Protein AF-0000000083340786 (afdb_homodimer)

Sequence (600 aa):
MDNLFFMLSKLVWAFLSPGNLIIIALFVGMVFLIFNSFGKAKKILVPTALISFLIMAYPVSDYLMQPLENRFSKPEVLPDQIDGIIVLGGGEDLKRSLSWQVAELGLGGDRYVGAASLASYYPDAPVIFSGGSGLMSLQNTEGEGAIARQLLTTIGIDEQRLIIESLSRNTYENFKYIKPLLPKDKGTYVLVTSAFHMPRSVGIARMQGIKVVPFPVDYRTDSENYRTVGFDFNRNLTTLEAGWREWIGLTAYYFTGKTADWFPKPNGETKSGGKIIKGFYDDQAKPFINESTPQTTPVEMDNLFFMLSKLVWAFLSPGNLIIIALFVGMVFLIFNSFGKAKKILVPTALISFLIMAYPVSDYLMQPLENRFSKPEVLPDQIDGIIVLGGGEDLKRSLSWQVAELGLGGDRYVGAASLASYYPDAPVIFSGGSGLMSLQNTEGEGAIARQLLTTIGIDEQRLIIESLSRNTYENFKYIKPLLPKDKGTYVLVTSAFHMPRSVGIARMQGIKVVPFPVDYRTDSENYRTVGFDFNRNLTTLEAGWREWIGLTAYYFTGKTADWFPKPNGETKSGGKIIKGFYDDQAKPFINESTPQTTPVE

Structure (mmCIF, N/CA/C/O backbone):
data_AF-0000000083340786-model_v1
#
loop_
_entity.id
_entity.type
_entity.pdbx_description
1 polymer 'YdcF family protein'
#
loop_
_atom_site.group_PDB
_atom_site.id
_atom_site.type_symbol
_atom_site.label_atom_id
_atom_site.label_alt_id
_atom_site.label_comp_id
_atom_site.label_asym_id
_atom_site.label_entity_id
_atom_site.label_seq_id
_atom_site.pdbx_PDB_ins_code
_atom_site.Cartn_x
_atom_site.Cartn_y
_atom_site.Cartn_z
_atom_site.occupancy
_atom_site.B_iso_or_equiv
_atom_site.auth_seq_id
_atom_site.auth_comp_id
_atom_site.auth_asym_id
_atom_site.auth_atom_id
_atom_site.pdbx_PDB_model_num
ATOM 1 N N . MET A 1 1 ? 21.688 6.348 -23.766 1 47.78 1 MET A N 1
ATOM 2 C CA . MET A 1 1 ? 22.172 5.184 -23.016 1 47.78 1 MET A CA 1
ATOM 3 C C . MET A 1 1 ? 21.375 4.996 -21.734 1 47.78 1 MET A C 1
ATOM 5 O O . MET A 1 1 ? 20.953 3.883 -21.406 1 47.78 1 MET A O 1
ATOM 9 N N . ASP A 1 2 ? 21.062 6.102 -21.094 1 56.22 2 ASP A N 1
ATOM 10 C CA . ASP A 1 2 ? 20.359 6.062 -19.812 1 56.22 2 ASP A CA 1
ATOM 11 C C . ASP A 1 2 ? 18.906 5.617 -20 1 56.22 2 ASP A C 1
ATOM 13 O O . ASP A 1 2 ? 18.375 4.836 -19.203 1 56.22 2 ASP A O 1
ATOM 17 N N . ASN A 1 3 ? 18.266 5.953 -21.156 1 59.75 3 ASN A N 1
ATOM 18 C CA . ASN A 1 3 ? 16.906 5.559 -21.469 1 59.75 3 ASN A CA 1
ATOM 19 C C . ASN A 1 3 ? 16.797 4.07 -21.766 1 59.75 3 ASN A C 1
ATOM 21 O O . ASN A 1 3 ? 15.852 3.406 -21.359 1 59.75 3 ASN A O 1
ATOM 25 N N . LEU A 1 4 ? 17.828 3.68 -22.484 1 59.06 4 LEU A N 1
ATOM 26 C CA . LEU A 1 4 ? 17.875 2.271 -22.859 1 59.06 4 LEU A CA 1
ATOM 27 C C . LEU A 1 4 ? 18.062 1.389 -21.641 1 59.06 4 LEU A C 1
ATOM 29 O O . LEU A 1 4 ? 17.406 0.35 -21.5 1 59.06 4 LEU A O 1
ATOM 33 N N . PHE A 1 5 ? 18.891 1.86 -20.734 1 62.81 5 PHE A N 1
ATOM 34 C CA . PHE A 1 5 ? 19.141 1.113 -19.516 1 62.81 5 PHE A CA 1
ATOM 35 C C . PHE A 1 5 ? 17.859 1.023 -18.672 1 62.81 5 PHE A C 1
ATOM 37 O O . PHE A 1 5 ? 17.562 -0.03 -18.109 1 62.81 5 PHE A O 1
ATOM 44 N N . PHE A 1 6 ? 17.156 2.051 -18.734 1 64.69 6 PHE A N 1
ATOM 45 C CA . PHE A 1 6 ? 15.922 2.1 -17.969 1 64.69 6 PHE A CA 1
ATOM 46 C C . PHE A 1 6 ? 14.883 1.146 -18.531 1 64.69 6 PHE A C 1
ATOM 48 O O . PHE A 1 6 ? 14.266 0.371 -17.797 1 64.69 6 PHE A O 1
ATOM 55 N N . MET A 1 7 ? 14.719 1.129 -19.844 1 67.44 7 MET A N 1
ATOM 56 C CA . MET A 1 7 ? 13.773 0.234 -20.5 1 67.44 7 MET A CA 1
ATOM 57 C C . MET A 1 7 ? 14.18 -1.224 -20.312 1 67.44 7 MET A C 1
ATOM 59 O O . MET A 1 7 ? 13.328 -2.084 -20.062 1 67.44 7 MET A O 1
ATOM 63 N N . LEU A 1 8 ? 15.398 -1.407 -20.375 1 70.06 8 LEU A N 1
ATOM 64 C CA . LEU A 1 8 ? 15.93 -2.756 -20.219 1 70.06 8 LEU A CA 1
ATOM 65 C C . LEU A 1 8 ? 15.703 -3.266 -18.797 1 70.06 8 LEU A C 1
ATOM 67 O O . LEU A 1 8 ? 15.375 -4.438 -18.594 1 70.06 8 LEU A O 1
ATOM 71 N N . SER A 1 9 ? 15.789 -2.352 -17.906 1 71.88 9 SER A N 1
ATOM 72 C CA . SER A 1 9 ? 15.617 -2.758 -16.516 1 71.88 9 SER A CA 1
ATOM 73 C C . SER A 1 9 ? 14.188 -3.209 -16.234 1 71.88 9 SER A C 1
ATOM 75 O O . SER A 1 9 ? 13.961 -4.168 -15.5 1 71.88 9 SER A O 1
ATOM 77 N N . LYS A 1 10 ? 13.266 -2.627 -16.891 1 73.44 10 LYS A N 1
ATOM 78 C CA . LYS A 1 10 ? 11.867 -3.018 -16.719 1 73.44 10 LYS A CA 1
ATOM 79 C C . LYS A 1 10 ? 11.594 -4.371 -17.375 1 73.44 10 LYS A C 1
ATOM 81 O O . LYS A 1 10 ? 10.859 -5.191 -16.828 1 73.44 10 LYS A O 1
ATOM 86 N N . LEU A 1 11 ? 12.18 -4.512 -18.516 1 77.5 11 LEU A N 1
ATOM 87 C CA . LEU A 1 11 ? 12.039 -5.785 -19.203 1 77.5 11 LEU A CA 1
ATOM 88 C C . LEU A 1 11 ? 12.727 -6.906 -18.438 1 77.5 11 LEU A C 1
ATOM 90 O O . LEU A 1 11 ? 12.18 -8.008 -18.312 1 77.5 11 LEU A O 1
ATOM 94 N N . VAL A 1 12 ? 13.812 -6.578 -17.875 1 82.62 12 VAL A N 1
ATOM 95 C CA . VAL A 1 12 ? 14.578 -7.559 -17.109 1 82.62 12 VAL A CA 1
ATOM 96 C C . VAL A 1 12 ? 13.805 -7.949 -15.859 1 82.62 12 VAL A C 1
ATOM 98 O O . VAL A 1 12 ? 13.75 -9.133 -15.5 1 82.62 12 VAL A O 1
ATOM 101 N N . TRP A 1 13 ? 13.148 -6.969 -15.336 1 82.38 13 TRP A N 1
ATOM 102 C CA . TRP A 1 13 ? 12.383 -7.262 -14.125 1 82.38 13 TRP A CA 1
ATOM 103 C C . TRP A 1 13 ? 11.227 -8.211 -14.422 1 82.38 13 TRP A C 1
ATOM 105 O O . TRP A 1 13 ? 10.906 -9.078 -13.609 1 82.38 13 TRP A O 1
ATOM 115 N N . ALA A 1 14 ? 10.656 -8.055 -15.562 1 84.69 14 ALA A N 1
ATOM 116 C CA . ALA A 1 14 ? 9.562 -8.938 -15.945 1 84.69 14 ALA A CA 1
ATOM 117 C C . ALA A 1 14 ? 9.992 -10.398 -15.914 1 84.69 14 ALA A C 1
ATOM 119 O O . ALA A 1 14 ? 9.188 -11.289 -15.641 1 84.69 14 ALA A O 1
ATOM 120 N N . PHE A 1 15 ? 11.281 -10.617 -16.016 1 89.75 15 PHE A N 1
ATOM 121 C CA . PHE A 1 15 ? 11.789 -11.977 -16.062 1 89.75 15 PHE A CA 1
ATOM 122 C C . PHE A 1 15 ? 12.508 -12.336 -14.766 1 89.75 15 PHE A C 1
ATOM 124 O O . PHE A 1 15 ? 12.977 -13.461 -14.602 1 89.75 15 PHE A O 1
ATOM 131 N N . LEU A 1 16 ? 12.531 -11.375 -13.906 1 91.12 16 LEU A N 1
ATOM 132 C CA . LEU A 1 16 ? 13.289 -11.648 -12.688 1 91.12 16 LEU A CA 1
ATOM 133 C C . LEU A 1 16 ? 12.383 -11.633 -11.461 1 91.12 16 LEU A C 1
ATOM 135 O O . LEU A 1 16 ? 12.758 -12.133 -10.398 1 91.12 16 LEU A O 1
ATOM 139 N N . SER A 1 17 ? 11.234 -11.047 -11.648 1 94.19 17 SER A N 1
ATOM 140 C CA . SER A 1 17 ? 10.336 -10.969 -10.508 1 94.19 17 SER A CA 1
ATOM 141 C C . SER A 1 17 ? 9.914 -12.359 -10.031 1 94.19 17 SER A C 1
ATOM 143 O O . SER A 1 17 ? 9.531 -13.203 -10.844 1 94.19 17 SER A O 1
ATOM 145 N N . PRO A 1 18 ? 9.938 -12.609 -8.742 1 96.5 18 PRO A N 1
ATOM 146 C CA . PRO A 1 18 ? 9.586 -13.922 -8.211 1 96.5 18 PRO A CA 1
ATOM 147 C C . PRO A 1 18 ? 8.195 -14.383 -8.648 1 96.5 18 PRO A C 1
ATOM 149 O O . PRO A 1 18 ? 8.008 -15.547 -9.016 1 96.5 18 PRO A O 1
ATOM 152 N N . GLY A 1 19 ? 7.27 -13.453 -8.594 1 96.81 19 GLY A N 1
ATOM 153 C CA . GLY A 1 19 ? 5.934 -13.812 -9.039 1 96.81 19 GLY A CA 1
ATOM 154 C C . GLY A 1 19 ? 5.879 -14.227 -10.5 1 96.81 19 GLY A C 1
ATOM 155 O O . GLY A 1 19 ? 5.289 -15.258 -10.836 1 96.81 19 GLY A O 1
ATOM 156 N N . ASN A 1 20 ? 6.516 -13.5 -11.367 1 97 20 ASN A N 1
ATOM 157 C CA . ASN A 1 20 ? 6.551 -13.828 -12.789 1 97 20 ASN A CA 1
ATOM 158 C C . ASN A 1 20 ? 7.312 -15.125 -13.039 1 97 20 ASN A C 1
ATOM 160 O O . ASN A 1 20 ? 6.938 -15.914 -13.914 1 97 20 ASN A O 1
ATOM 164 N N . LEU A 1 21 ? 8.375 -15.344 -12.289 1 97.5 21 LEU A N 1
ATOM 165 C CA . LEU A 1 21 ? 9.18 -16.562 -12.453 1 97.5 21 LEU A CA 1
ATOM 166 C C . LEU A 1 21 ? 8.359 -17.797 -12.125 1 97.5 21 LEU A C 1
ATOM 168 O O . LEU A 1 21 ? 8.492 -18.828 -12.797 1 97.5 21 LEU A O 1
ATOM 172 N N . ILE A 1 22 ? 7.539 -17.703 -11.125 1 97.94 22 ILE A N 1
ATOM 173 C CA . ILE A 1 22 ? 6.668 -18.812 -10.758 1 97.94 22 ILE A CA 1
ATOM 174 C C . ILE A 1 22 ? 5.723 -19.125 -11.914 1 97.94 22 ILE A C 1
ATOM 176 O O . ILE A 1 22 ? 5.551 -20.297 -12.289 1 97.94 22 ILE A O 1
ATOM 180 N N . ILE A 1 23 ? 5.148 -18.062 -12.516 1 97.81 23 ILE A N 1
ATOM 181 C CA . ILE A 1 23 ? 4.176 -18.25 -13.586 1 97.81 23 ILE A CA 1
ATOM 182 C C . ILE A 1 23 ? 4.879 -18.766 -14.844 1 97.81 23 ILE A C 1
ATOM 184 O O . ILE A 1 23 ? 4.352 -19.625 -15.547 1 97.81 23 ILE A O 1
ATOM 188 N N . ILE A 1 24 ? 6.086 -18.281 -15.117 1 97.25 24 ILE A N 1
ATOM 189 C CA . ILE A 1 24 ? 6.855 -18.734 -16.266 1 97.25 24 ILE A CA 1
ATOM 190 C C . ILE A 1 24 ? 7.195 -20.219 -16.109 1 97.25 24 ILE A C 1
ATOM 192 O O . ILE A 1 24 ? 7.035 -21 -17.031 1 97.25 24 ILE A O 1
ATOM 196 N N . ALA A 1 25 ? 7.637 -20.641 -14.898 1 98.06 25 ALA A N 1
ATOM 197 C CA . ALA A 1 25 ? 7.934 -22.031 -14.625 1 98.06 25 ALA A CA 1
ATOM 198 C C . ALA A 1 25 ? 6.691 -22.906 -14.781 1 98.06 25 ALA A C 1
ATOM 200 O O . ALA A 1 25 ? 6.754 -24 -15.344 1 98.06 25 ALA A O 1
ATOM 201 N N . LEU A 1 26 ? 5.617 -22.391 -14.273 1 97.88 26 LEU A N 1
ATOM 202 C CA . LEU A 1 26 ? 4.348 -23.094 -14.406 1 97.88 26 LEU A CA 1
ATOM 203 C C . LEU A 1 26 ? 3.986 -23.281 -15.875 1 97.88 26 LEU A C 1
ATOM 205 O O . LEU A 1 26 ? 3.547 -24.375 -16.281 1 97.88 26 LEU A O 1
ATOM 209 N N . PHE A 1 27 ? 4.18 -22.281 -16.625 1 97 27 PHE A N 1
ATOM 210 C CA . PHE A 1 27 ? 3.842 -22.344 -18.047 1 97 27 PHE A CA 1
ATOM 211 C C . PHE A 1 27 ? 4.754 -23.312 -18.781 1 97 27 PHE A C 1
ATOM 213 O O . PHE A 1 27 ? 4.285 -24.109 -19.609 1 97 27 PHE A O 1
ATOM 220 N N . VAL A 1 28 ? 6.039 -23.297 -18.531 1 97.5 28 VAL A N 1
ATOM 221 C CA . VAL A 1 28 ? 7.004 -24.188 -19.156 1 97.5 28 VAL A CA 1
ATOM 222 C C . VAL A 1 28 ? 6.691 -25.641 -18.766 1 97.5 28 VAL A C 1
ATOM 224 O O . VAL A 1 28 ? 6.688 -26.531 -19.609 1 97.5 28 VAL A O 1
ATOM 227 N N . GLY A 1 29 ? 6.426 -25.828 -17.5 1 97.62 29 GLY A N 1
ATOM 228 C CA . GLY A 1 29 ? 6.047 -27.156 -17.047 1 97.62 29 GLY A CA 1
ATOM 229 C C . GLY A 1 29 ? 4.785 -27.672 -17.719 1 97.62 29 GLY A C 1
ATOM 230 O O . GLY A 1 29 ? 4.707 -28.844 -18.078 1 97.62 29 GLY A O 1
ATOM 231 N N . MET A 1 30 ? 3.852 -26.719 -17.859 1 96.5 30 MET A N 1
ATOM 232 C CA . MET A 1 30 ? 2.598 -27.062 -18.531 1 96.5 30 MET A CA 1
ATOM 233 C C . MET A 1 30 ? 2.85 -27.484 -19.969 1 96.5 30 MET A C 1
ATOM 235 O O . MET A 1 30 ? 2.248 -28.453 -20.453 1 96.5 30 MET A O 1
ATOM 239 N N . VAL A 1 31 ? 3.709 -26.859 -20.672 1 97.38 31 VAL A N 1
ATOM 240 C CA . VAL A 1 31 ? 4.031 -27.188 -22.047 1 97.38 31 VAL A CA 1
ATOM 241 C C . VAL A 1 31 ? 4.617 -28.594 -22.125 1 97.38 31 VAL A C 1
ATOM 243 O O . VAL A 1 31 ? 4.203 -29.406 -22.969 1 97.38 31 VAL A O 1
ATOM 246 N N . PHE A 1 32 ? 5.5 -28.891 -21.219 1 97.56 32 PHE A N 1
ATOM 247 C CA . PHE A 1 32 ? 6.074 -30.234 -21.172 1 97.56 32 PHE A CA 1
ATOM 248 C C . PHE A 1 32 ? 5.004 -31.266 -20.875 1 97.56 32 PHE A C 1
ATOM 250 O O . PHE A 1 32 ? 5.023 -32.375 -21.422 1 97.56 32 PHE A O 1
ATOM 257 N N . LEU A 1 33 ? 4.133 -30.891 -20.047 1 96.56 33 LEU A N 1
ATOM 258 C CA . LEU A 1 33 ? 3.066 -31.812 -19.656 1 96.56 33 LEU A CA 1
ATOM 259 C C . LEU A 1 33 ? 2.15 -32.094 -20.844 1 96.56 33 LEU A C 1
ATOM 261 O O . LEU A 1 33 ? 1.771 -33.25 -21.078 1 96.56 33 LEU A O 1
ATOM 265 N N . ILE A 1 34 ? 1.818 -31.109 -21.578 1 96.19 34 ILE A N 1
ATOM 266 C CA . ILE A 1 34 ? 0.93 -31.25 -22.719 1 96.19 34 ILE A CA 1
ATOM 267 C C . ILE A 1 34 ? 1.594 -32.125 -23.781 1 96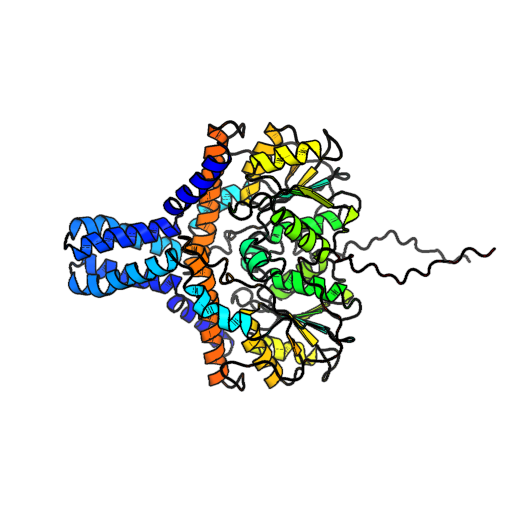.19 34 ILE A C 1
ATOM 269 O O . ILE A 1 34 ? 0.923 -32.906 -24.469 1 96.19 34 ILE A O 1
ATOM 273 N N . PHE A 1 35 ? 2.857 -32.031 -23.875 1 96.62 35 PHE A N 1
ATOM 274 C CA . PHE A 1 35 ? 3.594 -32.812 -24.875 1 96.62 35 PHE A CA 1
ATOM 275 C C . PHE A 1 35 ? 4.016 -34.156 -24.312 1 96.62 35 PHE A C 1
ATOM 277 O O . PHE A 1 35 ? 4.82 -34.875 -24.938 1 96.62 35 PHE A O 1
ATOM 284 N N . ASN A 1 36 ? 3.611 -34.438 -23.188 1 96.12 36 ASN A N 1
ATOM 285 C CA . ASN A 1 36 ? 3.779 -35.75 -22.547 1 96.12 36 ASN A CA 1
ATOM 286 C C . ASN A 1 36 ? 5.242 -36 -22.188 1 96.12 36 ASN A C 1
ATOM 288 O O . ASN A 1 36 ? 5.695 -37.156 -22.234 1 96.12 36 ASN A O 1
ATOM 292 N N . SER A 1 37 ? 5.977 -34.969 -22.094 1 96.94 37 SER A N 1
ATOM 293 C CA . SER A 1 37 ? 7.312 -35.062 -21.516 1 96.94 37 SER A CA 1
ATOM 294 C C . SER A 1 37 ? 7.266 -35 -20 1 96.94 37 SER A C 1
ATOM 296 O O . SER A 1 37 ? 7.746 -34.031 -19.406 1 96.94 37 SER A O 1
ATOM 298 N N . PHE A 1 38 ? 6.906 -36.094 -19.422 1 96.19 38 PHE A N 1
ATOM 299 C CA . PHE A 1 38 ? 6.512 -36.094 -18.016 1 96.19 38 PHE A CA 1
ATOM 300 C C . PHE A 1 38 ? 7.723 -35.938 -17.109 1 96.19 38 PHE A C 1
ATOM 302 O O . PHE A 1 38 ? 7.625 -35.344 -16.031 1 96.19 38 PHE A O 1
ATOM 309 N N . GLY A 1 39 ? 8.828 -36.375 -17.531 1 96.5 39 GLY A N 1
ATOM 310 C CA . GLY A 1 39 ? 10.039 -36.219 -16.75 1 96.5 39 GLY A CA 1
ATOM 311 C C . GLY A 1 39 ? 10.445 -34.75 -16.594 1 96.5 39 GLY A C 1
ATOM 312 O O . GLY A 1 39 ? 10.75 -34.281 -15.492 1 96.5 39 GLY A O 1
ATOM 313 N N . LYS A 1 40 ? 10.406 -34.062 -17.719 1 98.06 40 LYS A N 1
ATOM 314 C CA . LYS A 1 40 ? 10.742 -32.656 -17.703 1 98.06 40 LYS A CA 1
ATOM 315 C C . LYS A 1 40 ? 9.695 -31.828 -16.953 1 98.06 40 LYS A C 1
ATOM 317 O O . LYS A 1 40 ? 10.023 -30.891 -16.25 1 98.06 40 LYS A O 1
ATOM 322 N N . ALA A 1 41 ? 8.492 -32.281 -17.141 1 98.06 41 ALA A N 1
ATOM 323 C CA . ALA A 1 41 ? 7.41 -31.609 -16.422 1 98.06 41 ALA A CA 1
ATOM 324 C C . ALA A 1 41 ? 7.598 -31.719 -14.914 1 98.06 41 ALA A C 1
ATOM 326 O O . ALA A 1 41 ? 7.48 -30.734 -14.188 1 98.06 41 ALA A O 1
ATOM 327 N N . LYS A 1 42 ? 7.898 -32.875 -14.43 1 97.94 42 LYS A N 1
ATOM 328 C CA . LYS A 1 42 ? 8.109 -33.094 -13.008 1 97.94 42 LYS A CA 1
ATOM 329 C C . LYS A 1 42 ? 9.273 -32.25 -12.484 1 97.94 42 LYS A C 1
ATOM 331 O O . LYS A 1 42 ? 9.195 -31.688 -11.398 1 97.94 42 LYS A O 1
ATOM 336 N N . LYS A 1 43 ? 10.297 -32.188 -13.273 1 98 43 LYS A N 1
ATOM 337 C CA . LYS A 1 43 ? 11.5 -31.484 -12.859 1 98 43 LYS A CA 1
ATOM 338 C C . LYS A 1 43 ? 11.227 -29.984 -12.656 1 98 43 LYS A C 1
ATOM 340 O O . LYS A 1 43 ? 11.875 -29.344 -11.828 1 98 43 LYS A O 1
ATOM 345 N N . ILE A 1 44 ? 10.227 -29.484 -13.305 1 98.31 44 ILE A N 1
ATOM 346 C CA . ILE A 1 44 ? 9.953 -28.047 -13.25 1 98.31 44 ILE A CA 1
ATOM 347 C C . ILE A 1 44 ? 8.781 -27.797 -12.305 1 98.31 44 ILE A C 1
ATOM 349 O O . ILE A 1 44 ? 8.867 -26.938 -11.422 1 98.31 44 ILE A O 1
ATOM 353 N N . LEU A 1 45 ? 7.758 -28.562 -12.422 1 98.38 45 LEU A N 1
ATOM 354 C CA . LEU A 1 45 ? 6.508 -28.266 -11.734 1 98.38 45 LEU A CA 1
ATOM 355 C C . LEU A 1 45 ? 6.602 -28.641 -10.258 1 98.38 45 LEU A C 1
ATOM 357 O O . LEU A 1 45 ? 5.996 -28 -9.406 1 98.38 45 LEU A O 1
ATOM 361 N N . VAL A 1 46 ? 7.34 -29.672 -9.938 1 97.75 46 VAL A N 1
ATOM 362 C CA . VAL A 1 46 ? 7.418 -30.109 -8.555 1 97.75 46 VAL A CA 1
ATOM 363 C C . VAL A 1 46 ? 8.125 -29.062 -7.707 1 97.75 46 VAL A C 1
ATOM 365 O O . VAL A 1 46 ? 7.57 -28.578 -6.719 1 97.75 46 VAL A O 1
ATOM 368 N N . PRO A 1 47 ? 9.32 -28.625 -8.102 1 98.19 47 PRO A N 1
ATOM 369 C CA . PRO A 1 47 ? 9.938 -27.562 -7.297 1 98.19 47 PRO A CA 1
ATOM 370 C C . PRO A 1 47 ? 9.125 -26.266 -7.309 1 98.19 47 PRO A C 1
ATOM 372 O O . PRO A 1 47 ? 9.078 -25.562 -6.301 1 98.19 47 PRO A O 1
ATOM 375 N N . THR A 1 48 ? 8.492 -25.938 -8.438 1 98.31 48 THR A N 1
ATOM 376 C CA . THR A 1 48 ? 7.672 -24.734 -8.523 1 98.31 48 THR A CA 1
ATOM 377 C C . THR A 1 48 ? 6.531 -24.781 -7.508 1 98.31 48 THR A C 1
ATOM 379 O O . THR A 1 48 ? 6.27 -23.797 -6.812 1 98.31 48 THR A O 1
ATOM 382 N N . ALA A 1 49 ? 5.891 -25.891 -7.43 1 98.12 49 ALA A N 1
ATOM 383 C CA . ALA A 1 49 ? 4.785 -26.062 -6.492 1 98.12 49 ALA A CA 1
ATOM 384 C C . ALA A 1 49 ? 5.27 -25.984 -5.047 1 98.12 49 ALA A C 1
ATOM 386 O O . ALA A 1 49 ? 4.637 -25.344 -4.211 1 98.12 49 ALA A O 1
ATOM 387 N N . LEU A 1 50 ? 6.383 -26.625 -4.777 1 97.94 50 LEU A N 1
ATOM 388 C CA . LEU A 1 50 ? 6.906 -26.656 -3.416 1 97.94 50 LEU A CA 1
ATOM 389 C C . LEU A 1 50 ? 7.348 -25.281 -2.963 1 97.94 50 LEU A C 1
ATOM 391 O O . LEU A 1 50 ? 7.031 -24.859 -1.848 1 97.94 50 LEU A O 1
ATOM 395 N N . ILE A 1 51 ? 8.008 -24.578 -3.803 1 97.94 51 ILE A N 1
ATOM 396 C CA . ILE A 1 51 ? 8.469 -23.234 -3.482 1 97.94 51 ILE A CA 1
ATOM 397 C C . ILE A 1 51 ? 7.273 -22.297 -3.309 1 97.94 51 ILE A C 1
ATOM 399 O O . ILE A 1 51 ? 7.223 -21.516 -2.355 1 97.94 51 ILE A O 1
ATOM 403 N N . SER A 1 52 ? 6.328 -22.391 -4.207 1 98.06 52 SER A N 1
ATOM 404 C CA . SER A 1 52 ? 5.137 -21.547 -4.125 1 98.06 52 SER A CA 1
ATOM 405 C C . SER A 1 52 ? 4.344 -21.844 -2.854 1 98.06 52 SER A C 1
ATOM 407 O O . SER A 1 52 ? 3.803 -20.922 -2.232 1 98.06 52 SER A O 1
ATOM 409 N N . PHE A 1 53 ? 4.285 -23.078 -2.541 1 97.06 53 PHE A N 1
ATOM 410 C CA . PHE A 1 53 ? 3.586 -23.453 -1.319 1 97.06 53 PHE A CA 1
ATOM 411 C C . PHE A 1 53 ? 4.297 -22.891 -0.094 1 97.06 53 PHE A C 1
ATOM 413 O O . PHE A 1 53 ? 3.65 -22.422 0.847 1 97.06 53 PHE A O 1
ATOM 420 N N . LEU A 1 54 ? 5.566 -22.969 -0.083 1 97.12 54 LEU A N 1
ATOM 421 C CA . LEU A 1 54 ? 6.348 -22.422 1.018 1 97.12 54 LEU A CA 1
ATOM 422 C C . LEU A 1 54 ? 6.113 -20.906 1.149 1 97.12 54 LEU A C 1
ATOM 424 O O . LEU A 1 54 ? 5.957 -20.406 2.26 1 97.12 54 LEU A O 1
ATOM 428 N N . ILE A 1 55 ? 6.047 -20.203 0.03 1 97.62 55 ILE A N 1
ATOM 429 C CA . ILE A 1 55 ? 5.805 -18.766 0.025 1 97.62 55 ILE A CA 1
ATOM 430 C C . ILE A 1 55 ? 4.398 -18.469 0.549 1 97.62 55 ILE A C 1
ATOM 432 O O . ILE A 1 55 ? 4.195 -17.516 1.3 1 97.62 55 ILE A O 1
ATOM 436 N N . MET A 1 56 ? 3.504 -19.297 0.2 1 96.81 56 MET A N 1
ATOM 437 C CA . MET A 1 56 ? 2.123 -19.109 0.64 1 96.81 56 MET A CA 1
ATOM 438 C C . MET A 1 56 ? 1.99 -19.375 2.137 1 96.81 56 MET A C 1
ATOM 440 O O . MET A 1 56 ? 1.359 -18.594 2.854 1 96.81 56 MET A O 1
ATOM 444 N N . ALA A 1 57 ? 2.617 -20.406 2.643 1 95 57 ALA A N 1
ATOM 445 C CA . ALA A 1 57 ? 2.381 -20.938 3.982 1 95 57 ALA A CA 1
ATOM 446 C C . ALA A 1 57 ? 3.039 -20.062 5.047 1 95 57 ALA A C 1
ATOM 448 O O . ALA A 1 57 ? 2.494 -19.891 6.141 1 95 57 ALA A O 1
ATOM 449 N N . TYR A 1 58 ? 4.23 -19.531 4.73 1 95.31 58 TYR A N 1
ATOM 450 C CA . TYR A 1 58 ? 5.062 -18.844 5.715 1 95.31 58 TYR A CA 1
ATOM 451 C C . TYR A 1 58 ? 5.773 -17.656 5.094 1 95.31 58 TYR A C 1
ATOM 453 O O . TYR A 1 58 ? 6.117 -17.672 3.912 1 95.31 58 TYR A O 1
ATOM 461 N N . PRO A 1 59 ? 5.871 -16.562 5.914 1 96.38 59 PRO A N 1
ATOM 462 C CA . PRO A 1 59 ? 6.559 -15.391 5.371 1 96.38 59 PRO A CA 1
ATOM 463 C C . PRO A 1 59 ? 8.07 -15.586 5.281 1 96.38 59 PRO A C 1
ATOM 465 O O . PRO A 1 59 ? 8.828 -14.828 5.895 1 96.38 59 PRO A O 1
ATOM 468 N N . VAL A 1 60 ? 8.492 -16.484 4.387 1 96.31 60 VAL A N 1
ATOM 469 C CA . VAL A 1 60 ? 9.914 -16.703 4.16 1 96.31 60 VAL A CA 1
ATOM 470 C C . VAL A 1 60 ? 10.547 -15.422 3.625 1 96.31 60 VAL A C 1
ATOM 472 O O . VAL A 1 60 ? 11.758 -15.219 3.748 1 96.31 60 VAL A O 1
ATOM 475 N N . SER A 1 61 ? 9.695 -14.594 3.059 1 96.69 61 SER A N 1
ATOM 476 C CA . SER A 1 61 ? 10.117 -13.297 2.529 1 96.69 61 SER A CA 1
ATOM 477 C C . SER A 1 61 ? 10.781 -12.453 3.609 1 96.69 61 SER A C 1
ATOM 479 O O . SER A 1 61 ? 11.656 -11.633 3.312 1 96.69 61 SER A O 1
ATOM 481 N N . ASP A 1 62 ? 10.375 -12.594 4.859 1 96.5 62 ASP A N 1
ATOM 482 C CA . ASP A 1 62 ? 10.891 -11.781 5.961 1 96.5 62 ASP A CA 1
ATOM 483 C C . ASP A 1 62 ? 12.398 -11.984 6.133 1 96.5 62 ASP A C 1
ATOM 485 O O . ASP A 1 62 ? 13.109 -11.07 6.551 1 96.5 62 ASP A O 1
ATOM 489 N N . TYR A 1 63 ? 12.883 -13.125 5.75 1 95.5 63 TYR A N 1
ATOM 490 C CA . TYR A 1 63 ? 14.305 -13.422 5.93 1 95.5 63 TYR A CA 1
ATOM 491 C C . TYR A 1 63 ? 15.148 -12.672 4.906 1 95.5 63 TYR A C 1
ATOM 493 O O . TYR A 1 63 ? 16.312 -12.375 5.156 1 95.5 63 TYR A O 1
ATOM 501 N N . LEU A 1 64 ? 14.562 -12.391 3.803 1 96.94 64 LEU A N 1
ATOM 502 C CA . LEU A 1 64 ? 15.242 -11.586 2.791 1 96.94 64 LEU A CA 1
ATOM 503 C C . LEU A 1 64 ? 15.094 -10.102 3.092 1 96.94 64 LEU A C 1
ATOM 505 O O . LEU A 1 64 ? 16.016 -9.312 2.822 1 96.94 64 LEU A O 1
ATOM 509 N N . MET A 1 65 ? 14.008 -9.703 3.66 1 98.19 65 MET A N 1
ATOM 510 C CA . MET A 1 65 ? 13.633 -8.297 3.824 1 98.19 65 MET A CA 1
ATOM 511 C C . MET A 1 65 ? 14.18 -7.742 5.133 1 98.19 65 MET A C 1
ATOM 513 O O . MET A 1 65 ? 14.656 -6.605 5.18 1 98.19 65 MET A O 1
ATOM 517 N N . GLN A 1 66 ? 14.211 -8.508 6.172 1 97.12 66 GLN A N 1
ATOM 518 C CA . GLN A 1 66 ? 14.477 -8.008 7.516 1 97.12 66 GLN A CA 1
ATOM 519 C C . GLN A 1 66 ? 15.898 -7.461 7.629 1 97.12 66 GLN A C 1
ATOM 521 O O . GLN A 1 66 ? 16.125 -6.445 8.289 1 97.12 66 GLN A O 1
ATOM 526 N N . PRO A 1 67 ? 16.906 -8.117 7.031 1 97.75 67 PRO A N 1
ATOM 527 C CA . PRO A 1 67 ? 18.234 -7.523 7.102 1 97.75 67 PRO A CA 1
ATOM 528 C C . PRO A 1 67 ? 18.297 -6.117 6.504 1 97.75 67 PRO A C 1
ATOM 530 O O . PRO A 1 67 ? 19.031 -5.262 7.004 1 97.75 67 PRO A O 1
ATOM 533 N N . LEU A 1 68 ? 17.547 -5.898 5.477 1 98.5 68 LEU A N 1
ATOM 534 C CA . LEU A 1 68 ? 17.484 -4.578 4.859 1 98.5 68 LEU A CA 1
ATOM 535 C C . LEU A 1 68 ? 16.828 -3.57 5.801 1 98.5 68 LEU A C 1
ATOM 537 O O . LEU A 1 68 ? 17.359 -2.469 5.992 1 98.5 68 LEU A O 1
ATOM 541 N N . GLU A 1 69 ? 15.742 -3.959 6.438 1 98.25 69 GLU A N 1
ATOM 542 C CA . GLU A 1 69 ? 14.953 -3.064 7.281 1 98.25 69 GLU A CA 1
ATOM 543 C C . GLU A 1 69 ? 15.68 -2.766 8.594 1 98.25 69 GLU A C 1
ATOM 545 O O . GLU A 1 69 ? 15.516 -1.687 9.164 1 98.25 69 GLU A O 1
ATOM 550 N N . ASN A 1 70 ? 16.516 -3.689 9.039 1 96.69 70 ASN A N 1
ATOM 551 C CA . ASN A 1 70 ? 17.188 -3.562 10.32 1 96.69 70 ASN A CA 1
ATOM 552 C C . ASN A 1 70 ? 18.531 -2.84 10.18 1 96.69 70 ASN A C 1
ATOM 554 O O . ASN A 1 70 ? 19.188 -2.527 11.172 1 96.69 70 ASN A O 1
ATOM 558 N N . ARG A 1 71 ? 18.891 -2.623 8.945 1 97.5 71 ARG A N 1
ATOM 559 C CA . ARG A 1 71 ? 20.25 -2.152 8.711 1 97.5 71 ARG A CA 1
ATOM 560 C C . ARG A 1 71 ? 20.469 -0.76 9.297 1 97.5 71 ARG A C 1
ATOM 562 O O . ARG A 1 71 ? 21.516 -0.47 9.867 1 97.5 71 ARG A O 1
ATOM 569 N N . PHE A 1 72 ? 19.516 0.115 9.125 1 97.25 72 PHE A N 1
ATOM 570 C CA . PHE A 1 72 ? 19.5 1.461 9.688 1 97.25 72 PHE A CA 1
ATOM 571 C C . PHE A 1 72 ? 18.297 1.654 10.594 1 97.25 72 PHE A C 1
ATOM 573 O O . PHE A 1 72 ? 17.156 1.389 10.195 1 97.25 72 PHE A O 1
ATOM 580 N N . SER A 1 73 ? 18.5 2.117 11.82 1 94.06 73 SER A N 1
ATOM 581 C CA . SER A 1 73 ? 17.422 2.375 12.766 1 94.06 73 SER A CA 1
ATOM 582 C C . SER A 1 73 ? 17.062 3.855 12.812 1 94.06 73 SER A C 1
ATOM 584 O O . SER A 1 73 ? 17.891 4.711 12.492 1 94.06 73 SER A O 1
ATOM 586 N N . LYS A 1 74 ? 15.797 4.051 13.133 1 93 74 LYS A N 1
ATOM 587 C CA . LYS A 1 74 ? 15.422 5.434 13.422 1 93 74 LYS A CA 1
ATOM 588 C C . LYS A 1 74 ? 16.312 6.027 14.508 1 93 74 LYS A C 1
ATOM 590 O O . LYS A 1 74 ? 16.625 5.355 15.492 1 93 74 LYS A O 1
ATOM 595 N N . PRO A 1 75 ? 16.688 7.273 14.32 1 91.31 75 PRO A N 1
ATOM 596 C CA . PRO A 1 75 ? 17.516 7.875 15.359 1 91.31 75 PRO A CA 1
ATOM 597 C C . PRO A 1 75 ? 16.781 8.008 16.688 1 91.31 75 PRO A C 1
ATOM 599 O O . PRO A 1 75 ? 15.594 8.352 16.719 1 91.31 75 PRO A O 1
ATOM 602 N N . GLU A 1 76 ? 17.438 7.691 17.719 1 85.69 76 GLU A N 1
ATOM 603 C CA . GLU A 1 76 ? 16.875 7.867 19.047 1 85.69 76 GLU A CA 1
ATOM 604 C C . GLU A 1 76 ? 16.656 9.344 19.359 1 85.69 76 GLU A C 1
ATOM 606 O O . GLU A 1 76 ? 15.656 9.719 19.969 1 85.69 76 GLU A O 1
ATOM 611 N N . VAL A 1 77 ? 17.688 10.078 18.922 1 89.81 77 VAL A N 1
ATOM 612 C CA . VAL A 1 77 ? 17.641 11.523 19.094 1 89.81 77 VAL A CA 1
ATOM 613 C C . VAL A 1 77 ? 17.859 12.219 17.75 1 89.81 77 VAL A C 1
ATOM 615 O O . VAL A 1 77 ? 18.844 11.961 17.062 1 89.81 77 VAL A O 1
ATOM 618 N N . LEU A 1 78 ? 16.875 13.031 17.438 1 93.62 78 LEU A N 1
ATOM 619 C CA . LEU A 1 78 ? 16.984 13.812 16.203 1 93.62 78 LEU A CA 1
ATOM 620 C C . LEU A 1 78 ? 17.891 15.023 16.422 1 93.62 78 LEU A C 1
ATOM 622 O O . LEU A 1 78 ? 17.922 15.602 17.516 1 93.62 78 LEU A O 1
ATOM 626 N N . PRO A 1 79 ? 18.672 15.391 15.391 1 94.62 79 PRO A N 1
ATOM 627 C CA . PRO A 1 79 ? 19.484 16.609 15.523 1 94.62 79 PRO A CA 1
ATOM 628 C C . PRO A 1 79 ? 18.641 17.828 15.891 1 94.62 79 PRO A C 1
ATOM 630 O O . PRO A 1 79 ? 17.484 17.938 15.461 1 94.62 79 PRO A O 1
ATOM 633 N N . ASP A 1 80 ? 19.297 18.672 16.641 1 93.62 80 ASP A N 1
ATOM 634 C CA . ASP A 1 80 ? 18.594 19.891 17.031 1 93.62 80 ASP A CA 1
ATOM 635 C C . ASP A 1 80 ? 18.234 20.75 15.82 1 93.62 80 ASP A C 1
ATOM 637 O O . ASP A 1 80 ? 17.156 21.328 15.766 1 93.62 80 ASP A O 1
ATOM 641 N N . GLN A 1 81 ? 19.219 20.766 14.93 1 94.81 81 GLN A N 1
ATOM 642 C CA . GLN A 1 81 ? 19.016 21.547 13.711 1 94.81 81 GLN A CA 1
ATOM 643 C C . GLN A 1 81 ? 19.344 20.719 12.469 1 94.81 81 GLN A C 1
ATOM 645 O O . GLN A 1 81 ? 20.297 19.938 12.469 1 94.81 81 GLN A O 1
ATOM 650 N N . ILE A 1 82 ? 18.453 20.938 11.516 1 97.56 82 ILE A N 1
ATOM 651 C CA . ILE A 1 82 ? 18.703 20.312 10.219 1 97.56 82 ILE A CA 1
ATOM 652 C C . ILE A 1 82 ? 18.516 21.344 9.109 1 97.56 82 ILE A C 1
ATOM 654 O O . ILE A 1 82 ? 17.938 22.406 9.328 1 97.56 82 ILE A O 1
ATOM 658 N N . ASP A 1 83 ? 19.109 21 7.973 1 98.44 83 ASP A N 1
ATOM 659 C CA . ASP A 1 83 ? 19.031 21.922 6.844 1 98.44 83 ASP A CA 1
ATOM 660 C C . ASP A 1 83 ? 17.953 21.5 5.855 1 98.44 83 ASP A C 1
ATOM 662 O O . ASP A 1 83 ? 17.656 22.234 4.906 1 98.44 83 ASP A O 1
ATOM 666 N N . GLY A 1 84 ? 17.297 20.328 6.105 1 98.75 84 GLY A N 1
ATOM 667 C CA . GLY A 1 84 ? 16.203 19.891 5.25 1 98.75 84 GLY A CA 1
ATOM 668 C C . GLY A 1 84 ? 15.797 18.453 5.504 1 98.75 84 GLY A C 1
ATOM 669 O O . GLY A 1 84 ? 16.516 17.703 6.168 1 98.75 84 GLY A O 1
ATOM 670 N N . ILE A 1 85 ? 14.664 18.125 5.09 1 98.88 85 ILE A N 1
ATOM 671 C CA . ILE A 1 85 ? 14.117 16.781 5.086 1 98.88 85 ILE A CA 1
ATOM 672 C C . ILE A 1 85 ? 14.055 16.25 3.65 1 98.88 85 ILE A C 1
ATOM 674 O O . ILE A 1 85 ? 13.312 16.781 2.822 1 98.88 85 ILE A O 1
ATOM 678 N N . ILE A 1 86 ? 14.844 15.266 3.32 1 98.88 86 ILE A N 1
ATOM 679 C CA . ILE A 1 86 ? 14.836 14.656 1.995 1 98.88 86 ILE A CA 1
ATOM 680 C C . ILE A 1 86 ? 13.867 13.477 1.98 1 98.88 86 ILE A C 1
ATOM 682 O O . ILE A 1 86 ? 13.961 12.578 2.818 1 98.88 86 ILE A O 1
ATOM 686 N N . VAL A 1 87 ? 12.922 13.492 1.094 1 98.81 87 VAL A N 1
ATOM 687 C CA . VAL A 1 87 ? 11.961 12.414 0.897 1 98.81 87 VAL A CA 1
ATOM 688 C C . VAL A 1 87 ? 12.164 11.789 -0.483 1 98.81 87 VAL A C 1
ATOM 690 O O . VAL A 1 87 ? 11.984 12.453 -1.504 1 98.81 87 VAL A O 1
ATOM 693 N N . LEU A 1 88 ? 12.562 10.531 -0.501 1 98.25 88 LEU A N 1
ATOM 694 C CA . LEU A 1 88 ? 12.711 9.852 -1.785 1 98.25 88 LEU A CA 1
ATOM 695 C C . LEU A 1 88 ? 11.359 9.352 -2.297 1 98.25 88 LEU A C 1
ATOM 697 O O . LEU A 1 88 ? 10.547 8.852 -1.52 1 98.25 88 LEU A O 1
ATOM 701 N N . GLY A 1 89 ? 11.156 9.492 -3.611 1 95.88 89 GLY A N 1
ATOM 702 C CA . GLY A 1 89 ? 9.938 9.016 -4.246 1 95.88 89 GLY A CA 1
ATOM 703 C C . GLY A 1 89 ? 9.75 7.516 -4.133 1 95.88 89 GLY A C 1
ATOM 704 O O . GLY A 1 89 ? 10.602 6.816 -3.594 1 95.88 89 GLY A O 1
ATOM 705 N N . GLY A 1 90 ? 8.641 7.062 -4.574 1 93.19 90 GLY A N 1
ATOM 706 C CA . GLY A 1 90 ? 8.289 5.656 -4.488 1 93.19 90 GLY A CA 1
ATOM 707 C C . GLY A 1 90 ? 7.078 5.395 -3.611 1 93.19 90 GLY A C 1
ATOM 708 O O . GLY A 1 90 ? 6.598 4.266 -3.525 1 93.19 90 GLY A O 1
ATOM 709 N N . GLY A 1 91 ? 6.633 6.441 -2.994 1 95.19 91 GLY A N 1
ATOM 710 C CA . GLY A 1 91 ? 5.453 6.34 -2.148 1 95.19 91 GLY A CA 1
ATOM 711 C C . GLY A 1 91 ? 4.164 6.672 -2.877 1 95.19 91 GLY A C 1
ATOM 712 O O . GLY A 1 91 ? 3.074 6.508 -2.326 1 95.19 91 GLY A O 1
ATOM 713 N N . GLU A 1 92 ? 4.285 7.137 -4.113 1 93.31 92 GLU A N 1
ATOM 714 C CA . GLU A 1 92 ? 3.145 7.512 -4.941 1 93.31 92 GLU A CA 1
ATOM 715 C C . GLU A 1 92 ? 2.803 6.41 -5.941 1 93.31 92 GLU A C 1
ATOM 717 O O . GLU A 1 92 ? 3.621 5.527 -6.207 1 93.31 92 GLU A O 1
ATOM 722 N N . ASP A 1 93 ? 1.619 6.445 -6.312 1 92.88 93 ASP A N 1
ATOM 723 C CA . ASP A 1 93 ? 1.184 5.582 -7.406 1 92.88 93 ASP A CA 1
ATOM 724 C C . ASP A 1 93 ? 0.841 6.402 -8.648 1 92.88 93 ASP A C 1
ATOM 726 O O . ASP A 1 93 ? -0.305 6.82 -8.828 1 92.88 93 ASP A O 1
ATOM 730 N N . LEU A 1 94 ? 1.81 6.59 -9.492 1 88.75 94 LEU A N 1
ATOM 731 C CA . LEU A 1 94 ? 1.703 7.504 -10.625 1 88.75 94 LEU A CA 1
ATOM 732 C C . LEU A 1 94 ? 0.613 7.055 -11.594 1 88.75 94 LEU A C 1
ATOM 734 O O . LEU A 1 94 ? -0.261 7.84 -11.961 1 88.75 94 LEU A O 1
ATOM 738 N N . LYS A 1 95 ? 0.654 5.828 -11.945 1 88.81 95 LYS A N 1
ATOM 739 C CA . LYS A 1 95 ? -0.262 5.328 -12.961 1 88.81 95 LYS A CA 1
ATOM 740 C C . LYS A 1 95 ? -1.714 5.469 -12.516 1 88.81 95 LYS A C 1
ATOM 742 O O . LYS A 1 95 ? -2.572 5.891 -13.289 1 88.81 95 LYS A O 1
ATOM 747 N N . ARG A 1 96 ? -2.006 5.141 -11.312 1 92.56 96 ARG A N 1
ATOM 748 C CA . ARG A 1 96 ? -3.367 5.281 -10.805 1 92.56 96 ARG A CA 1
ATOM 749 C C . ARG A 1 96 ? -3.746 6.75 -10.664 1 92.56 96 ARG A C 1
ATOM 751 O O . ARG A 1 96 ? -4.906 7.121 -10.859 1 92.56 96 ARG A O 1
ATOM 758 N N . SER A 1 97 ? -2.773 7.516 -10.234 1 92.94 97 SER A N 1
ATOM 759 C CA . SER A 1 97 ? -3.031 8.945 -10.117 1 92.94 97 SER A CA 1
ATOM 760 C C . SER A 1 97 ? -3.439 9.547 -11.461 1 92.94 97 SER A C 1
ATOM 762 O O . SER A 1 97 ? -4.391 10.328 -11.531 1 92.94 97 SER A O 1
ATOM 764 N N . LEU A 1 98 ? -2.738 9.164 -12.445 1 88.81 98 LEU A N 1
ATOM 765 C CA . LEU A 1 98 ? -3.057 9.656 -13.781 1 88.81 98 LEU A CA 1
ATOM 766 C C . LEU A 1 98 ? -4.379 9.07 -14.273 1 88.81 98 LEU A C 1
ATOM 768 O O . LEU A 1 98 ? -5.172 9.773 -14.914 1 88.81 98 LEU A O 1
ATOM 772 N N . SER A 1 99 ? -4.621 7.859 -13.977 1 91 99 SER A N 1
ATOM 773 C CA . SER A 1 99 ? -5.82 7.164 -14.43 1 91 99 SER A CA 1
ATOM 774 C C . SER A 1 99 ? -7.078 7.793 -13.844 1 91 99 SER A C 1
ATOM 776 O O . SER A 1 99 ? -8.109 7.875 -14.516 1 91 99 SER A O 1
ATOM 778 N N . TRP A 1 100 ? -6.992 8.211 -12.656 1 92.69 100 TRP A N 1
ATOM 779 C CA . TRP A 1 100 ? -8.188 8.664 -11.961 1 92.69 100 TRP A CA 1
ATOM 780 C C . TRP A 1 100 ? -8.117 10.156 -11.664 1 92.69 100 TRP A C 1
ATOM 782 O O . TRP A 1 100 ? -9.016 10.719 -11.039 1 92.69 100 TRP A O 1
ATOM 792 N N . GLN A 1 101 ? -6.992 10.797 -12.023 1 89.94 101 GLN A N 1
ATOM 793 C CA . GLN A 1 101 ? -6.781 12.234 -11.883 1 89.94 101 GLN A CA 1
ATOM 794 C C . GLN A 1 101 ? -6.875 12.664 -10.43 1 89.94 101 GLN A C 1
ATOM 796 O O . GLN A 1 101 ? -7.527 13.664 -10.109 1 89.94 101 GLN A O 1
ATOM 801 N N . VAL A 1 102 ? -6.375 11.852 -9.562 1 91.81 102 VAL A N 1
ATOM 802 C CA . VAL A 1 102 ? -6.25 12.125 -8.133 1 91.81 102 VAL A CA 1
ATOM 803 C C . VAL A 1 102 ? -4.898 11.617 -7.629 1 91.81 102 VAL A C 1
ATOM 805 O O . VAL A 1 102 ? -4.418 10.57 -8.062 1 91.81 102 VAL A O 1
ATOM 808 N N . ALA A 1 103 ? -4.246 12.398 -6.766 1 93.75 103 ALA A N 1
ATOM 809 C CA . ALA A 1 103 ? -2.979 11.953 -6.191 1 93.75 103 ALA A CA 1
ATOM 810 C C . ALA A 1 103 ? -3.178 10.719 -5.316 1 93.75 103 ALA A C 1
ATOM 812 O O . ALA A 1 103 ? -3.924 10.758 -4.336 1 93.75 103 ALA A O 1
ATOM 813 N N . GLU A 1 104 ? -2.521 9.672 -5.691 1 95.44 104 GLU A N 1
ATOM 814 C CA . GLU A 1 104 ? -2.668 8.398 -4.992 1 95.44 104 GLU A CA 1
ATOM 815 C C . GLU A 1 104 ? -1.343 7.949 -4.383 1 95.44 104 GLU A C 1
ATOM 817 O O . GLU A 1 104 ? -0.285 8.109 -4.996 1 95.44 104 GLU A O 1
ATOM 822 N N . LEU A 1 105 ? -1.484 7.391 -3.188 1 96.94 105 LEU A N 1
ATOM 823 C CA . LEU A 1 105 ? -0.346 6.73 -2.557 1 96.94 105 LEU A CA 1
ATOM 824 C C . LEU A 1 105 ? -0.144 5.332 -3.129 1 96.94 105 LEU A C 1
ATOM 826 O O . LEU A 1 105 ? -1.095 4.707 -3.605 1 96.94 105 LEU A O 1
ATOM 830 N N . GLY A 1 106 ? 1.069 4.922 -3.127 1 93.56 106 GLY A N 1
ATOM 831 C CA . GLY A 1 106 ? 1.406 3.518 -3.311 1 93.56 106 GLY A CA 1
ATOM 832 C C . GLY A 1 106 ? 1.781 2.82 -2.018 1 93.56 106 GLY A C 1
ATOM 833 O O . GLY A 1 106 ? 1.434 3.287 -0.931 1 93.56 106 GLY A O 1
ATOM 834 N N . LEU A 1 107 ? 2.406 1.709 -2.145 1 91.06 107 LEU A N 1
ATOM 835 C CA . LEU A 1 107 ? 2.77 0.892 -0.992 1 91.06 107 LEU A CA 1
ATOM 836 C C . LEU A 1 107 ? 3.773 1.62 -0.104 1 91.06 107 LEU A C 1
ATOM 838 O O . LEU A 1 107 ? 3.881 1.326 1.089 1 91.06 107 LEU A O 1
ATOM 842 N N . GLY A 1 108 ? 4.465 2.559 -0.583 1 95.81 108 GLY A N 1
ATOM 843 C CA . GLY A 1 108 ? 5.438 3.307 0.198 1 95.81 108 GLY A CA 1
ATOM 844 C C . GLY A 1 108 ? 4.879 4.59 0.78 1 95.81 108 GLY A C 1
ATOM 845 O O . GLY A 1 108 ? 5.625 5.531 1.057 1 95.81 108 GLY A O 1
ATOM 846 N N . GLY A 1 109 ? 3.576 4.629 0.945 1 97.56 109 GLY A N 1
ATOM 847 C CA . GLY A 1 109 ? 2.904 5.836 1.396 1 97.56 109 GLY A CA 1
ATOM 848 C C . GLY A 1 109 ? 3.404 6.332 2.74 1 97.56 109 GLY A C 1
ATOM 849 O O . GLY A 1 109 ? 3.287 7.52 3.055 1 97.56 109 GLY A O 1
ATOM 850 N N . ASP A 1 110 ? 4.016 5.445 3.547 1 98.5 110 ASP A N 1
ATOM 851 C CA . ASP A 1 110 ? 4.543 5.809 4.859 1 98.5 110 ASP A CA 1
ATOM 852 C C . ASP A 1 110 ? 5.637 6.863 4.738 1 98.5 110 ASP A C 1
ATOM 854 O O . ASP A 1 110 ? 5.957 7.551 5.711 1 98.5 110 ASP A O 1
ATOM 858 N N . ARG A 1 111 ? 6.254 7.016 3.572 1 98.56 111 ARG A N 1
ATOM 859 C CA . ARG A 1 111 ? 7.25 8.062 3.355 1 98.56 111 ARG A CA 1
ATOM 860 C C . ARG A 1 111 ? 6.641 9.445 3.541 1 98.56 111 ARG A C 1
ATOM 862 O O . ARG A 1 111 ? 7.293 10.352 4.066 1 98.56 111 ARG A O 1
ATOM 869 N N . TYR A 1 112 ? 5.41 9.57 3.168 1 98.38 112 TYR A N 1
ATOM 870 C CA . TYR A 1 112 ? 4.715 10.836 3.334 1 98.38 112 TYR A CA 1
ATOM 871 C C . TYR A 1 112 ? 4.34 11.062 4.793 1 98.38 112 TYR A C 1
ATOM 873 O O . TYR A 1 112 ? 4.391 12.195 5.285 1 98.38 112 TYR A O 1
ATOM 881 N N . VAL A 1 113 ? 3.975 10.008 5.504 1 98.12 113 VAL A N 1
ATOM 882 C CA . VAL A 1 113 ? 3.68 10.117 6.93 1 98.12 113 VAL A CA 1
ATOM 883 C C . VAL A 1 113 ? 4.945 10.508 7.688 1 98.12 113 VAL A C 1
ATOM 885 O O . VAL A 1 113 ? 4.898 11.359 8.578 1 98.12 113 VAL A O 1
ATOM 888 N N . GLY A 1 114 ? 6.055 9.859 7.309 1 98.12 114 GLY A N 1
ATOM 889 C CA . GLY A 1 114 ? 7.328 10.242 7.902 1 98.12 114 GLY A CA 1
ATOM 890 C C . GLY A 1 114 ? 7.691 11.695 7.645 1 98.12 114 GLY A C 1
ATOM 891 O O . GLY A 1 114 ? 8.156 12.391 8.547 1 98.12 114 GLY A O 1
ATOM 892 N N . ALA A 1 115 ? 7.477 12.117 6.43 1 98.56 115 ALA A N 1
ATOM 893 C CA . ALA A 1 115 ? 7.734 13.516 6.086 1 98.56 115 ALA A CA 1
ATOM 894 C C . ALA A 1 115 ? 6.898 14.453 6.945 1 98.56 115 ALA A C 1
ATOM 896 O O . ALA A 1 115 ? 7.406 15.461 7.449 1 98.56 115 ALA A O 1
ATOM 897 N N . ALA A 1 116 ? 5.645 14.109 7.105 1 98.06 116 ALA A N 1
ATOM 898 C CA . ALA A 1 116 ? 4.746 14.938 7.91 1 98.06 116 ALA A CA 1
ATOM 899 C C . ALA A 1 116 ? 5.215 15 9.359 1 98.06 116 ALA A C 1
ATOM 901 O O . ALA A 1 116 ? 5.199 16.062 9.977 1 98.06 116 ALA A O 1
ATOM 902 N N . SER A 1 117 ? 5.602 13.883 9.883 1 97.31 117 SER A N 1
ATOM 903 C CA . SER A 1 117 ? 6.094 13.812 11.25 1 97.31 117 SER A CA 1
ATOM 904 C C . SER A 1 117 ? 7.309 14.719 11.445 1 97.31 117 SER A C 1
ATOM 906 O O . SER A 1 117 ? 7.348 15.523 12.383 1 97.31 117 SER A O 1
ATOM 908 N N . LEU A 1 118 ? 8.234 14.625 10.562 1 98.25 118 LEU A N 1
ATOM 909 C CA . LEU A 1 118 ? 9.461 15.406 10.656 1 98.25 118 LEU A CA 1
ATOM 910 C C . LEU A 1 118 ? 9.188 16.875 10.406 1 98.25 118 LEU A C 1
ATOM 912 O O . LEU A 1 118 ? 9.805 17.75 11.031 1 98.25 118 LEU A O 1
ATOM 916 N N . ALA A 1 119 ? 8.305 17.141 9.484 1 98.12 119 ALA A N 1
ATOM 917 C CA . ALA A 1 119 ? 7.965 18.531 9.188 1 98.12 119 ALA A CA 1
ATOM 918 C C . ALA A 1 119 ? 7.344 19.219 10.406 1 98.12 119 ALA A C 1
ATOM 920 O O . ALA A 1 119 ? 7.535 20.406 10.617 1 98.12 119 ALA A O 1
ATOM 921 N N . SER A 1 120 ? 6.551 18.484 11.102 1 96.12 120 SER A N 1
ATOM 922 C CA . SER A 1 120 ? 5.977 19.016 12.336 1 96.12 120 SER A CA 1
ATOM 923 C C . SER A 1 120 ? 7.055 19.25 13.383 1 96.12 120 SER A C 1
ATOM 925 O O . SER A 1 120 ? 7.004 20.234 14.125 1 96.12 120 SER A O 1
ATOM 927 N N . TYR A 1 121 ? 8.031 18.375 13.422 1 95.69 121 TYR A N 1
ATOM 928 C CA . TYR A 1 121 ? 9.125 18.453 14.383 1 95.69 121 TYR A CA 1
ATOM 929 C C . TYR A 1 121 ? 10.078 19.594 14.023 1 95.69 121 TYR A C 1
ATOM 931 O O . TYR A 1 121 ? 10.594 20.281 14.906 1 95.69 121 TYR A O 1
ATOM 939 N N . TYR A 1 122 ? 10.344 19.797 12.766 1 97.69 122 TYR A N 1
ATOM 940 C CA . TYR A 1 122 ? 11.188 20.844 12.227 1 97.69 122 TYR A CA 1
ATOM 941 C C . TYR A 1 122 ? 10.375 21.844 11.406 1 97.69 122 TYR A C 1
ATOM 943 O O . TYR A 1 122 ? 10.445 21.844 10.172 1 97.69 122 TYR A O 1
ATOM 951 N N . PRO A 1 123 ? 9.688 22.766 11.992 1 96.12 123 PRO A N 1
ATOM 952 C CA . PRO A 1 123 ? 8.711 23.609 11.281 1 96.12 123 PRO A CA 1
ATOM 953 C C . PRO A 1 123 ? 9.367 24.531 10.258 1 96.12 123 PRO A C 1
ATOM 955 O O . PRO A 1 123 ? 8.703 25 9.328 1 96.12 123 PRO A O 1
ATOM 958 N N . ASP A 1 124 ? 10.703 24.734 10.406 1 96.44 124 ASP A N 1
ATOM 959 C CA . ASP A 1 124 ? 11.359 25.703 9.531 1 96.44 124 ASP A CA 1
ATOM 960 C C . ASP A 1 124 ? 12.188 24.984 8.461 1 96.44 124 ASP A C 1
ATOM 962 O O . ASP A 1 124 ? 12.719 25.641 7.551 1 96.44 124 ASP A O 1
ATOM 966 N N . ALA A 1 125 ? 12.32 23.703 8.531 1 98.19 125 ALA A N 1
ATOM 967 C CA . ALA A 1 125 ? 13.156 22.969 7.582 1 98.19 125 ALA A CA 1
ATOM 968 C C . ALA A 1 125 ? 12.438 22.766 6.254 1 98.19 125 ALA A C 1
ATOM 970 O O . ALA A 1 125 ? 11.242 22.438 6.23 1 98.19 125 ALA A O 1
ATOM 971 N N . PRO A 1 126 ? 13.117 23.016 5.145 1 98.69 126 PRO A N 1
ATOM 972 C CA . PRO A 1 126 ? 12.508 22.656 3.863 1 98.69 126 PRO A CA 1
ATOM 973 C C . PRO A 1 126 ? 12.328 21.156 3.697 1 98.69 126 PRO A C 1
ATOM 975 O O . PRO A 1 126 ? 13.062 20.359 4.305 1 98.69 126 PRO A O 1
ATOM 978 N N . VAL A 1 127 ? 11.305 20.797 2.941 1 98.81 127 VAL A N 1
ATOM 979 C CA . VAL A 1 127 ? 11.055 19.406 2.562 1 98.81 127 VAL A CA 1
ATOM 980 C C . VAL A 1 127 ? 11.43 19.188 1.099 1 98.81 127 VAL A C 1
ATOM 982 O O . VAL A 1 127 ? 10.852 19.812 0.204 1 98.81 127 VAL A O 1
ATOM 985 N N . ILE A 1 128 ? 12.414 18.375 0.862 1 98.81 128 ILE A N 1
ATOM 986 C CA . ILE A 1 128 ? 13.023 18.156 -0.447 1 98.81 128 ILE A CA 1
ATOM 987 C C . ILE A 1 128 ? 12.625 16.797 -0.988 1 98.81 128 ILE A C 1
ATOM 989 O O . ILE A 1 128 ? 13.023 15.758 -0.443 1 98.81 128 ILE A O 1
ATOM 993 N N . PHE A 1 129 ? 11.852 16.844 -2.037 1 98.31 129 PHE A N 1
ATOM 994 C CA . PHE A 1 129 ? 11.398 15.602 -2.664 1 98.31 129 PHE A CA 1
ATOM 995 C C . PHE A 1 129 ? 12.219 15.297 -3.91 1 98.31 129 PHE A C 1
ATOM 997 O O . PHE A 1 129 ? 12.531 16.203 -4.691 1 98.31 129 PHE A O 1
ATOM 1004 N N . SER A 1 130 ? 12.5 13.992 -4.016 1 97.12 130 SER A N 1
ATOM 1005 C CA . SER A 1 130 ? 13.141 13.555 -5.246 1 97.12 130 SER A CA 1
ATOM 1006 C C . SER A 1 130 ? 12.5 12.281 -5.789 1 97.12 130 SER A C 1
ATOM 1008 O O . SER A 1 130 ? 12.398 11.281 -5.078 1 97.12 130 SER A O 1
ATOM 1010 N N . GLY A 1 131 ? 12 12.352 -6.949 1 92.44 131 GLY A N 1
ATOM 1011 C CA . GLY A 1 131 ? 11.438 11.18 -7.617 1 92.44 131 GLY A CA 1
ATOM 1012 C C . GLY A 1 131 ? 10.898 11.492 -9 1 92.44 131 GLY A C 1
ATOM 1013 O O . GLY A 1 131 ? 10.172 12.469 -9.188 1 92.44 131 GLY A O 1
ATOM 1014 N N . GLY A 1 132 ? 11.273 10.844 -9.922 1 78.56 132 GLY A N 1
ATOM 1015 C CA . GLY A 1 132 ? 10.742 10.953 -11.273 1 78.56 132 GLY A CA 1
ATOM 1016 C C . GLY A 1 132 ? 10.133 9.656 -11.781 1 78.56 132 GLY A C 1
ATOM 1017 O O . GLY A 1 132 ? 10.18 8.633 -11.094 1 78.56 132 GLY A O 1
ATOM 1018 N N . SER A 1 133 ? 9.266 9.93 -12.875 1 64.5 133 SER A N 1
ATOM 1019 C CA . SER A 1 133 ? 8.508 8.797 -13.398 1 64.5 133 SER A CA 1
ATOM 1020 C C . SER A 1 133 ? 9.438 7.73 -13.969 1 64.5 133 SER A C 1
ATOM 1022 O O . SER A 1 133 ? 10.383 8.047 -14.703 1 64.5 133 SER A O 1
ATOM 1024 N N . GLY A 1 134 ? 9.344 6.613 -13.367 1 57.62 134 GLY A N 1
ATOM 1025 C CA . GLY A 1 134 ? 10.031 5.484 -13.984 1 57.62 134 GLY A CA 1
ATOM 1026 C C . GLY A 1 134 ? 9.32 4.969 -15.227 1 57.62 134 GLY A C 1
ATOM 1027 O O . GLY A 1 134 ? 9.805 4.039 -15.875 1 57.62 134 GLY A O 1
ATOM 1028 N N . LEU A 1 135 ? 8.094 5.59 -15.445 1 56.16 135 LEU A N 1
ATOM 1029 C CA . LEU A 1 135 ? 7.375 5.16 -16.641 1 56.16 135 LEU A CA 1
ATOM 1030 C C . LEU A 1 135 ? 7.852 5.926 -17.859 1 56.16 135 LEU A C 1
ATOM 1032 O O . LEU A 1 135 ? 7.891 7.16 -17.859 1 56.16 135 LEU A O 1
ATOM 1036 N N . MET A 1 136 ? 8.133 5.117 -18.797 1 50.5 136 MET A N 1
ATOM 1037 C CA . MET A 1 136 ? 8.695 5.676 -20.016 1 50.5 136 MET A CA 1
ATOM 1038 C C . MET A 1 136 ? 7.766 6.715 -20.625 1 50.5 136 MET A C 1
ATOM 1040 O O . MET A 1 136 ? 8.219 7.754 -21.109 1 50.5 136 MET A O 1
ATOM 1044 N N . SER A 1 137 ? 6.473 6.32 -20.594 1 49.41 137 SER A N 1
ATOM 1045 C CA . SER A 1 137 ? 5.504 7.172 -21.281 1 49.41 137 SER A CA 1
ATOM 1046 C C . SER A 1 137 ? 5.277 8.469 -20.516 1 49.41 137 SER A C 1
ATOM 1048 O O . SER A 1 137 ? 4.715 9.43 -21.047 1 49.41 137 SER A O 1
ATOM 1050 N N . LEU A 1 138 ? 5.773 8.492 -19.328 1 53.44 138 LEU A N 1
ATOM 1051 C CA .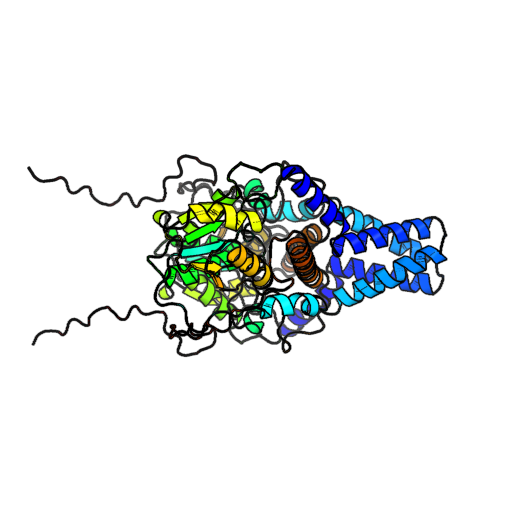 LEU A 1 138 ? 5.52 9.68 -18.516 1 53.44 138 LEU A CA 1
ATOM 1052 C C . LEU A 1 138 ? 6.824 10.344 -18.094 1 53.44 138 LEU A C 1
ATOM 1054 O O . LEU A 1 138 ? 6.844 11.141 -17.156 1 53.44 138 LEU A O 1
ATOM 1058 N N . GLN A 1 139 ? 7.793 9.891 -18.828 1 53.47 139 GLN A N 1
ATOM 1059 C CA . GLN A 1 139 ? 9.086 10.516 -18.578 1 53.47 139 GLN A CA 1
ATOM 1060 C C . GLN A 1 139 ? 9.07 11.984 -18.984 1 53.47 139 GLN A C 1
ATOM 1062 O O . GLN A 1 139 ? 8.383 12.367 -19.938 1 53.47 139 GLN A O 1
ATOM 1067 N N . ASN A 1 140 ? 9.5 12.859 -18.141 1 53.09 140 ASN A N 1
ATOM 1068 C CA . ASN A 1 140 ? 9.688 14.289 -18.375 1 53.09 140 ASN A CA 1
ATOM 1069 C C . ASN A 1 140 ? 8.414 15.078 -18.094 1 53.09 140 ASN A C 1
ATOM 1071 O O . ASN A 1 140 ? 8.227 16.188 -18.625 1 53.09 140 ASN A O 1
ATOM 1075 N N . THR A 1 141 ? 7.289 14.43 -17.688 1 54.94 141 THR A N 1
ATOM 1076 C CA . THR A 1 141 ? 6.059 15.188 -17.5 1 54.94 141 THR A CA 1
ATOM 1077 C C . THR A 1 141 ? 5.953 15.719 -16.062 1 54.94 141 THR A C 1
ATOM 1079 O O . THR A 1 141 ? 4.973 16.375 -15.719 1 54.94 141 THR A O 1
ATOM 1082 N N . GLU A 1 142 ? 7.043 15.812 -15.375 1 66.31 142 GLU A N 1
ATOM 1083 C CA . GLU A 1 142 ? 7.016 16.266 -13.992 1 66.31 142 GLU A CA 1
ATOM 1084 C C . GLU A 1 142 ? 5.836 15.664 -13.234 1 66.31 142 GLU A C 1
ATOM 1086 O O . GLU A 1 142 ? 5.344 16.25 -12.273 1 66.31 142 GLU A O 1
ATOM 1091 N N . GLY A 1 143 ? 5.289 14.492 -13.742 1 77.75 143 GLY A N 1
ATOM 1092 C CA . GLY A 1 143 ? 4.09 13.891 -13.18 1 77.75 143 GLY A CA 1
ATOM 1093 C C . GLY A 1 143 ? 4.266 13.445 -11.734 1 77.75 143 GLY A C 1
ATOM 1094 O O . GLY A 1 143 ? 3.453 13.781 -10.875 1 77.75 143 GLY A O 1
ATOM 1095 N N . GLU A 1 144 ? 5.41 12.812 -11.461 1 87.12 144 GLU A N 1
ATOM 1096 C CA . GLU A 1 144 ? 5.648 12.328 -10.102 1 87.12 144 GLU A CA 1
ATOM 1097 C C . GLU A 1 144 ? 5.789 13.492 -9.125 1 87.12 144 GLU A C 1
ATOM 1099 O O . GLU A 1 144 ? 5.25 13.445 -8.016 1 87.12 144 GLU A O 1
ATOM 1104 N N . GLY A 1 145 ? 6.523 14.484 -9.555 1 91.31 145 GLY A N 1
ATOM 1105 C CA . GLY A 1 145 ? 6.703 15.656 -8.719 1 91.31 145 GLY A CA 1
ATOM 1106 C C . GLY A 1 145 ? 5.398 16.359 -8.391 1 91.31 145 GLY A C 1
ATOM 1107 O O . GLY A 1 145 ? 5.195 16.812 -7.266 1 91.31 145 GLY A O 1
ATOM 1108 N N . ALA A 1 146 ? 4.527 16.438 -9.367 1 91.56 146 ALA A N 1
ATOM 1109 C CA . ALA A 1 146 ? 3.229 17.078 -9.164 1 91.56 146 ALA A CA 1
ATOM 1110 C C . ALA A 1 146 ? 2.385 16.312 -8.156 1 91.56 146 ALA A C 1
ATOM 1112 O O . ALA A 1 146 ? 1.741 16.906 -7.289 1 91.56 146 ALA A O 1
ATOM 1113 N N . ILE A 1 147 ? 2.428 15.031 -8.258 1 94 147 ILE A N 1
ATOM 1114 C CA . ILE A 1 147 ? 1.685 14.18 -7.34 1 94 147 ILE A CA 1
ATOM 1115 C C . ILE A 1 147 ? 2.25 14.32 -5.93 1 94 147 ILE A C 1
ATOM 1117 O O . ILE A 1 147 ? 1.498 14.469 -4.965 1 94 147 ILE A O 1
ATOM 1121 N N . ALA A 1 148 ? 3.547 14.297 -5.859 1 96.19 148 ALA A N 1
ATOM 1122 C CA . ALA A 1 148 ? 4.195 14.438 -4.562 1 96.19 148 ALA A CA 1
ATOM 1123 C C . ALA A 1 148 ? 3.854 15.781 -3.92 1 96.19 148 ALA A C 1
ATOM 1125 O O . ALA A 1 148 ? 3.549 15.844 -2.727 1 96.19 148 ALA A O 1
ATOM 1126 N N . ARG A 1 149 ? 3.934 16.828 -4.703 1 95.94 149 ARG A N 1
ATOM 1127 C CA . ARG A 1 149 ? 3.588 18.156 -4.215 1 95.94 149 ARG A CA 1
ATOM 1128 C C . ARG A 1 149 ? 2.174 18.172 -3.645 1 95.94 149 ARG A C 1
ATOM 1130 O O . ARG A 1 149 ? 1.949 18.688 -2.547 1 95.94 149 ARG A O 1
ATOM 1137 N N . GLN A 1 150 ? 1.282 17.578 -4.352 1 95.62 150 GLN A N 1
ATOM 1138 C CA . GLN A 1 150 ? -0.113 17.547 -3.926 1 95.62 150 GLN A CA 1
ATOM 1139 C C . GLN A 1 150 ? -0.281 16.75 -2.643 1 95.62 150 GLN A C 1
ATOM 1141 O O . GLN A 1 150 ? -0.982 17.172 -1.722 1 95.62 150 GLN A O 1
ATOM 1146 N N . LEU A 1 151 ? 0.316 15.641 -2.594 1 97.5 151 LEU A N 1
ATOM 1147 C CA . LEU A 1 151 ? 0.207 14.797 -1.408 1 97.5 151 LEU A CA 1
ATOM 1148 C C . LEU A 1 151 ? 0.799 15.492 -0.188 1 97.5 151 LEU A C 1
ATOM 1150 O O . LEU A 1 151 ? 0.174 15.523 0.875 1 97.5 151 LEU A O 1
ATOM 1154 N N . LEU A 1 152 ? 1.983 16.062 -0.357 1 98.12 152 LEU A N 1
ATOM 1155 C CA . LEU A 1 152 ? 2.67 16.719 0.754 1 98.12 152 LEU A CA 1
ATOM 1156 C C . LEU A 1 152 ? 1.871 17.906 1.26 1 98.12 152 LEU A C 1
ATOM 1158 O O . LEU A 1 152 ? 1.778 18.141 2.469 1 98.12 152 LEU A O 1
ATOM 1162 N N . THR A 1 153 ? 1.281 18.656 0.394 1 97.25 153 THR A N 1
ATOM 1163 C CA . THR A 1 153 ? 0.492 19.812 0.805 1 97.25 153 THR A CA 1
ATOM 1164 C C . THR A 1 153 ? -0.827 19.375 1.433 1 97.25 153 THR A C 1
ATOM 1166 O O . THR A 1 153 ? -1.284 19.969 2.41 1 97.25 153 THR A O 1
ATOM 1169 N N . THR A 1 154 ? -1.391 18.281 0.883 1 96.56 154 THR A N 1
ATOM 1170 C CA . THR A 1 154 ? -2.648 17.766 1.406 1 96.56 154 THR A CA 1
ATOM 1171 C C . THR A 1 154 ? -2.488 17.328 2.857 1 96.56 154 THR A C 1
ATOM 1173 O O . THR A 1 154 ? -3.391 17.516 3.674 1 96.56 154 THR A O 1
ATOM 1176 N N . ILE A 1 155 ? -1.313 16.844 3.133 1 96.88 155 ILE A N 1
ATOM 1177 C CA . ILE A 1 155 ? -1.138 16.328 4.48 1 96.88 155 ILE A CA 1
ATOM 1178 C C . ILE A 1 155 ? -0.526 17.391 5.379 1 96.88 155 ILE A C 1
ATOM 1180 O O . ILE A 1 155 ? 0.067 17.094 6.414 1 96.88 155 ILE A O 1
ATOM 1184 N N . GLY A 1 156 ? -0.478 18.641 4.969 1 94.25 156 GLY A N 1
ATOM 1185 C CA . GLY A 1 156 ? -0.309 19.734 5.91 1 94.25 156 GLY A CA 1
ATOM 1186 C C . GLY A 1 156 ? 1.031 20.438 5.777 1 94.25 156 GLY A C 1
ATOM 1187 O O . GLY A 1 156 ? 1.365 21.312 6.586 1 94.25 156 GLY A O 1
ATOM 1188 N N . ILE A 1 157 ? 1.826 20.109 4.855 1 97.38 157 ILE A N 1
ATOM 1189 C CA . ILE A 1 157 ? 3.113 20.766 4.672 1 97.38 157 ILE A CA 1
ATOM 1190 C C . ILE A 1 157 ? 2.943 21.984 3.762 1 97.38 157 ILE A C 1
ATOM 1192 O O . ILE A 1 157 ? 2.416 21.859 2.652 1 97.38 157 ILE A O 1
ATOM 1196 N N . ASP A 1 158 ? 3.426 23.109 4.266 1 96.81 158 ASP A N 1
ATOM 1197 C CA . ASP A 1 158 ? 3.291 24.359 3.535 1 96.81 158 ASP A CA 1
ATOM 1198 C C . ASP A 1 158 ? 4.008 24.297 2.189 1 96.81 158 ASP A C 1
ATOM 1200 O O . ASP A 1 158 ? 5.145 23.828 2.109 1 96.81 158 ASP A O 1
ATOM 1204 N N . GLU A 1 159 ? 3.367 24.797 1.176 1 96.44 159 GLU A N 1
ATOM 1205 C CA . GLU A 1 159 ? 3.885 24.75 -0.188 1 96.44 159 GLU A CA 1
ATOM 1206 C C . GLU A 1 159 ? 5.227 25.469 -0.29 1 96.44 159 GLU A C 1
ATOM 1208 O O . GLU A 1 159 ? 6.105 25.062 -1.045 1 96.44 159 GLU A O 1
ATOM 1213 N N . GLN A 1 160 ? 5.449 26.5 0.417 1 97.19 160 GLN A N 1
ATOM 1214 C CA . GLN A 1 160 ? 6.641 27.344 0.341 1 97.19 160 GLN A CA 1
ATOM 1215 C C . GLN A 1 160 ? 7.867 26.609 0.863 1 97.19 160 GLN A C 1
ATOM 1217 O O . GLN A 1 160 ? 9 27 0.579 1 97.19 160 GLN A O 1
ATOM 1222 N N . ARG A 1 161 ? 7.629 25.516 1.624 1 98.06 161 ARG A N 1
ATOM 1223 C CA . ARG A 1 161 ? 8.719 24.75 2.207 1 98.06 161 ARG A CA 1
ATOM 1224 C C . ARG A 1 161 ? 9.211 23.672 1.238 1 98.06 161 ARG A C 1
ATOM 1226 O O . ARG A 1 161 ? 10.234 23.031 1.483 1 98.06 161 ARG A O 1
ATOM 1233 N N . LEU A 1 162 ? 8.5 23.531 0.124 1 98.31 162 LEU A N 1
ATOM 1234 C CA . LEU A 1 162 ? 8.75 22.359 -0.714 1 98.31 162 LEU A CA 1
ATOM 1235 C C . LEU A 1 162 ? 9.789 22.672 -1.783 1 98.31 162 LEU A C 1
ATOM 1237 O O . LEU A 1 162 ? 9.734 23.719 -2.428 1 98.31 162 LEU A O 1
ATOM 1241 N N . ILE A 1 163 ? 10.766 21.828 -1.925 1 98.12 163 ILE A N 1
ATOM 1242 C CA . ILE A 1 163 ? 11.68 21.734 -3.059 1 98.12 163 ILE A CA 1
ATOM 1243 C C . ILE A 1 163 ? 11.469 20.406 -3.781 1 98.12 163 ILE A C 1
ATOM 1245 O O . ILE A 1 163 ? 11.75 19.344 -3.23 1 98.12 163 ILE A O 1
ATOM 1249 N N . ILE A 1 164 ? 10.977 20.484 -5.051 1 96.62 164 ILE A N 1
ATOM 1250 C CA . ILE A 1 164 ? 10.57 19.266 -5.754 1 96.62 164 ILE A CA 1
ATOM 1251 C C . ILE A 1 164 ? 11.516 19.016 -6.926 1 96.62 164 ILE A C 1
ATOM 1253 O O . ILE A 1 164 ? 11.664 19.859 -7.809 1 96.62 164 ILE A O 1
ATOM 1257 N N . GLU A 1 165 ? 12.203 17.906 -6.895 1 95.81 165 GLU A N 1
ATOM 1258 C CA . GLU A 1 165 ? 12.961 17.359 -8.023 1 95.81 165 GLU A CA 1
ATOM 1259 C C . GLU A 1 165 ? 12.242 16.172 -8.648 1 95.81 165 GLU A C 1
ATOM 1261 O O . GLU A 1 165 ? 11.883 15.219 -7.961 1 95.81 165 GLU A O 1
ATOM 1266 N N . SER A 1 166 ? 11.93 16.234 -9.961 1 92.25 166 SER A N 1
ATOM 1267 C CA . SER A 1 166 ? 11.094 15.203 -10.57 1 92.25 166 SER A CA 1
ATOM 1268 C C . SER A 1 166 ? 11.727 14.672 -11.852 1 92.25 166 SER A C 1
ATOM 1270 O O . SER A 1 166 ? 11.039 14.094 -12.695 1 92.25 166 SER A O 1
ATOM 1272 N N . LEU A 1 167 ? 13.008 14.781 -12.039 1 88.69 167 LEU A N 1
ATOM 1273 C CA . LEU A 1 167 ? 13.672 14.391 -13.281 1 88.69 167 LEU A CA 1
ATOM 1274 C C . LEU A 1 167 ? 14.398 13.062 -13.109 1 88.69 167 LEU A C 1
ATOM 1276 O O . LEU A 1 167 ? 14.766 12.422 -14.102 1 88.69 167 LEU A O 1
ATOM 1280 N N . SER A 1 168 ? 14.625 12.672 -11.891 1 92.12 168 SER A N 1
ATOM 1281 C CA . SER A 1 168 ? 15.406 11.469 -11.617 1 92.12 168 SER A CA 1
ATOM 1282 C C . SER A 1 168 ? 14.703 10.219 -12.117 1 92.12 168 SER A C 1
ATOM 1284 O O . SER A 1 168 ? 13.469 10.125 -12.055 1 92.12 168 SER A O 1
ATOM 1286 N N . ARG A 1 169 ? 15.414 9.328 -12.555 1 87.12 169 ARG A N 1
ATOM 1287 C CA . ARG A 1 169 ? 14.867 8.07 -13.055 1 87.12 169 ARG A CA 1
ATOM 1288 C C . ARG A 1 169 ? 15.25 6.902 -12.156 1 87.12 169 ARG A C 1
ATOM 1290 O O . ARG A 1 169 ? 14.758 5.785 -12.336 1 87.12 169 ARG A O 1
ATOM 1297 N N . ASN A 1 170 ? 16.234 7.062 -11.375 1 90.25 170 ASN A N 1
ATOM 1298 C CA . ASN A 1 170 ? 16.703 6.062 -10.422 1 90.25 170 ASN A CA 1
ATOM 1299 C C . ASN A 1 170 ? 17.25 6.715 -9.156 1 90.25 170 ASN A C 1
ATOM 1301 O O . ASN A 1 170 ? 17.312 7.941 -9.055 1 90.25 170 ASN A O 1
ATOM 1305 N N . THR A 1 171 ? 17.625 5.891 -8.203 1 93.94 171 THR A N 1
ATOM 1306 C CA . THR A 1 171 ? 18.016 6.395 -6.895 1 93.94 171 THR A CA 1
ATOM 1307 C C . THR A 1 171 ? 19.328 7.176 -6.98 1 93.94 171 THR A C 1
ATOM 1309 O O . THR A 1 171 ? 19.531 8.148 -6.25 1 93.94 171 THR A O 1
ATOM 1312 N N . TYR A 1 172 ? 20.234 6.742 -7.879 1 95.38 172 TYR A N 1
ATOM 1313 C CA . TYR A 1 172 ? 21.469 7.48 -8.078 1 95.38 172 TYR A CA 1
ATOM 1314 C C . TYR A 1 172 ? 21.203 8.898 -8.555 1 95.38 172 TYR A C 1
ATOM 1316 O O . TYR A 1 172 ? 21.766 9.859 -8.031 1 95.38 172 TYR A O 1
ATOM 1324 N N . GLU A 1 173 ? 20.281 8.984 -9.5 1 94.88 173 GLU A N 1
ATOM 1325 C CA . GLU A 1 173 ? 19.906 10.281 -10.055 1 94.88 173 GLU A CA 1
ATOM 1326 C C . GLU A 1 173 ? 19.141 11.125 -9.039 1 94.88 173 GLU A C 1
ATOM 1328 O O . GLU A 1 173 ? 19.188 12.352 -9.078 1 94.88 173 GLU A O 1
ATOM 1333 N N . ASN A 1 174 ? 18.438 10.492 -8.109 1 96.5 174 ASN A N 1
ATOM 1334 C CA . ASN A 1 174 ? 17.781 11.25 -7.055 1 96.5 174 ASN A CA 1
ATOM 1335 C C . ASN A 1 174 ? 18.766 12.195 -6.355 1 96.5 174 ASN A C 1
ATOM 1337 O O . ASN A 1 174 ? 18.531 13.406 -6.32 1 96.5 174 ASN A O 1
ATOM 1341 N N . PHE A 1 175 ? 19.828 11.648 -5.93 1 97.94 175 PHE A N 1
ATOM 1342 C CA . PHE A 1 175 ? 20.781 12.43 -5.16 1 97.94 175 PHE A CA 1
ATOM 1343 C C . PHE A 1 175 ? 21.594 13.352 -6.07 1 97.94 175 PHE A C 1
ATOM 1345 O O . PHE A 1 175 ? 21.906 14.484 -5.695 1 97.94 175 PHE A O 1
ATOM 1352 N N . LYS A 1 176 ? 21.875 12.906 -7.234 1 97.19 176 LYS A N 1
ATOM 1353 C CA . LYS A 1 176 ? 22.578 13.734 -8.203 1 97.19 176 LYS A CA 1
ATOM 1354 C C . LYS A 1 176 ? 21.812 15.023 -8.484 1 97.19 176 LYS A C 1
ATOM 1356 O O . LYS A 1 176 ? 22.391 16.109 -8.508 1 97.19 176 LYS A O 1
ATOM 1361 N N . TYR A 1 177 ? 20.5 14.898 -8.609 1 96.44 177 TYR A N 1
ATOM 1362 C CA . TYR A 1 177 ? 19.703 16.031 -9.062 1 96.44 177 TYR A CA 1
ATOM 1363 C C . TYR A 1 177 ? 19.266 16.891 -7.887 1 96.44 177 TYR A C 1
ATOM 1365 O O . TYR A 1 177 ? 18.969 18.078 -8.055 1 96.44 177 TYR A O 1
ATOM 1373 N N . ILE A 1 178 ? 19.25 16.344 -6.664 1 97.19 178 ILE A N 1
ATOM 1374 C CA . ILE A 1 178 ? 18.859 17.203 -5.547 1 97.19 178 ILE A CA 1
ATOM 1375 C C . ILE A 1 178 ? 20.078 17.953 -5.012 1 97.19 178 ILE A C 1
ATOM 1377 O O . ILE A 1 178 ? 19.938 18.969 -4.344 1 97.19 178 ILE A O 1
ATOM 1381 N N . LYS A 1 179 ? 21.25 17.484 -5.258 1 97.62 179 LYS A N 1
ATOM 1382 C CA . LYS A 1 179 ? 22.469 18.078 -4.684 1 97.62 179 LYS A CA 1
ATOM 1383 C C . LYS A 1 179 ? 22.547 19.562 -4.969 1 97.62 179 LYS A C 1
ATOM 1385 O O . LYS A 1 179 ? 22.719 20.375 -4.047 1 97.62 179 LYS A O 1
ATOM 1390 N N . PRO A 1 180 ? 22.344 20.031 -6.215 1 97.31 180 PRO A N 1
ATOM 1391 C CA . PRO A 1 180 ? 22.406 21.469 -6.488 1 97.31 180 PRO A CA 1
ATOM 1392 C C . PRO A 1 180 ? 21.25 22.234 -5.891 1 97.31 180 PRO A C 1
ATOM 1394 O O . PRO A 1 180 ? 21.281 23.469 -5.84 1 97.31 180 PRO A O 1
ATOM 1397 N N . LEU A 1 181 ? 20.172 21.516 -5.492 1 97.19 181 LEU A N 1
ATOM 1398 C CA . LEU A 1 181 ? 18.969 22.172 -4.977 1 97.19 181 LEU A CA 1
ATOM 1399 C C . LEU A 1 181 ? 19.031 22.297 -3.457 1 97.19 181 LEU A C 1
ATOM 1401 O O . LEU A 1 181 ? 18.188 22.969 -2.854 1 97.19 181 LEU A O 1
ATOM 1405 N N . LEU A 1 182 ? 20.016 21.641 -2.822 1 98 182 LEU A N 1
ATOM 1406 C CA . LEU A 1 182 ? 20.125 21.656 -1.368 1 98 182 LEU A CA 1
ATOM 1407 C C . LEU A 1 182 ? 20.438 23.062 -0.862 1 98 182 LEU A C 1
ATOM 1409 O O . LEU A 1 182 ? 21.266 23.766 -1.437 1 98 182 LEU A O 1
ATOM 1413 N N . PRO A 1 183 ? 19.797 23.438 0.184 1 96.94 183 PRO A N 1
ATOM 1414 C CA . PRO A 1 183 ? 20.016 24.781 0.723 1 96.94 183 PRO A CA 1
ATOM 1415 C C . PRO A 1 183 ? 21.469 25.016 1.165 1 96.94 183 PRO A C 1
ATOM 1417 O O . PRO A 1 183 ? 21.984 26.125 1.07 1 96.94 183 PRO A O 1
ATOM 1420 N N . LYS A 1 184 ? 22.109 24 1.686 1 96.62 184 LYS A N 1
ATOM 1421 C CA . LYS A 1 184 ? 23.5 24.031 2.119 1 96.62 184 LYS A CA 1
ATOM 1422 C C . LYS A 1 184 ? 24.281 22.828 1.601 1 96.62 184 LYS A C 1
ATOM 1424 O O . LYS A 1 184 ? 23.859 21.688 1.806 1 96.62 184 LYS A O 1
ATOM 1429 N N . ASP A 1 185 ? 25.359 23.047 1.047 1 92.75 185 ASP A N 1
ATOM 1430 C CA . ASP A 1 185 ? 26.172 21.984 0.47 1 92.75 185 ASP A CA 1
ATOM 1431 C C . ASP A 1 185 ? 26.656 21.016 1.546 1 92.75 185 ASP A C 1
ATOM 1433 O O . ASP A 1 185 ? 26.625 19.797 1.346 1 92.75 185 ASP A O 1
ATOM 1437 N N . LYS A 1 186 ? 27.078 21.609 2.645 1 93.81 186 LYS A N 1
ATOM 1438 C CA . LYS A 1 186 ? 27.562 20.766 3.732 1 93.81 186 LYS A CA 1
ATOM 1439 C C . LYS A 1 186 ? 26.578 20.75 4.898 1 93.81 186 LYS A C 1
ATOM 1441 O O . LYS A 1 186 ? 26.984 20.766 6.062 1 93.81 186 LYS A O 1
ATOM 1446 N N . GLY A 1 187 ? 25.328 20.672 4.531 1 96.81 187 GLY A N 1
ATOM 1447 C CA . GLY A 1 187 ? 24.281 20.656 5.547 1 96.81 187 GLY A CA 1
ATOM 1448 C C . GLY A 1 187 ? 23.938 19.266 6.023 1 96.81 187 GLY A C 1
ATOM 1449 O O . GLY A 1 187 ? 24.453 18.281 5.496 1 96.81 187 GLY A O 1
ATOM 1450 N N . THR A 1 188 ? 23.141 19.25 7.105 1 96.94 188 THR A N 1
ATOM 1451 C CA . THR A 1 188 ? 22.594 18 7.641 1 96.94 188 THR A CA 1
ATOM 1452 C C . THR A 1 188 ? 21.156 17.797 7.176 1 96.94 188 THR A C 1
ATOM 1454 O O . THR A 1 188 ? 20.297 18.641 7.402 1 96.94 188 THR A O 1
ATOM 1457 N N . TYR A 1 189 ? 20.938 16.672 6.535 1 98.5 189 TYR A N 1
ATOM 1458 C CA . TYR A 1 189 ? 19.625 16.375 5.984 1 98.5 189 TYR A CA 1
ATOM 1459 C C . TYR A 1 189 ? 19.078 15.07 6.551 1 98.5 189 TYR A C 1
ATOM 1461 O O . TYR A 1 189 ? 19.797 14.086 6.668 1 98.5 189 TYR A O 1
ATOM 1469 N N . VAL A 1 190 ? 17.859 15.07 7.027 1 98.62 190 VAL A N 1
ATOM 1470 C CA . VAL A 1 190 ? 17.203 13.828 7.422 1 98.62 190 VAL A CA 1
ATOM 1471 C C . VAL A 1 190 ? 16.609 13.141 6.191 1 98.62 190 VAL A C 1
ATOM 1473 O O . VAL A 1 190 ? 15.891 13.773 5.41 1 98.62 190 VAL A O 1
ATOM 1476 N N . LEU A 1 191 ? 16.969 11.898 5.973 1 98.81 191 LEU A N 1
ATOM 1477 C CA . LEU A 1 191 ? 16.562 11.141 4.797 1 98.81 191 LEU A CA 1
ATOM 1478 C C . LEU A 1 191 ? 15.391 10.219 5.125 1 98.81 191 LEU A C 1
ATOM 1480 O O . LEU A 1 191 ? 15.523 9.32 5.961 1 98.81 191 LEU A O 1
ATOM 1484 N N . VAL A 1 192 ? 14.266 10.445 4.469 1 98.81 192 VAL A N 1
ATOM 1485 C CA . VAL A 1 192 ? 13.07 9.633 4.652 1 98.81 192 VAL A CA 1
ATOM 1486 C C . VAL A 1 192 ? 12.883 8.719 3.445 1 98.81 192 VAL A C 1
ATOM 1488 O O . VAL A 1 192 ? 12.711 9.188 2.32 1 98.81 192 VAL A O 1
ATOM 1491 N N . THR A 1 193 ? 12.891 7.508 3.623 1 98.62 193 THR A N 1
ATOM 1492 C CA . THR A 1 193 ? 12.523 6.496 2.641 1 98.62 193 THR A CA 1
ATOM 1493 C C . THR A 1 193 ? 12.188 5.176 3.326 1 98.62 193 THR A C 1
ATOM 1495 O O . THR A 1 193 ? 12.258 5.07 4.555 1 98.62 193 THR A O 1
ATOM 1498 N N . SER A 1 194 ? 11.695 4.238 2.574 1 98.62 194 SER A N 1
ATOM 1499 C CA . SER A 1 194 ? 11.359 2.926 3.123 1 98.62 194 SER A CA 1
ATOM 1500 C C . SER A 1 194 ? 12.578 2.275 3.777 1 98.62 194 SER A C 1
ATOM 1502 O O . SER A 1 194 ? 13.688 2.369 3.26 1 98.62 194 SER A O 1
ATOM 1504 N N . ALA A 1 195 ? 12.352 1.573 4.871 1 98.5 195 ALA A N 1
ATOM 1505 C CA . ALA A 1 195 ? 13.422 0.983 5.664 1 98.5 195 ALA A CA 1
ATOM 1506 C C . ALA A 1 195 ? 14.297 0.064 4.812 1 98.5 195 ALA A C 1
ATOM 1508 O O . ALA A 1 195 ? 15.523 0.095 4.914 1 98.5 195 ALA A O 1
ATOM 1509 N N . PHE A 1 196 ? 13.711 -0.678 3.949 1 98.38 196 PHE A N 1
ATOM 1510 C CA . PHE A 1 196 ? 14.453 -1.644 3.148 1 98.38 196 PHE A CA 1
ATOM 1511 C C . PHE A 1 196 ? 15.297 -0.937 2.096 1 98.38 196 PHE A C 1
ATOM 1513 O O . PHE A 1 196 ? 16.234 -1.525 1.541 1 98.38 196 PHE A O 1
ATOM 1520 N N . HIS A 1 197 ? 14.977 0.3 1.797 1 98.62 197 HIS A N 1
ATOM 1521 C CA . HIS A 1 197 ? 15.648 1.077 0.761 1 98.62 197 HIS A CA 1
ATOM 1522 C C . HIS A 1 197 ? 16.766 1.938 1.351 1 98.62 197 HIS A C 1
ATOM 1524 O O . HIS A 1 197 ? 17.547 2.535 0.612 1 98.62 197 HIS A O 1
ATOM 1530 N N . MET A 1 198 ? 16.875 1.963 2.658 1 98.75 198 MET A N 1
ATOM 1531 C CA . MET A 1 198 ? 17.734 2.91 3.363 1 98.75 198 MET A CA 1
ATOM 1532 C C . MET A 1 198 ? 19.203 2.586 3.131 1 98.75 198 MET A C 1
ATOM 1534 O O . MET A 1 198 ? 20.016 3.48 2.861 1 98.75 198 MET A O 1
ATOM 1538 N N . PRO A 1 199 ? 19.609 1.3 3.086 1 98.69 199 PRO A N 1
ATOM 1539 C CA . PRO A 1 199 ? 21.047 1.018 2.889 1 98.69 199 PRO A CA 1
ATOM 1540 C C . PRO A 1 199 ? 21.562 1.521 1.543 1 98.69 199 PRO A C 1
ATOM 1542 O O . PRO A 1 199 ? 22.594 2.199 1.488 1 98.69 199 PRO A O 1
ATOM 1545 N N . ARG A 1 200 ? 20.875 1.251 0.54 1 98.44 200 ARG A N 1
ATOM 1546 C CA . ARG A 1 200 ? 21.297 1.687 -0.785 1 98.44 200 ARG A CA 1
ATOM 1547 C C . ARG A 1 200 ? 21.281 3.207 -0.894 1 98.44 200 ARG A C 1
ATOM 1549 O O . ARG A 1 200 ? 22.203 3.807 -1.447 1 98.44 200 ARG A O 1
ATOM 1556 N N . SER A 1 201 ? 20.266 3.803 -0.328 1 98.62 201 SER A N 1
ATOM 1557 C CA . SER A 1 201 ? 20.094 5.254 -0.396 1 98.62 201 SER A CA 1
ATOM 1558 C C . SER A 1 201 ? 21.219 5.969 0.347 1 98.62 201 SER A C 1
ATOM 1560 O O . SER A 1 201 ? 21.812 6.918 -0.175 1 98.62 201 SER A O 1
ATOM 1562 N N . VAL A 1 202 ? 21.531 5.477 1.546 1 98.56 202 VAL A N 1
ATOM 1563 C CA . VAL A 1 202 ? 22.594 6.078 2.334 1 98.56 202 VAL A CA 1
ATOM 1564 C C . VAL A 1 202 ? 23.938 5.895 1.616 1 98.56 202 VAL A C 1
ATOM 1566 O O . VAL A 1 202 ? 24.75 6.816 1.566 1 98.56 202 VAL A O 1
ATOM 1569 N N . GLY A 1 203 ? 24.156 4.707 1.072 1 98.38 203 GLY A N 1
ATOM 1570 C CA . GLY A 1 203 ? 25.375 4.465 0.325 1 98.38 203 GLY A CA 1
ATOM 1571 C C . GLY A 1 203 ? 25.578 5.438 -0.821 1 98.38 203 GLY A C 1
ATOM 1572 O O . GLY A 1 203 ? 26.688 5.945 -1.026 1 98.38 203 GLY A O 1
ATOM 1573 N N . ILE A 1 204 ? 24.562 5.742 -1.553 1 98.38 204 ILE A N 1
ATOM 1574 C CA . ILE A 1 204 ? 24.625 6.641 -2.699 1 98.38 204 ILE A CA 1
ATOM 1575 C C . ILE A 1 204 ? 24.859 8.07 -2.221 1 98.38 204 ILE A C 1
ATOM 1577 O O . ILE A 1 204 ? 25.672 8.805 -2.785 1 98.38 204 ILE A O 1
ATOM 1581 N N . ALA A 1 205 ? 24.109 8.453 -1.186 1 98.25 205 ALA A N 1
ATOM 1582 C CA . ALA A 1 205 ? 24.281 9.789 -0.623 1 98.25 205 ALA A CA 1
ATOM 1583 C C . ALA A 1 205 ? 25.734 10.023 -0.205 1 98.25 205 ALA A C 1
ATOM 1585 O O . ALA A 1 205 ? 26.312 11.062 -0.524 1 98.25 205 ALA A O 1
ATOM 1586 N N . ARG A 1 206 ? 26.266 9.023 0.459 1 97.25 206 ARG A N 1
ATOM 1587 C CA . ARG A 1 206 ? 27.656 9.109 0.91 1 97.25 206 ARG A CA 1
ATOM 1588 C C . ARG A 1 206 ? 28.609 9.266 -0.272 1 97.25 206 ARG A C 1
ATOM 1590 O O . ARG A 1 206 ? 29.5 10.117 -0.247 1 97.25 206 ARG A O 1
ATOM 1597 N N . MET A 1 207 ? 28.406 8.562 -1.273 1 97.06 207 MET A N 1
ATOM 1598 C CA . MET A 1 207 ? 29.266 8.609 -2.463 1 97.06 207 MET A CA 1
ATOM 1599 C C . MET A 1 207 ? 29.188 9.977 -3.131 1 97.06 207 MET A C 1
ATOM 1601 O O . MET A 1 207 ? 30.156 10.43 -3.736 1 97.06 207 MET A O 1
ATOM 1605 N N . GLN A 1 208 ? 28.094 10.594 -2.957 1 97.19 208 GLN A N 1
ATOM 1606 C CA . GLN A 1 208 ? 27.891 11.867 -3.629 1 97.19 208 GLN A CA 1
ATOM 1607 C C . GLN A 1 208 ? 28.109 13.039 -2.67 1 97.19 208 GLN A C 1
ATOM 1609 O O . GLN A 1 208 ? 27.828 14.188 -3.01 1 97.19 208 GLN A O 1
ATOM 1614 N N . GLY A 1 209 ? 28.531 12.789 -1.446 1 96.69 209 GLY A N 1
ATOM 1615 C CA . GLY A 1 209 ? 28.953 13.805 -0.494 1 96.69 209 GLY A CA 1
ATOM 1616 C C . GLY A 1 209 ? 27.797 14.492 0.206 1 96.69 209 GLY A C 1
ATOM 1617 O O . GLY A 1 209 ? 27.922 15.656 0.608 1 96.69 209 GLY A O 1
ATOM 1618 N N . ILE A 1 210 ? 26.688 13.859 0.276 1 97.62 210 ILE A N 1
ATOM 1619 C CA . ILE A 1 210 ? 25.531 14.406 0.989 1 97.62 210 ILE A CA 1
ATOM 1620 C C . ILE A 1 210 ? 25.422 13.75 2.365 1 97.62 210 ILE A C 1
ATOM 1622 O O . ILE A 1 210 ? 25.281 12.531 2.473 1 97.62 210 ILE A O 1
ATOM 1626 N N . LYS A 1 211 ? 25.516 14.531 3.422 1 96 211 LYS A N 1
ATOM 1627 C CA . LYS A 1 211 ? 25.375 14.023 4.785 1 96 211 LYS A CA 1
ATOM 1628 C C . LYS A 1 211 ? 23.922 13.82 5.156 1 96 211 LYS A C 1
ATOM 1630 O O . LYS A 1 211 ? 23.156 14.789 5.266 1 96 211 LYS A O 1
ATOM 1635 N N . VAL A 1 212 ? 23.578 12.539 5.406 1 97.69 212 VAL A N 1
ATOM 1636 C CA . VAL A 1 212 ? 22.172 12.266 5.695 1 97.69 212 VAL A CA 1
ATOM 1637 C C . VAL A 1 212 ? 22.047 11.555 7.047 1 97.69 212 VAL A C 1
ATOM 1639 O O . VAL A 1 212 ? 22.938 10.789 7.434 1 97.69 212 VAL A O 1
ATOM 1642 N N . VAL A 1 213 ? 21 11.875 7.812 1 97.75 213 VAL A N 1
ATOM 1643 C CA . VAL A 1 213 ? 20.531 11.141 8.977 1 97.75 213 VAL A CA 1
ATOM 1644 C C . VAL A 1 213 ? 19.344 10.258 8.578 1 97.75 213 VAL A C 1
ATOM 1646 O O . VAL A 1 213 ? 18.266 10.75 8.266 1 97.75 213 VAL A O 1
ATOM 1649 N N . PRO A 1 214 ? 19.562 8.969 8.594 1 98.38 214 PRO A N 1
ATOM 1650 C CA . PRO A 1 214 ? 18.5 8.07 8.117 1 98.38 214 PRO A CA 1
ATOM 1651 C C . PRO A 1 214 ? 17.266 8.094 9.016 1 98.38 214 PRO A C 1
ATOM 1653 O O . PRO A 1 214 ? 17.391 8.062 10.242 1 98.38 214 PRO A O 1
ATOM 1656 N N . PHE A 1 215 ? 16.109 8.148 8.453 1 98.19 215 PHE A N 1
ATOM 1657 C CA . PHE A 1 215 ? 14.812 8.031 9.102 1 98.19 215 PHE A CA 1
ATOM 1658 C C . PHE A 1 215 ? 13.938 7.027 8.367 1 98.19 215 PHE A C 1
ATOM 1660 O O . PHE A 1 215 ? 13.055 7.41 7.598 1 98.19 215 PHE A O 1
ATOM 1667 N N . PRO A 1 216 ? 14.172 5.758 8.648 1 98.31 216 PRO A N 1
ATOM 1668 C CA . PRO A 1 216 ? 13.461 4.695 7.938 1 98.31 216 PRO A CA 1
ATOM 1669 C C . PRO A 1 216 ? 11.977 4.629 8.305 1 98.31 216 PRO A C 1
ATOM 1671 O O . PRO A 1 216 ? 11.617 4.848 9.461 1 98.31 216 PRO A O 1
ATOM 1674 N N . VAL A 1 217 ? 11.125 4.422 7.32 1 97.94 217 VAL A N 1
ATOM 1675 C CA . VAL A 1 217 ? 9.688 4.203 7.449 1 97.94 217 VAL A CA 1
ATOM 1676 C C . VAL A 1 217 ? 9.266 3.004 6.605 1 97.94 217 VAL A C 1
ATOM 1678 O O . VAL A 1 217 ? 10.117 2.287 6.066 1 97.94 217 VAL A O 1
ATOM 1681 N N . ASP A 1 218 ? 8 2.674 6.543 1 98 218 ASP A N 1
ATOM 1682 C CA . ASP A 1 218 ? 7.449 1.665 5.641 1 98 218 ASP A CA 1
ATOM 1683 C C . ASP A 1 218 ? 8.078 0.298 5.895 1 98 218 ASP A C 1
ATOM 1685 O O . ASP A 1 218 ? 8.633 -0.318 4.98 1 98 218 ASP A O 1
ATOM 1689 N N . TYR A 1 219 ? 8.016 -0.14 7.137 1 97.56 219 TYR A N 1
ATOM 1690 C CA . TYR A 1 219 ? 8.422 -1.501 7.465 1 97.56 219 TYR A CA 1
ATOM 1691 C C . TYR A 1 219 ? 7.418 -2.516 6.926 1 97.56 219 TYR A C 1
ATOM 1693 O O . TYR A 1 219 ? 6.207 -2.291 6.98 1 97.56 219 TYR A O 1
ATOM 1701 N N . ARG A 1 220 ? 7.957 -3.621 6.441 1 97 220 ARG A N 1
ATOM 1702 C CA . ARG A 1 220 ? 7.078 -4.523 5.699 1 97 220 ARG A CA 1
ATOM 1703 C C . ARG A 1 220 ? 7.113 -5.93 6.289 1 97 220 ARG A C 1
ATOM 1705 O O . ARG A 1 220 ? 6.395 -6.82 5.828 1 97 220 ARG A O 1
ATOM 1712 N N . THR A 1 221 ? 7.91 -6.148 7.328 1 96.88 221 THR A N 1
ATOM 1713 C CA . THR A 1 221 ? 8.047 -7.488 7.883 1 96.88 221 THR A CA 1
ATOM 1714 C C . THR A 1 221 ? 7.422 -7.57 9.273 1 96.88 221 THR A C 1
ATOM 1716 O O . THR A 1 221 ? 7.113 -6.543 9.883 1 96.88 221 THR A O 1
ATOM 1719 N N . ASP A 1 222 ? 7.227 -8.805 9.633 1 91.56 222 ASP A N 1
ATOM 1720 C CA . ASP A 1 222 ? 6.734 -9.086 10.977 1 91.56 222 ASP A CA 1
ATOM 1721 C C . ASP A 1 222 ? 7.887 -9.305 11.953 1 91.56 222 ASP A C 1
ATOM 1723 O O . ASP A 1 222 ? 8.906 -9.898 11.594 1 91.56 222 ASP A O 1
ATOM 1727 N N . SER A 1 223 ? 7.695 -8.758 13.164 1 89.75 223 SER A N 1
ATOM 1728 C CA . SER A 1 223 ? 8.602 -9.18 14.227 1 89.75 223 SER A CA 1
ATOM 1729 C C . SER A 1 223 ? 8.43 -10.664 14.539 1 89.75 223 SER A C 1
ATOM 1731 O O . SER A 1 223 ? 7.465 -11.289 14.086 1 89.75 223 SER A O 1
ATOM 1733 N N . GLU A 1 224 ? 9.391 -11.203 15.266 1 87.94 224 GLU A N 1
ATOM 1734 C CA . GLU A 1 224 ? 9.383 -12.633 15.602 1 87.94 224 GLU A CA 1
ATOM 1735 C C . GLU A 1 224 ? 8.062 -13.039 16.25 1 87.94 224 GLU A C 1
ATOM 1737 O O . GLU A 1 224 ? 7.527 -14.109 15.961 1 87.94 224 GLU A O 1
ATOM 1742 N N . ASN A 1 225 ? 7.5 -12.219 17.078 1 86.44 225 ASN A N 1
ATOM 1743 C CA . ASN A 1 225 ? 6.289 -12.516 17.828 1 86.44 225 ASN A CA 1
ATOM 1744 C C . ASN A 1 225 ? 5.062 -12.562 16.938 1 86.44 225 ASN A C 1
ATOM 1746 O O . ASN A 1 225 ? 4.066 -13.211 17.266 1 86.44 225 ASN A O 1
ATOM 1750 N N . TYR A 1 226 ? 5.203 -11.922 15.797 1 86.81 226 TYR A N 1
ATOM 1751 C CA . TYR A 1 226 ? 4.039 -11.82 14.93 1 86.81 226 TYR A CA 1
ATOM 1752 C C . TYR A 1 226 ? 4.238 -12.617 13.648 1 86.81 226 TYR A C 1
ATOM 1754 O O . TYR A 1 226 ? 3.336 -12.711 12.812 1 86.81 226 TYR A O 1
ATOM 1762 N N . ARG A 1 227 ? 5.41 -13.188 13.523 1 89.06 227 ARG A N 1
ATOM 1763 C CA . ARG A 1 227 ? 5.699 -14.008 12.359 1 89.06 227 ARG A CA 1
ATOM 1764 C C . ARG A 1 227 ? 5.113 -15.406 12.516 1 89.06 227 ARG A C 1
ATOM 1766 O O . ARG A 1 227 ? 5.582 -16.203 13.336 1 89.06 227 ARG A O 1
ATOM 1773 N N . THR A 1 228 ? 4.051 -15.719 11.82 1 88.38 228 THR A N 1
ATOM 1774 C CA . THR A 1 228 ? 3.352 -17 11.938 1 88.38 228 THR A CA 1
ATOM 1775 C C . THR A 1 228 ? 2.955 -17.516 10.562 1 88.38 228 THR A C 1
ATOM 1777 O O . THR A 1 228 ? 3.035 -16.797 9.57 1 88.38 228 THR A O 1
ATOM 1780 N N . VAL A 1 229 ? 2.615 -18.812 10.633 1 89.25 229 VAL A N 1
ATOM 1781 C CA . VAL A 1 229 ? 1.998 -19.406 9.445 1 89.25 229 VAL A CA 1
ATOM 1782 C C . VAL A 1 229 ? 0.68 -18.688 9.148 1 89.25 229 VAL A C 1
ATOM 1784 O O . VAL A 1 229 ? -0.155 -18.516 10.039 1 89.25 229 VAL A O 1
ATOM 1787 N N . GLY A 1 230 ? 0.528 -18.156 7.918 1 86.94 230 GLY A N 1
ATOM 1788 C CA . GLY A 1 230 ? -0.649 -17.344 7.656 1 86.94 230 GLY A CA 1
ATOM 1789 C C . GLY A 1 230 ? -1.336 -17.688 6.348 1 86.94 230 GLY A C 1
ATOM 1790 O O . GLY A 1 230 ? -2.463 -17.25 6.098 1 86.94 230 GLY A O 1
ATOM 1791 N N . PHE A 1 231 ? -0.701 -18.469 5.5 1 91.25 231 PHE A N 1
ATOM 1792 C CA . PHE A 1 231 ? -1.254 -18.875 4.211 1 91.25 231 PHE A CA 1
ATOM 1793 C C . PHE A 1 231 ? -1.708 -17.656 3.414 1 91.25 231 PHE A C 1
ATOM 1795 O O . PHE A 1 231 ? -2.863 -17.578 2.992 1 91.25 231 PHE A O 1
ATOM 1802 N N . ASP A 1 232 ? -0.849 -16.781 3.271 1 93.56 232 ASP A N 1
ATOM 1803 C CA . ASP A 1 232 ? -1.103 -15.547 2.537 1 93.56 232 ASP A CA 1
ATOM 1804 C C . ASP A 1 232 ? -0.077 -15.352 1.424 1 93.56 232 ASP A C 1
ATOM 1806 O O . ASP A 1 232 ? 0.877 -14.586 1.58 1 93.56 232 ASP A O 1
ATOM 1810 N N . PHE A 1 233 ? -0.39 -15.992 0.284 1 97.12 233 PHE A N 1
ATOM 1811 C CA . PHE A 1 233 ? 0.55 -16 -0.831 1 97.12 233 PHE A CA 1
ATOM 1812 C C . PHE A 1 233 ? 0.809 -14.586 -1.336 1 97.12 233 PHE A C 1
ATOM 1814 O O . PHE A 1 233 ? 1.959 -14.195 -1.552 1 97.12 233 PHE A O 1
ATOM 1821 N N . ASN A 1 234 ? -0.223 -13.812 -1.505 1 96.69 234 ASN A N 1
ATOM 1822 C CA . ASN A 1 234 ? -0.109 -12.484 -2.098 1 96.69 234 ASN A CA 1
ATOM 1823 C C . ASN A 1 234 ? 0.762 -11.562 -1.248 1 96.69 234 ASN A C 1
ATOM 1825 O O . ASN A 1 234 ? 1.654 -10.891 -1.767 1 96.69 234 ASN A O 1
ATOM 1829 N N . ARG A 1 235 ? 0.501 -11.453 0 1 95.12 235 ARG A N 1
ATOM 1830 C CA . ARG A 1 235 ? 1.274 -10.602 0.895 1 95.12 235 ARG A CA 1
ATOM 1831 C C . ARG A 1 235 ? 2.738 -11.023 0.928 1 95.12 235 ARG A C 1
ATOM 1833 O O . ARG A 1 235 ? 3.637 -10.188 0.836 1 95.12 235 ARG A O 1
ATOM 1840 N N . ASN A 1 236 ? 2.943 -12.32 1.091 1 97.38 236 ASN A N 1
ATOM 1841 C CA . ASN A 1 236 ? 4.309 -12.836 1.147 1 97.38 236 ASN A CA 1
ATOM 1842 C C . ASN A 1 236 ? 5.059 -12.57 -0.154 1 97.38 236 ASN A C 1
ATOM 1844 O O . ASN A 1 236 ? 6.242 -12.219 -0.134 1 97.38 236 ASN A O 1
ATOM 1848 N N . LEU A 1 237 ? 4.348 -12.758 -1.258 1 98.06 237 LEU A N 1
ATOM 1849 C CA . LEU A 1 237 ? 4.957 -12.5 -2.559 1 98.06 237 LEU A CA 1
ATOM 1850 C C . LEU A 1 237 ? 5.332 -11.031 -2.697 1 98.06 237 LEU A C 1
ATOM 1852 O O . LEU A 1 237 ? 6.402 -10.703 -3.211 1 98.06 237 LEU A O 1
ATOM 1856 N N . THR A 1 238 ? 4.512 -10.125 -2.285 1 97.69 238 THR A N 1
ATOM 1857 C CA . THR A 1 238 ? 4.75 -8.688 -2.373 1 97.69 238 THR A CA 1
ATOM 1858 C C . THR A 1 238 ? 5.996 -8.297 -1.587 1 97.69 238 THR A C 1
ATOM 1860 O O . THR A 1 238 ? 6.852 -7.566 -2.092 1 97.69 238 THR A O 1
ATOM 1863 N N . THR A 1 239 ? 6.094 -8.812 -0.395 1 97.81 239 THR A N 1
ATOM 1864 C CA . THR A 1 239 ? 7.258 -8.539 0.439 1 97.81 239 THR A CA 1
ATOM 1865 C C . THR A 1 239 ? 8.516 -9.148 -0.173 1 97.81 239 THR A C 1
ATOM 1867 O O . THR A 1 239 ? 9.57 -8.508 -0.198 1 97.81 239 THR A O 1
ATOM 1870 N N . LEU A 1 240 ? 8.359 -10.336 -0.682 1 98 240 LEU A N 1
ATOM 1871 C CA . LEU A 1 240 ? 9.477 -11.023 -1.316 1 98 240 LEU A CA 1
ATOM 1872 C C . LEU A 1 240 ? 10 -10.219 -2.506 1 98 240 LEU A C 1
ATOM 1874 O O . LEU A 1 240 ? 11.211 -10.062 -2.666 1 98 240 LEU A O 1
ATOM 1878 N N . GLU A 1 241 ? 9.125 -9.742 -3.299 1 97 241 GLU A N 1
ATOM 1879 C CA . GLU A 1 241 ? 9.523 -9.016 -4.5 1 97 241 GLU A CA 1
ATOM 1880 C C . GLU A 1 241 ? 10.25 -7.719 -4.148 1 97 241 GLU A C 1
ATOM 1882 O O . GLU A 1 241 ? 11.234 -7.352 -4.793 1 97 241 GLU A O 1
ATOM 1887 N N . ALA A 1 242 ? 9.766 -7.043 -3.164 1 96.94 242 ALA A N 1
ATOM 1888 C CA . ALA A 1 242 ? 10.43 -5.812 -2.738 1 96.94 242 ALA A CA 1
ATOM 1889 C C . ALA A 1 242 ? 11.852 -6.094 -2.248 1 96.94 242 ALA A C 1
ATOM 1891 O O . ALA A 1 242 ? 12.797 -5.41 -2.643 1 96.94 242 ALA A O 1
ATOM 1892 N N . GLY A 1 243 ? 11.945 -7.086 -1.367 1 97.88 243 GLY A N 1
ATOM 1893 C CA . GLY A 1 243 ? 13.266 -7.457 -0.887 1 97.88 243 GLY A CA 1
ATOM 1894 C C . GLY A 1 243 ? 14.195 -7.918 -1.993 1 97.88 243 GLY A C 1
ATOM 1895 O O . GLY A 1 243 ? 15.359 -7.516 -2.045 1 97.88 243 GLY A O 1
ATOM 1896 N N . TRP A 1 244 ? 13.656 -8.75 -2.84 1 97.12 244 TRP A N 1
ATOM 1897 C CA . TRP A 1 244 ? 14.398 -9.281 -3.977 1 97.12 244 TRP A CA 1
ATOM 1898 C C . TRP A 1 244 ? 14.914 -8.156 -4.863 1 97.12 244 TRP A C 1
ATOM 1900 O O . TRP A 1 244 ? 16.094 -8.141 -5.234 1 97.12 244 TRP A O 1
ATOM 1910 N N . ARG A 1 245 ? 14.133 -7.242 -5.145 1 95.5 245 ARG A N 1
ATOM 1911 C CA . ARG A 1 245 ? 14.492 -6.109 -5.988 1 95.5 245 ARG A CA 1
ATOM 1912 C C . ARG A 1 245 ? 15.578 -5.258 -5.332 1 95.5 245 ARG A C 1
ATOM 1914 O O . ARG A 1 245 ? 16.5 -4.801 -5.996 1 95.5 245 ARG A O 1
ATOM 1921 N N . GLU A 1 246 ? 15.438 -5.074 -4.086 1 97.5 246 GLU A N 1
ATOM 1922 C CA . GLU A 1 246 ? 16.406 -4.23 -3.387 1 97.5 246 GLU A CA 1
ATOM 1923 C C . GLU A 1 246 ? 17.781 -4.895 -3.34 1 97.5 246 GLU A C 1
ATOM 1925 O O . GLU A 1 246 ? 18.797 -4.227 -3.525 1 97.5 246 GLU A O 1
ATOM 1930 N N . TRP A 1 247 ? 17.797 -6.195 -3.121 1 97.88 247 TRP A N 1
ATOM 1931 C CA . TRP A 1 247 ? 19.094 -6.887 -3.111 1 97.88 247 TRP A CA 1
ATOM 1932 C C . TRP A 1 247 ? 19.734 -6.84 -4.488 1 97.88 247 TRP A C 1
ATOM 1934 O O . TRP A 1 247 ? 20.953 -6.676 -4.602 1 97.88 247 TRP A O 1
ATOM 1944 N N . ILE A 1 248 ? 18.953 -6.98 -5.52 1 95.88 248 ILE A N 1
ATOM 1945 C CA . ILE A 1 248 ? 19.469 -6.844 -6.879 1 95.88 248 ILE A CA 1
ATOM 1946 C C . ILE A 1 248 ? 20 -5.426 -7.094 1 95.88 248 ILE A C 1
ATOM 1948 O O . ILE A 1 248 ? 21.078 -5.242 -7.656 1 95.88 248 ILE A O 1
ATOM 1952 N N . GLY A 1 249 ? 19.234 -4.422 -6.613 1 95.19 249 GLY A N 1
ATOM 1953 C CA . GLY A 1 249 ? 19.672 -3.039 -6.73 1 95.19 249 GLY A CA 1
ATOM 1954 C C . GLY A 1 249 ? 20.984 -2.766 -6.004 1 95.19 249 GLY A C 1
ATOM 1955 O O . GLY A 1 249 ? 21.875 -2.125 -6.555 1 95.19 249 GLY A O 1
ATOM 1956 N N . LEU A 1 250 ? 21.094 -3.283 -4.785 1 97.94 250 LEU A N 1
ATOM 1957 C CA . LEU A 1 250 ? 22.328 -3.145 -4.02 1 97.94 250 LEU A CA 1
ATOM 1958 C C . LEU A 1 250 ? 23.516 -3.742 -4.777 1 97.94 250 LEU A C 1
ATOM 1960 O O . LEU A 1 250 ? 24.578 -3.123 -4.867 1 97.94 250 LEU A O 1
ATOM 1964 N N . THR A 1 251 ? 23.328 -4.879 -5.367 1 97.62 251 THR A N 1
ATOM 1965 C CA . THR A 1 251 ? 24.375 -5.586 -6.086 1 97.62 251 THR A CA 1
ATOM 1966 C C . THR A 1 251 ? 24.781 -4.832 -7.355 1 97.62 251 THR A C 1
ATOM 1968 O O . THR A 1 251 ? 25.969 -4.617 -7.613 1 97.62 251 THR A O 1
ATOM 1971 N N . ALA A 1 252 ? 23.797 -4.395 -8.078 1 94.06 252 ALA A N 1
ATOM 1972 C CA . ALA A 1 252 ? 24.062 -3.654 -9.312 1 94.06 252 ALA A CA 1
ATOM 1973 C C . ALA A 1 252 ? 24.797 -2.35 -9.023 1 94.06 252 ALA A C 1
ATOM 1975 O O . ALA A 1 252 ? 25.75 -1.999 -9.727 1 94.06 252 ALA A O 1
ATOM 1976 N N . TYR A 1 253 ? 24.406 -1.639 -7.988 1 96.12 253 TYR A N 1
ATOM 1977 C CA . TYR A 1 253 ? 24.984 -0.336 -7.68 1 96.12 253 TYR A CA 1
ATOM 1978 C C . TYR A 1 253 ? 26.406 -0.483 -7.156 1 96.12 253 TYR A C 1
ATOM 1980 O O . TYR A 1 253 ? 27.266 0.356 -7.43 1 96.12 253 TYR A O 1
ATOM 1988 N N . TYR A 1 254 ? 26.625 -1.544 -6.41 1 97.31 254 TYR A N 1
ATOM 1989 C CA . TYR A 1 254 ? 27.984 -1.819 -5.953 1 97.31 254 TYR A CA 1
ATOM 1990 C C . TYR A 1 254 ? 28.906 -2.111 -7.129 1 97.31 254 TYR A C 1
ATOM 1992 O O . TYR A 1 254 ? 29.984 -1.529 -7.238 1 97.31 254 TYR A O 1
ATOM 2000 N N . PHE A 1 255 ? 28.484 -2.912 -8.078 1 96.69 255 PHE A N 1
ATOM 2001 C CA . PHE A 1 255 ? 29.328 -3.342 -9.188 1 96.69 255 PHE A CA 1
ATOM 2002 C C . PHE A 1 255 ? 29.5 -2.225 -10.211 1 96.69 255 PHE A C 1
ATOM 2004 O O . PHE A 1 255 ? 30.469 -2.199 -10.961 1 96.69 255 PHE A O 1
ATOM 2011 N N . THR A 1 256 ? 28.547 -1.257 -10.211 1 95.25 256 THR A N 1
ATOM 2012 C CA . THR A 1 256 ? 28.641 -0.146 -11.156 1 95.25 256 THR A CA 1
ATOM 2013 C C . THR A 1 256 ? 29.312 1.061 -10.5 1 95.25 256 THR A C 1
ATOM 2015 O O . THR A 1 256 ? 29.375 2.139 -11.094 1 95.25 256 THR A O 1
ATOM 2018 N N . GLY A 1 257 ? 29.719 0.989 -9.211 1 96.25 257 GLY A N 1
ATOM 2019 C CA . GLY A 1 257 ? 30.516 2.014 -8.539 1 96.25 257 GLY A CA 1
ATOM 2020 C C . GLY A 1 257 ? 29.672 3.143 -7.98 1 96.25 257 GLY A C 1
ATOM 2021 O O . GLY A 1 257 ? 30.188 4.223 -7.688 1 96.25 257 GLY A O 1
ATOM 2022 N N . LYS A 1 258 ? 28.438 2.846 -7.809 1 96.31 258 LYS A N 1
ATOM 2023 C CA . LYS A 1 258 ? 27.531 3.881 -7.312 1 96.31 258 LYS A CA 1
ATOM 2024 C C . LYS A 1 258 ? 27.484 3.881 -5.785 1 96.31 258 LYS A C 1
ATOM 2026 O O . LYS A 1 258 ? 27.031 4.848 -5.172 1 96.31 258 LYS A O 1
ATOM 2031 N N . THR A 1 259 ? 27.922 2.803 -5.18 1 96.69 259 THR A N 1
ATOM 2032 C CA . THR A 1 259 ? 28.141 2.717 -3.738 1 96.69 259 THR A CA 1
ATOM 2033 C C . THR A 1 259 ? 29.5 2.119 -3.422 1 96.69 259 THR A C 1
ATOM 2035 O O . THR A 1 259 ? 30.062 1.367 -4.227 1 96.69 259 THR A O 1
ATOM 2038 N N . ALA A 1 260 ? 30.031 2.488 -2.303 1 96.88 260 ALA A N 1
ATOM 2039 C CA . ALA A 1 260 ? 31.359 2.004 -1.9 1 96.88 260 ALA A CA 1
ATOM 2040 C C . ALA A 1 260 ? 31.266 0.613 -1.281 1 96.88 260 ALA A C 1
ATOM 2042 O O . ALA A 1 260 ? 32.219 -0.18 -1.378 1 96.88 260 ALA A O 1
ATOM 2043 N N . ASP A 1 261 ? 30.156 0.274 -0.64 1 97.25 261 ASP A N 1
ATOM 2044 C CA . ASP A 1 261 ? 29.906 -1.011 0.006 1 97.25 261 ASP A CA 1
ATOM 2045 C C . ASP A 1 261 ? 28.719 -1.728 -0.637 1 97.25 261 ASP A C 1
ATOM 2047 O O . ASP A 1 261 ? 27.75 -1.088 -1.045 1 97.25 261 ASP A O 1
ATOM 2051 N N . TRP A 1 262 ? 28.828 -2.99 -0.699 1 98.06 262 TRP A N 1
ATOM 2052 C CA . TRP A 1 262 ? 27.734 -3.789 -1.226 1 98.06 262 TRP A CA 1
ATOM 2053 C C . TRP A 1 262 ? 26.484 -3.627 -0.366 1 98.06 262 TRP A C 1
ATOM 2055 O O . TRP A 1 262 ? 25.359 -3.553 -0.889 1 98.06 262 TRP A O 1
ATOM 2065 N N . PHE A 1 263 ? 26.75 -3.592 0.926 1 98.25 263 PHE A N 1
ATOM 2066 C CA . PHE A 1 263 ? 25.688 -3.443 1.925 1 98.25 263 PHE A CA 1
ATOM 2067 C C . PHE A 1 263 ? 26.047 -2.338 2.916 1 98.25 263 PHE A C 1
ATOM 2069 O O . PHE A 1 263 ? 26.516 -2.613 4.023 1 98.25 263 PHE A O 1
ATOM 2076 N N . PRO A 1 264 ? 25.781 -1.042 2.516 1 98.06 264 PRO A N 1
ATOM 2077 C CA . PRO A 1 264 ? 26.172 0.099 3.35 1 98.06 264 PRO A CA 1
ATOM 2078 C C . PRO A 1 264 ? 25.641 -0.008 4.777 1 98.06 264 PRO A C 1
ATOM 2080 O O . PRO A 1 264 ? 24.5 -0.449 4.988 1 98.06 264 PRO A O 1
ATOM 2083 N N . LYS A 1 265 ? 26.469 0.369 5.793 1 95.94 265 LYS A N 1
ATOM 2084 C CA . LYS A 1 265 ? 26.141 0.266 7.215 1 95.94 265 LYS A CA 1
ATOM 2085 C C . LYS A 1 265 ? 26.188 1.636 7.887 1 95.94 265 LYS A C 1
ATOM 2087 O O . LYS A 1 265 ? 26.734 2.588 7.332 1 95.94 265 LYS A O 1
ATOM 2092 N N . PRO A 1 266 ? 25.484 1.807 9.07 1 93.56 266 PRO A N 1
ATOM 2093 C CA . PRO A 1 266 ? 25.531 3.076 9.797 1 93.56 266 PRO A CA 1
ATOM 2094 C C . PRO A 1 266 ? 26.953 3.469 10.188 1 93.56 266 PRO A C 1
ATOM 2096 O O . PRO A 1 266 ? 27.797 2.6 10.453 1 93.56 266 PRO A O 1
ATOM 2099 N N . ASN A 1 267 ? 27.156 4.879 10.086 1 80.19 267 ASN A N 1
ATOM 2100 C CA . ASN A 1 267 ? 28.438 5.371 10.555 1 80.19 267 ASN A CA 1
ATOM 2101 C C . ASN A 1 267 ? 28.469 5.504 12.078 1 80.19 267 ASN A C 1
ATOM 2103 O O . ASN A 1 267 ? 27.453 5.785 12.695 1 80.19 267 ASN A O 1
ATOM 2107 N N . GLY A 1 268 ? 29.016 4.68 13.062 1 61.88 268 GLY A N 1
ATOM 2108 C CA . GLY A 1 268 ? 29.203 4.738 14.5 1 61.88 268 GLY A CA 1
ATOM 2109 C C . GLY A 1 268 ? 28.766 6.059 15.109 1 61.88 268 GLY A C 1
ATOM 2110 O O . GLY A 1 268 ? 28.641 6.18 16.328 1 61.88 268 GLY A O 1
ATOM 2111 N N . GLU A 1 269 ? 28.734 7.199 14.547 1 46.5 269 GLU A N 1
ATOM 2112 C CA . GLU A 1 269 ? 28.688 8.523 15.156 1 46.5 269 GLU A CA 1
ATOM 2113 C C . GLU A 1 269 ? 27.266 8.875 15.586 1 46.5 269 GLU A C 1
ATOM 2115 O O . GLU A 1 269 ? 27.016 9.977 16.078 1 46.5 269 GLU A O 1
ATOM 2120 N N . THR A 1 270 ? 26.266 8.242 15.406 1 46.97 270 THR A N 1
ATOM 2121 C CA . THR A 1 270 ? 25.016 8.984 15.555 1 46.97 270 THR A CA 1
ATOM 2122 C C . THR A 1 270 ? 24.656 9.164 17.031 1 46.97 270 THR A C 1
ATOM 2124 O O . THR A 1 270 ? 23.484 9.234 17.391 1 46.97 270 THR A O 1
ATOM 2127 N N . LYS A 1 271 ? 25.609 9.062 18.016 1 39.53 271 LYS A N 1
ATOM 2128 C CA . LYS A 1 271 ? 25.125 9.25 19.391 1 39.53 271 LYS A CA 1
ATOM 2129 C C . LYS A 1 271 ? 24.891 10.727 19.688 1 39.53 271 LYS A C 1
ATOM 2131 O O . LYS A 1 271 ? 25.656 11.336 20.438 1 39.53 271 LYS A O 1
ATOM 2136 N N . SER A 1 272 ? 24.672 11.656 18.812 1 37.72 272 SER A N 1
ATOM 2137 C CA . SER A 1 272 ? 24.547 12.992 19.391 1 37.72 272 SER A CA 1
ATOM 2138 C C . SER A 1 272 ? 23.297 13.125 20.234 1 37.72 272 SER A C 1
ATOM 2140 O O . SER A 1 272 ? 22.359 12.336 20.094 1 37.72 272 SER A O 1
ATOM 2142 N N . GLY A 1 273 ? 23.219 14.117 21.297 1 34.44 273 GLY A N 1
ATOM 2143 C CA . GLY A 1 273 ? 22.266 14.602 22.297 1 34.44 273 GLY A CA 1
ATOM 2144 C C . GLY A 1 273 ? 20.906 14.906 21.719 1 34.44 273 GLY A C 1
ATOM 2145 O O . GLY A 1 273 ? 20.625 16.047 21.344 1 34.44 273 GLY A O 1
ATOM 2146 N N . GLY A 1 274 ? 20.359 14.031 20.922 1 40.62 274 GLY A N 1
ATOM 2147 C CA . GLY A 1 274 ? 19.125 14.391 20.234 1 40.62 274 GLY A CA 1
ATOM 2148 C C . GLY A 1 274 ? 17.875 14.062 21.047 1 40.62 274 GLY A C 1
ATOM 2149 O O . GLY A 1 274 ? 17.969 13.531 22.156 1 40.62 274 GLY A O 1
ATOM 2150 N N . LYS A 1 275 ? 16.75 14.742 20.828 1 39.72 275 LYS A N 1
ATOM 2151 C CA . LYS A 1 275 ? 15.461 14.531 21.469 1 39.72 275 LYS A CA 1
ATOM 2152 C C . LYS A 1 275 ? 14.922 13.133 21.172 1 39.72 275 LYS A C 1
ATOM 2154 O O . LYS A 1 275 ? 14.984 12.664 20.031 1 39.72 275 LYS A O 1
ATOM 2159 N N . ILE A 1 276 ? 14.555 12.477 22.203 1 37.81 276 ILE A N 1
ATOM 2160 C CA . ILE A 1 276 ? 14.031 11.117 22.141 1 37.81 276 ILE A CA 1
ATOM 2161 C C . ILE A 1 276 ? 12.672 11.117 21.438 1 37.81 276 ILE A C 1
ATOM 2163 O O . ILE A 1 276 ? 11.781 11.891 21.797 1 37.81 276 ILE A O 1
ATOM 2167 N N . ILE A 1 277 ? 12.656 10.562 20.188 1 42.38 277 ILE A N 1
ATOM 2168 C CA . ILE A 1 277 ? 11.359 10.359 19.547 1 42.38 277 ILE A CA 1
ATOM 2169 C C . ILE A 1 277 ? 10.539 9.359 20.359 1 42.38 277 ILE A C 1
ATOM 2171 O O . ILE A 1 277 ? 11 8.242 20.625 1 42.38 277 ILE A O 1
ATOM 2175 N N . LYS A 1 278 ? 9.68 9.859 21.234 1 40.06 278 LYS A N 1
ATOM 2176 C CA . LYS A 1 278 ? 8.859 9 22.078 1 40.06 278 LYS A CA 1
ATOM 2177 C C . LYS A 1 278 ? 8.102 7.969 21.25 1 40.06 278 LYS A C 1
ATOM 2179 O O . LYS A 1 278 ? 7.52 8.305 20.219 1 40.06 278 LYS A O 1
ATOM 2184 N N . GLY A 1 279 ? 8.422 6.723 21.453 1 40.31 279 GLY A N 1
ATOM 2185 C CA . GLY A 1 279 ? 7.82 5.559 20.812 1 40.31 279 GLY A CA 1
ATOM 2186 C C . GLY A 1 279 ? 6.32 5.473 21.016 1 40.31 279 GLY A C 1
ATOM 2187 O O . GLY A 1 279 ? 5.762 6.172 21.875 1 40.31 279 GLY A O 1
ATOM 2188 N N . PHE A 1 280 ? 5.633 4.617 20.234 1 41.28 280 PHE A N 1
ATOM 2189 C CA . PHE A 1 280 ? 4.203 4.41 20.047 1 41.28 280 PHE A CA 1
ATOM 2190 C C . PHE A 1 280 ? 3.496 4.281 21.391 1 41.28 280 PHE A C 1
ATOM 2192 O O . PHE A 1 280 ? 2.436 4.871 21.609 1 41.28 280 PHE A O 1
ATOM 2199 N N . TYR A 1 281 ? 3.869 3.254 22.156 1 36.94 281 TYR A N 1
ATOM 2200 C CA . TYR A 1 281 ? 3.047 2.803 23.281 1 36.94 281 TYR A CA 1
ATOM 2201 C C . TYR A 1 281 ? 3.422 3.533 24.562 1 36.94 281 TYR A C 1
ATOM 2203 O O . TYR A 1 281 ? 3.133 3.057 25.656 1 36.94 281 TYR A O 1
ATOM 2211 N N . ASP A 1 282 ? 4.227 4.562 24.484 1 34.38 282 ASP A N 1
ATOM 2212 C CA . ASP A 1 282 ? 4.43 5.176 25.797 1 34.38 282 ASP A CA 1
ATOM 2213 C C . ASP A 1 282 ? 3.168 5.891 26.266 1 34.38 282 ASP A C 1
ATOM 2215 O O . ASP A 1 282 ? 2.586 6.691 25.531 1 34.38 282 ASP A O 1
ATOM 2219 N N . ASP A 1 283 ? 2.453 5.453 27.156 1 37.47 283 ASP A N 1
ATOM 2220 C CA . ASP A 1 283 ? 1.299 5.992 27.875 1 37.47 283 ASP A CA 1
ATOM 2221 C C . ASP A 1 283 ? 1.403 7.508 28.016 1 37.47 283 ASP A C 1
ATOM 2223 O O . ASP A 1 283 ? 0.387 8.195 28.125 1 37.47 283 ASP A O 1
ATOM 2227 N N . GLN A 1 284 ? 2.666 8.047 28.422 1 32.81 284 GLN A N 1
ATOM 2228 C CA . GLN A 1 284 ? 2.797 9.461 28.766 1 32.81 284 GLN A CA 1
ATOM 2229 C C . GLN A 1 284 ? 2.947 10.312 27.516 1 32.81 284 GLN A C 1
ATOM 2231 O O . GLN A 1 284 ? 3.434 11.445 27.578 1 32.81 284 GLN A O 1
ATOM 2236 N N . ALA A 1 285 ? 2.883 9.82 26.422 1 34.31 285 ALA A N 1
ATOM 2237 C CA . ALA A 1 285 ? 3.129 10.672 25.25 1 34.31 285 ALA A CA 1
ATOM 2238 C C . ALA A 1 285 ? 2.146 11.836 25.203 1 34.31 285 ALA A C 1
ATOM 2240 O O . ALA A 1 285 ? 0.968 11.648 24.906 1 34.31 285 ALA A O 1
ATOM 2241 N N . LYS A 1 286 ? 2.307 12.828 26.047 1 33.34 286 LYS A N 1
ATOM 2242 C CA . LYS A 1 286 ? 1.697 14.148 25.922 1 33.34 286 LYS A CA 1
ATOM 2243 C C . LYS A 1 286 ? 1.905 14.711 24.516 1 33.34 286 LYS A C 1
ATOM 2245 O O . LYS A 1 286 ? 2.99 14.578 23.938 1 33.34 286 LYS A O 1
ATOM 2250 N N . PRO A 1 287 ? 0.895 14.984 23.766 1 31.52 287 PRO A N 1
ATOM 2251 C CA . PRO A 1 287 ? 1.119 15.734 22.531 1 31.52 287 PRO A CA 1
ATOM 2252 C C . PRO A 1 287 ? 2.205 16.797 22.672 1 31.52 287 PRO A C 1
ATOM 2254 O O . PRO A 1 287 ? 2.471 17.266 23.781 1 31.52 287 PRO A O 1
ATOM 2257 N N . PHE A 1 288 ? 3.088 16.969 21.766 1 29.61 288 PHE A N 1
ATOM 2258 C CA . PHE A 1 288 ? 3.99 18.125 21.75 1 29.61 288 PHE A CA 1
ATOM 2259 C C . PHE A 1 288 ? 3.27 19.375 22.219 1 29.61 288 PHE A C 1
ATOM 2261 O O . PHE A 1 288 ? 2.445 19.938 21.484 1 29.61 288 PHE A O 1
ATOM 2268 N N . ILE A 1 289 ? 2.643 19.484 23.438 1 28.91 289 ILE A N 1
ATOM 2269 C CA . ILE A 1 289 ? 2.139 20.766 23.875 1 28.91 289 ILE A CA 1
ATOM 2270 C C . ILE A 1 289 ? 3.264 21.797 23.859 1 28.91 289 ILE A C 1
ATOM 2272 O O . ILE A 1 289 ? 4.32 21.594 24.453 1 28.91 289 ILE A O 1
ATOM 2276 N N . ASN A 1 290 ? 3.281 22.594 22.719 1 27.3 290 ASN A N 1
ATOM 2277 C CA . ASN A 1 290 ? 4.086 23.797 22.797 1 27.3 290 ASN A CA 1
ATOM 2278 C C . ASN A 1 290 ? 3.941 24.484 24.156 1 27.3 290 ASN A C 1
ATOM 2280 O O . ASN A 1 290 ? 2.865 24.969 24.484 1 27.3 290 ASN A O 1
ATOM 2284 N N . GLU A 1 291 ? 4.539 24.062 25.125 1 29.2 291 GLU A N 1
ATOM 2285 C CA . GLU A 1 291 ? 4.574 24.609 26.469 1 29.2 291 GLU A CA 1
ATOM 2286 C C . GLU A 1 291 ? 4.926 26.094 26.469 1 29.2 291 GLU A C 1
ATOM 2288 O O . GLU A 1 291 ? 5.086 26.703 27.516 1 29.2 291 GLU A O 1
ATOM 2293 N N . SER A 1 292 ? 5.301 26.672 25.266 1 29.91 292 SER A N 1
ATOM 2294 C CA . SER A 1 292 ? 5.832 28 25.516 1 29.91 292 SER A CA 1
ATOM 2295 C C . SER A 1 292 ? 4.715 29 25.812 1 29.91 292 SER A C 1
ATOM 2297 O O . SER A 1 292 ? 4.863 30.203 25.578 1 29.91 292 SER A O 1
ATOM 2299 N N . THR A 1 293 ? 3.375 28.547 25.938 1 29.94 293 THR A N 1
ATOM 2300 C CA . THR A 1 293 ? 2.572 29.734 26.203 1 29.94 293 THR A CA 1
ATOM 2301 C C . THR A 1 293 ? 2.877 30.297 27.578 1 29.94 293 THR A C 1
ATOM 2303 O O . THR A 1 293 ? 2.707 29.594 28.594 1 29.94 293 THR A O 1
ATOM 2306 N N . PRO A 1 294 ? 3.635 31.391 27.641 1 30.42 294 PRO A N 1
ATOM 2307 C CA . PRO A 1 294 ? 3.99 32.094 28.875 1 30.42 294 PRO A CA 1
ATOM 2308 C C . PRO A 1 294 ? 2.779 32.344 29.766 1 30.42 294 PRO A C 1
ATOM 2310 O O . PRO A 1 294 ? 1.704 32.688 29.266 1 30.42 294 PRO A O 1
ATOM 2313 N N . GLN A 1 295 ? 2.615 31.609 30.828 1 29.95 295 GLN A N 1
ATOM 2314 C CA . GLN A 1 295 ? 1.669 31.891 31.906 1 29.95 295 GLN A CA 1
ATOM 2315 C C . GLN A 1 295 ? 1.727 33.344 32.312 1 29.95 295 GLN A C 1
ATOM 2317 O O . GLN A 1 295 ? 2.781 33.844 32.719 1 29.95 295 GLN A O 1
ATOM 2322 N N . THR A 1 296 ? 0.931 34.25 31.672 1 31.81 296 THR A N 1
ATOM 2323 C CA . THR A 1 296 ? 0.768 35.625 32.094 1 31.81 296 THR A CA 1
ATOM 2324 C C . THR A 1 296 ? 0.369 35.688 33.562 1 31.81 296 THR A C 1
ATOM 2326 O O . THR A 1 296 ? -0.625 35.062 33.969 1 31.81 296 THR A O 1
ATOM 2329 N N . THR A 1 297 ? 1.347 35.75 34.438 1 30.25 297 THR A N 1
ATOM 2330 C CA . THR A 1 297 ? 1.215 36.031 35.844 1 30.25 297 THR A CA 1
ATOM 2331 C C . THR A 1 297 ? 0.296 37.219 36.062 1 30.25 297 THR A C 1
ATOM 2333 O O . THR A 1 297 ? 0.541 38.312 35.531 1 30.25 297 THR A O 1
ATOM 2336 N N . PRO A 1 298 ? -0.947 36.938 36.406 1 26.28 298 PRO A N 1
ATOM 2337 C CA . PRO A 1 298 ? -1.778 38.094 36.75 1 26.28 298 PRO A CA 1
ATOM 2338 C C . PRO A 1 298 ? -1.11 39.031 37.75 1 26.28 298 PRO A C 1
ATOM 2340 O O . PRO A 1 298 ? -0.444 38.594 38.688 1 26.28 298 PRO A O 1
ATOM 2343 N N . VAL A 1 299 ? -0.767 40.25 37.375 1 27.94 299 VAL A N 1
ATOM 2344 C CA . VAL A 1 299 ? -0.335 41.344 38.219 1 27.94 299 VAL A CA 1
ATOM 2345 C C . VAL A 1 299 ? -1.312 41.531 39.375 1 27.94 299 VAL A C 1
ATOM 2347 O O . VAL A 1 299 ? -2.525 41.594 39.156 1 27.94 299 VAL A O 1
ATOM 2350 N N . GLU A 1 300 ? -0.827 41.281 40.594 1 24.03 300 GLU A N 1
ATOM 2351 C CA . GLU A 1 300 ? -1.47 41.906 41.719 1 24.03 300 GLU A CA 1
ATOM 2352 C C . GLU A 1 300 ? -1.442 43.438 41.594 1 24.03 300 GLU A C 1
AT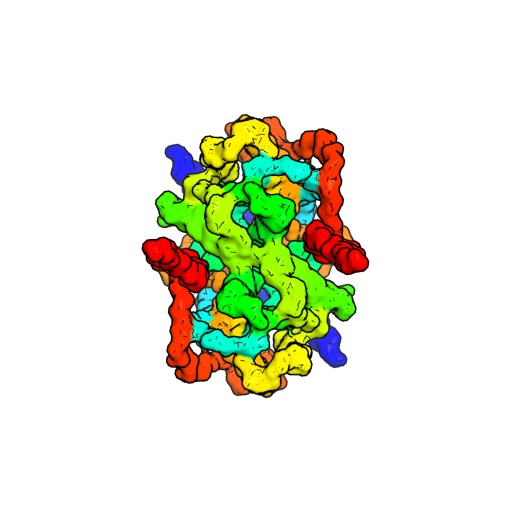OM 2354 O O . GLU A 1 300 ? -0.426 44 41.188 1 24.03 300 GLU A O 1
ATOM 2359 N N . MET B 1 1 ? -20.812 -16.156 18.984 1 47.72 1 MET B N 1
ATOM 2360 C CA . MET B 1 1 ? -21.188 -16.391 17.594 1 47.72 1 MET B CA 1
ATOM 2361 C C . MET B 1 1 ? -20.438 -15.461 16.656 1 47.72 1 MET B C 1
ATOM 2363 O O . MET B 1 1 ? -19.922 -15.891 15.633 1 47.72 1 MET B O 1
ATOM 2367 N N . ASP B 1 2 ? -20.281 -14.227 17.078 1 56.25 2 ASP B N 1
ATOM 2368 C CA . ASP B 1 2 ? -19.641 -13.211 16.266 1 56.25 2 ASP B CA 1
ATOM 2369 C C . ASP B 1 2 ? -18.141 -13.492 16.125 1 56.25 2 ASP B C 1
ATOM 2371 O O . ASP B 1 2 ? -17.562 -13.344 15.047 1 56.25 2 ASP B O 1
ATOM 2375 N N . ASN B 1 3 ? -17.5 -14.086 17.188 1 59.81 3 ASN B N 1
ATOM 2376 C CA . ASN B 1 3 ? -16.078 -14.422 17.156 1 59.81 3 ASN B CA 1
ATOM 2377 C C . ASN B 1 3 ? -15.797 -15.602 16.234 1 59.81 3 ASN B C 1
ATOM 2379 O O . ASN B 1 3 ? -14.797 -15.609 15.516 1 59.81 3 ASN B O 1
ATOM 2383 N N . LEU B 1 4 ? -16.734 -16.5 16.359 1 58.81 4 LEU B N 1
ATOM 2384 C CA . LEU B 1 4 ? -16.609 -17.703 15.547 1 58.81 4 LEU B CA 1
ATOM 2385 C C . LEU B 1 4 ? -16.75 -17.375 14.062 1 58.81 4 LEU B C 1
ATOM 2387 O O . LEU B 1 4 ? -15.992 -17.875 13.234 1 58.81 4 LEU B O 1
ATOM 2391 N N . PHE B 1 5 ? -17.672 -16.484 13.789 1 62.53 5 PHE B N 1
ATOM 2392 C CA . PHE B 1 5 ? -17.891 -16.078 12.406 1 62.53 5 PHE B CA 1
ATOM 2393 C C . PHE B 1 5 ? -16.672 -15.359 11.852 1 62.53 5 PHE B C 1
ATOM 2395 O O . PHE B 1 5 ? -16.281 -15.578 10.711 1 62.53 5 PHE B O 1
ATOM 2402 N N . PHE B 1 6 ? -16.094 -14.664 12.727 1 64.25 6 PHE B N 1
ATOM 2403 C CA . PHE B 1 6 ? -14.906 -13.906 12.32 1 64.25 6 PHE B CA 1
ATOM 2404 C C . PHE B 1 6 ? -13.734 -14.836 12.039 1 64.25 6 PHE B C 1
ATOM 2406 O O . PHE B 1 6 ? -13.078 -14.719 11 1 64.25 6 PHE B O 1
ATOM 2413 N N . MET B 1 7 ? -13.5 -15.828 12.875 1 67 7 MET B N 1
ATOM 2414 C CA . MET B 1 7 ? -12.422 -16.797 12.68 1 67 7 MET B CA 1
ATOM 2415 C C . MET B 1 7 ? -12.664 -17.641 11.438 1 67 7 MET B C 1
ATOM 2417 O O . MET B 1 7 ? -11.742 -17.906 10.672 1 67 7 MET B O 1
ATOM 2421 N N . LEU B 1 8 ? -13.852 -17.938 11.273 1 70 8 LEU B N 1
ATOM 2422 C CA . LEU B 1 8 ? -14.234 -18.75 10.125 1 70 8 LEU B CA 1
ATOM 2423 C C . LEU B 1 8 ? -14.023 -17.984 8.82 1 70 8 LEU B C 1
ATOM 2425 O O . LEU B 1 8 ? -13.578 -18.547 7.824 1 70 8 LEU B O 1
ATOM 2429 N N . SER B 1 9 ? -14.266 -16.719 8.93 1 71.81 9 SER B N 1
ATOM 2430 C CA . SER B 1 9 ? -14.117 -15.922 7.723 1 71.81 9 SER B CA 1
ATOM 2431 C C . SER B 1 9 ? -12.664 -15.844 7.281 1 71.81 9 SER B C 1
ATOM 2433 O O . SER B 1 9 ? -12.367 -15.875 6.086 1 71.81 9 SER B O 1
ATOM 2435 N N . LYS B 1 10 ? -11.781 -15.852 8.195 1 73.5 10 LYS B N 1
ATOM 2436 C CA . LYS B 1 10 ? -10.359 -15.828 7.863 1 73.5 10 LYS B CA 1
ATOM 2437 C C . LYS B 1 10 ? -9.898 -17.156 7.281 1 73.5 10 LYS B C 1
ATOM 2439 O O . LYS B 1 10 ? -9.102 -17.188 6.34 1 73.5 10 LYS B O 1
ATOM 2444 N N . LEU B 1 11 ? -10.398 -18.172 7.879 1 77.69 11 LEU B N 1
ATOM 2445 C CA . LEU B 1 11 ? -10.086 -19.516 7.383 1 77.69 11 LEU B CA 1
ATOM 2446 C C . LEU B 1 11 ? -10.68 -19.734 5.992 1 77.69 11 LEU B C 1
ATOM 2448 O O . LEU B 1 11 ? -10.016 -20.281 5.113 1 77.69 11 LEU B O 1
ATOM 2452 N N . VAL B 1 12 ? -11.828 -19.219 5.824 1 82.88 12 VAL B N 1
ATOM 2453 C CA . VAL B 1 12 ? -12.516 -19.359 4.543 1 82.88 12 VAL B CA 1
ATOM 2454 C C . VAL B 1 12 ? -11.758 -18.578 3.467 1 82.88 12 VAL B C 1
ATOM 2456 O O . VAL B 1 12 ? -11.594 -19.062 2.346 1 82.88 12 VAL B O 1
ATOM 2459 N N . TRP B 1 13 ? -11.258 -17.469 3.896 1 82.69 13 TRP B N 1
ATOM 2460 C CA . TRP B 1 13 ? -10.531 -16.672 2.922 1 82.69 13 TRP B CA 1
ATOM 2461 C C . TRP B 1 13 ? -9.25 -17.375 2.473 1 82.69 13 TRP B C 1
ATOM 2463 O O . TRP B 1 13 ? -8.867 -17.281 1.303 1 82.69 13 TRP B O 1
ATOM 2473 N N . ALA B 1 14 ? -8.648 -18.062 3.365 1 84.94 14 ALA B N 1
ATOM 2474 C CA . ALA B 1 14 ? -7.441 -18.812 3.016 1 84.94 14 ALA B CA 1
ATOM 2475 C C . ALA B 1 14 ? -7.703 -19.781 1.872 1 84.94 14 ALA B C 1
ATOM 2477 O O . ALA B 1 14 ? -6.812 -20.062 1.068 1 84.94 14 ALA B O 1
ATOM 2478 N N . PHE B 1 15 ? -8.953 -20.141 1.708 1 90 15 PHE B N 1
ATOM 2479 C CA . PHE B 1 15 ? -9.289 -21.125 0.683 1 90 15 PHE B CA 1
ATOM 2480 C C . PHE B 1 15 ? -10.031 -20.453 -0.474 1 90 15 PHE B C 1
ATOM 2482 O O . PHE B 1 15 ? -10.375 -21.109 -1.456 1 90 15 PHE B O 1
ATOM 2489 N N . LEU B 1 16 ? -10.211 -19.172 -0.327 1 91.25 16 LEU B N 1
ATOM 2490 C CA . LEU B 1 16 ? -10.992 -18.531 -1.37 1 91.25 16 LEU B CA 1
ATOM 2491 C C . LEU B 1 16 ? -10.164 -17.484 -2.111 1 91.25 16 LEU B C 1
ATOM 2493 O O . LEU B 1 16 ? -10.531 -17.047 -3.203 1 91.25 16 LEU B O 1
ATOM 2497 N N . SER B 1 17 ? -9.086 -17.109 -1.481 1 94.25 17 SER B N 1
ATOM 2498 C CA . SER B 1 17 ? -8.266 -16.094 -2.125 1 94.25 17 SER B CA 1
ATOM 2499 C C . SER B 1 17 ? -7.707 -16.594 -3.457 1 94.25 17 SER B C 1
ATOM 2501 O O . SER B 1 17 ? -7.184 -17.703 -3.539 1 94.25 17 SER B O 1
ATOM 2503 N N . PRO B 1 18 ? -7.77 -15.797 -4.496 1 96.56 18 PRO B N 1
ATOM 2504 C CA . PRO B 1 18 ? -7.289 -16.203 -5.816 1 96.56 18 PRO B CA 1
ATOM 2505 C C . PRO B 1 18 ? -5.836 -16.672 -5.801 1 96.56 18 PRO B C 1
ATOM 2507 O O . PRO B 1 18 ? -5.496 -17.672 -6.422 1 96.56 18 PRO B O 1
ATOM 2510 N N . GLY B 1 19 ? -5.027 -15.914 -5.086 1 96.88 19 GLY B N 1
ATOM 2511 C CA . GLY B 1 19 ? -3.637 -16.328 -4.984 1 96.88 19 GLY B CA 1
ATOM 2512 C C . GLY B 1 19 ? -3.459 -17.688 -4.34 1 96.88 19 GLY B C 1
ATOM 2513 O O . GLY B 1 19 ? -2.73 -18.531 -4.859 1 96.88 19 GLY B O 1
ATOM 2514 N N . ASN B 1 20 ? -4.129 -17.938 -3.25 1 97.06 20 ASN B N 1
ATOM 2515 C CA . ASN B 1 20 ? -4.051 -19.234 -2.57 1 97.06 20 ASN B CA 1
ATOM 2516 C C . ASN B 1 20 ? -4.641 -20.344 -3.42 1 97.06 20 ASN B C 1
ATOM 2518 O O . ASN B 1 20 ? -4.133 -21.469 -3.418 1 97.06 20 ASN B O 1
ATOM 2522 N N . LEU B 1 21 ? -5.715 -20.047 -4.137 1 97.44 21 LEU B N 1
ATOM 2523 C CA . LEU B 1 21 ? -6.359 -21.047 -4.98 1 97.44 21 LEU B CA 1
ATOM 2524 C C . LEU B 1 21 ? -5.418 -21.516 -6.082 1 97.44 21 LEU B C 1
ATOM 2526 O O . LEU B 1 21 ? -5.395 -22.703 -6.422 1 97.44 21 LEU B O 1
ATOM 2530 N N . ILE B 1 22 ? -4.664 -20.609 -6.633 1 97.94 22 ILE B N 1
ATOM 2531 C CA . ILE B 1 22 ? -3.693 -20.953 -7.664 1 97.94 22 ILE B CA 1
ATOM 2532 C C . ILE B 1 22 ? -2.654 -21.922 -7.09 1 97.94 22 ILE B C 1
ATOM 2534 O O . ILE B 1 22 ? -2.326 -22.938 -7.711 1 97.94 22 ILE B O 1
ATOM 2538 N N . ILE B 1 23 ? -2.188 -21.625 -5.855 1 97.81 23 ILE B N 1
ATOM 2539 C CA . ILE B 1 23 ? -1.146 -22.438 -5.238 1 97.81 23 ILE B CA 1
ATOM 2540 C C . ILE B 1 23 ? -1.721 -23.797 -4.844 1 97.81 23 ILE B C 1
ATOM 2542 O O . ILE B 1 23 ? -1.058 -24.812 -4.996 1 97.81 23 ILE B O 1
ATOM 2546 N N . ILE B 1 24 ? -2.953 -23.812 -4.363 1 97.31 24 ILE B N 1
ATOM 2547 C CA . ILE B 1 24 ? -3.607 -25.062 -3.998 1 97.31 24 ILE B CA 1
ATOM 2548 C C . ILE B 1 24 ? -3.779 -25.938 -5.238 1 97.31 24 ILE B C 1
ATOM 2550 O O . ILE B 1 24 ? -3.477 -27.141 -5.207 1 97.31 24 ILE B O 1
ATOM 2554 N N . ALA B 1 25 ? -4.234 -25.359 -6.355 1 98.06 25 ALA B N 1
ATOM 2555 C CA . ALA B 1 25 ? -4.383 -26.094 -7.605 1 98.06 25 ALA B CA 1
ATOM 2556 C C . ALA B 1 25 ? -3.039 -26.641 -8.094 1 98.06 25 ALA B C 1
ATOM 2558 O O . ALA B 1 25 ? -2.947 -27.781 -8.547 1 98.06 25 ALA B O 1
ATOM 2559 N N . LEU B 1 26 ? -2.057 -25.797 -7.988 1 97.88 26 LEU B N 1
ATOM 2560 C CA . LEU B 1 26 ? -0.708 -26.203 -8.359 1 97.88 26 LEU B CA 1
ATOM 2561 C C . LEU B 1 26 ? -0.25 -27.391 -7.523 1 97.88 26 LEU B C 1
ATOM 2563 O O . LEU B 1 26 ? 0.333 -28.344 -8.047 1 97.88 26 LEU B O 1
ATOM 2567 N N . PHE B 1 27 ? -0.523 -27.328 -6.285 1 97.06 27 PHE B N 1
ATOM 2568 C CA . PHE B 1 27 ? -0.104 -28.391 -5.375 1 97.06 27 PHE B CA 1
ATOM 2569 C C . PHE B 1 27 ? -0.855 -29.688 -5.664 1 97.06 27 PHE B C 1
ATOM 2571 O O . PHE B 1 27 ? -0.257 -30.766 -5.699 1 97.06 27 PHE B O 1
ATOM 2578 N N . VAL B 1 28 ? -2.146 -29.625 -5.891 1 97.56 28 VAL B N 1
ATOM 2579 C CA . VAL B 1 28 ? -2.963 -30.797 -6.207 1 97.56 28 VAL B CA 1
ATOM 2580 C C . VAL B 1 28 ? -2.506 -31.406 -7.531 1 97.56 28 VAL B C 1
ATOM 2582 O O . VAL B 1 28 ? -2.352 -32.625 -7.641 1 97.56 28 VAL B O 1
ATOM 2585 N N . GLY B 1 29 ? -2.287 -30.531 -8.492 1 97.69 29 GLY B N 1
ATOM 2586 C CA . GLY B 1 29 ? -1.777 -31.016 -9.766 1 97.69 29 GLY B CA 1
ATOM 2587 C C . GLY B 1 29 ? -0.433 -31.703 -9.648 1 97.69 29 GLY B C 1
ATOM 2588 O O . GLY B 1 29 ? -0.198 -32.719 -10.289 1 97.69 29 GLY B O 1
ATOM 2589 N N . MET B 1 30 ? 0.394 -31.094 -8.789 1 96.56 30 MET B N 1
ATOM 2590 C CA . MET B 1 30 ? 1.711 -31.672 -8.547 1 96.56 30 MET B CA 1
ATOM 2591 C C . MET B 1 30 ? 1.589 -33.062 -7.93 1 96.56 30 MET B C 1
ATOM 2593 O O . MET B 1 30 ? 2.322 -33.969 -8.305 1 96.56 30 MET B O 1
ATOM 2597 N N . VAL B 1 31 ? 0.699 -33.281 -7.051 1 97.44 31 VAL B N 1
ATOM 2598 C CA . VAL B 1 31 ? 0.49 -34.594 -6.402 1 97.44 31 VAL B CA 1
ATOM 2599 C C . VAL B 1 31 ? 0.079 -35.625 -7.445 1 97.44 31 VAL B C 1
ATOM 2601 O O . VAL B 1 31 ? 0.629 -36.719 -7.484 1 97.44 31 VAL B O 1
ATOM 2604 N N . PHE B 1 32 ? -0.812 -35.219 -8.305 1 97.56 32 PHE B N 1
ATOM 2605 C CA . PHE B 1 32 ? -1.228 -36.125 -9.375 1 97.56 32 PHE B CA 1
ATOM 2606 C C . PHE B 1 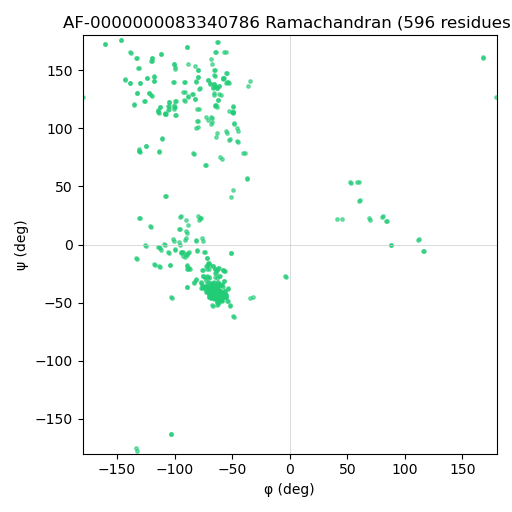32 ? -0.062 -36.438 -10.297 1 97.56 32 PHE B C 1
ATOM 2608 O O . PHE B 1 32 ? 0.078 -37.594 -10.766 1 97.56 32 PHE B O 1
ATOM 2615 N N . LEU B 1 33 ? 0.711 -35.469 -10.516 1 96.62 33 LEU B N 1
ATOM 2616 C CA . LEU B 1 33 ? 1.857 -35.656 -11.398 1 96.62 33 LEU B CA 1
ATOM 2617 C C . LEU B 1 33 ? 2.863 -36.625 -10.797 1 96.62 33 LEU B C 1
ATOM 2619 O O . LEU B 1 33 ? 3.387 -37.5 -11.492 1 96.62 33 LEU B O 1
ATOM 2623 N N . ILE B 1 34 ? 3.117 -36.5 -9.539 1 96.25 34 ILE B N 1
ATOM 2624 C CA . ILE B 1 34 ? 4.078 -37.344 -8.852 1 96.25 34 ILE B CA 1
ATOM 2625 C C . ILE B 1 34 ? 3.578 -38.781 -8.844 1 96.25 34 ILE B C 1
ATOM 2627 O O . ILE B 1 34 ? 4.371 -39.719 -8.953 1 96.25 34 ILE B O 1
ATOM 2631 N N . PHE B 1 35 ? 2.32 -38.938 -8.797 1 96.69 35 PHE B N 1
ATOM 2632 C CA . PHE B 1 35 ? 1.732 -40.281 -8.75 1 96.69 35 PHE B CA 1
ATOM 2633 C C . PHE B 1 35 ? 1.446 -40.812 -10.156 1 96.69 35 PHE B C 1
ATOM 2635 O O . PHE B 1 35 ? 0.764 -41.812 -10.32 1 96.69 35 PHE B O 1
ATOM 2642 N N . ASN B 1 36 ? 1.811 -40.094 -11.086 1 96.12 36 ASN B N 1
ATOM 2643 C CA . ASN B 1 36 ? 1.76 -40.469 -12.492 1 96.12 36 ASN B CA 1
ATOM 2644 C C . ASN B 1 36 ? 0.323 -40.562 -13 1 96.12 36 ASN B C 1
ATOM 2646 O O . ASN B 1 36 ? 0.009 -41.375 -13.867 1 96.12 36 ASN B O 1
ATOM 2650 N N . SER B 1 37 ? -0.54 -39.906 -12.336 1 96.94 37 SER B N 1
ATOM 2651 C CA . SER B 1 37 ? -1.886 -39.688 -12.859 1 96.94 37 SER B CA 1
ATOM 2652 C C . SER B 1 37 ? -1.928 -38.469 -13.797 1 96.94 37 SER B C 1
ATOM 2654 O O . SER B 1 37 ? -2.545 -37.469 -13.492 1 96.94 37 SER B O 1
ATOM 2656 N N . PHE B 1 38 ? -1.469 -38.719 -14.977 1 96.19 38 PHE B N 1
ATOM 2657 C CA . PHE B 1 38 ? -1.153 -37.625 -15.891 1 96.19 38 PHE B CA 1
ATOM 2658 C C . PHE B 1 38 ? -2.426 -36.969 -16.422 1 96.19 38 PHE B C 1
ATOM 2660 O O . PHE B 1 38 ? -2.459 -35.781 -16.672 1 96.19 38 PHE B O 1
ATOM 2667 N N . GLY B 1 39 ? -3.441 -37.719 -16.547 1 96.44 39 GLY B N 1
ATOM 2668 C CA . GLY B 1 39 ? -4.707 -37.156 -16.984 1 96.44 39 GLY B CA 1
ATOM 2669 C C . GLY B 1 39 ? -5.289 -36.156 -16.016 1 96.44 39 GLY B C 1
ATOM 2670 O O . GLY B 1 39 ? -5.699 -35.062 -16.406 1 96.44 39 GLY B O 1
ATOM 2671 N N . LYS B 1 40 ? -5.266 -36.531 -14.766 1 98.06 40 LYS B N 1
ATOM 2672 C CA . LYS B 1 40 ? -5.766 -35.656 -13.719 1 98.06 40 LYS B CA 1
ATOM 2673 C C . LYS B 1 40 ? -4.855 -34.438 -13.547 1 98.06 40 LYS B C 1
ATOM 2675 O O . LYS B 1 40 ? -5.336 -33.312 -13.32 1 98.06 40 LYS B O 1
ATOM 2680 N N . ALA B 1 41 ? -3.607 -34.719 -13.688 1 98.06 41 ALA B N 1
ATOM 2681 C CA . ALA B 1 41 ? -2.646 -33.625 -13.602 1 98.06 41 ALA B CA 1
ATOM 2682 C C . ALA B 1 41 ? -2.902 -32.562 -14.688 1 98.06 41 ALA B C 1
ATOM 2684 O O . ALA B 1 41 ? -2.941 -31.375 -14.414 1 98.06 41 ALA B O 1
ATOM 2685 N N . LYS B 1 42 ? -3.094 -33 -15.875 1 97.88 42 LYS B N 1
ATOM 2686 C CA . LYS B 1 42 ? -3.352 -32.094 -17 1 97.88 42 LYS B CA 1
ATOM 2687 C C . LYS B 1 42 ? -4.633 -31.297 -16.781 1 97.88 42 LYS B C 1
ATOM 2689 O O . LYS B 1 42 ? -4.676 -30.094 -17.062 1 97.88 42 LYS B O 1
ATOM 2694 N N . LYS B 1 43 ? -5.609 -31.953 -16.25 1 98 43 LYS B N 1
ATOM 2695 C CA . LYS B 1 43 ? -6.91 -31.312 -16.062 1 98 43 LYS B CA 1
ATOM 2696 C C . LYS B 1 43 ? -6.82 -30.172 -15.062 1 98 43 LYS B C 1
ATOM 2698 O O . LYS B 1 43 ? -7.582 -29.203 -15.156 1 98 43 LYS B O 1
ATOM 2703 N N . ILE B 1 44 ? -5.855 -30.219 -14.203 1 98.31 44 ILE B N 1
ATOM 2704 C CA . ILE B 1 44 ? -5.75 -29.219 -13.148 1 98.31 44 ILE B CA 1
ATOM 2705 C C . ILE B 1 44 ? -4.668 -28.203 -13.508 1 98.31 44 ILE B C 1
ATOM 2707 O O . ILE B 1 44 ? -4.895 -26.984 -13.445 1 98.31 44 ILE B O 1
ATOM 2711 N N . LEU B 1 45 ? -3.557 -28.672 -13.945 1 98.38 45 LEU B N 1
ATOM 2712 C CA . LEU B 1 45 ? -2.387 -27.812 -14.117 1 98.38 45 LEU B CA 1
ATOM 2713 C C . LEU B 1 45 ? -2.512 -26.969 -15.383 1 98.38 45 LEU B C 1
ATOM 2715 O O . LEU B 1 45 ? -2.033 -25.828 -15.422 1 98.38 45 LEU B O 1
ATOM 2719 N N . VAL B 1 46 ? -3.145 -27.484 -16.406 1 97.75 46 VAL B N 1
ATOM 2720 C CA . VAL B 1 46 ? -3.24 -26.734 -17.656 1 97.75 46 VAL B CA 1
ATOM 2721 C C . VAL B 1 46 ? -4.109 -25.5 -17.453 1 97.75 46 VAL B C 1
ATOM 2723 O O . VAL B 1 46 ? -3.67 -24.375 -17.719 1 97.75 46 VAL B O 1
ATOM 2726 N N . PRO B 1 47 ? -5.32 -25.641 -16.922 1 98.19 47 PRO B N 1
ATOM 2727 C CA . PRO B 1 47 ? -6.098 -24.422 -16.688 1 98.19 47 PRO B CA 1
ATOM 2728 C C . PRO B 1 47 ? -5.445 -23.5 -15.664 1 98.19 47 PRO B C 1
ATOM 2730 O O . PRO B 1 47 ? -5.539 -22.281 -15.789 1 98.19 47 PRO B O 1
ATOM 2733 N N . THR B 1 48 ? -4.801 -24.047 -14.641 1 98.31 48 THR B N 1
ATOM 2734 C CA . THR B 1 48 ? -4.121 -23.234 -13.641 1 98.31 48 THR B CA 1
ATOM 2735 C C . THR B 1 48 ? -3.041 -22.375 -14.281 1 98.31 48 THR B C 1
ATOM 2737 O O . THR B 1 48 ? -2.932 -21.188 -13.984 1 98.31 48 THR B O 1
ATOM 2740 N N . ALA B 1 49 ? -2.273 -22.953 -15.125 1 98.12 49 ALA B N 1
ATOM 2741 C CA . ALA B 1 49 ? -1.205 -22.25 -15.82 1 98.12 49 ALA B CA 1
ATOM 2742 C C . ALA B 1 49 ? -1.774 -21.156 -16.734 1 98.12 49 ALA B C 1
ATOM 2744 O O . ALA B 1 49 ? -1.267 -20.031 -16.766 1 98.12 49 ALA B O 1
ATOM 2745 N N . LEU B 1 50 ? -2.824 -21.5 -17.438 1 97.94 50 LEU B N 1
ATOM 2746 C CA . LEU B 1 50 ? -3.41 -20.562 -18.391 1 97.94 50 LEU B CA 1
ATOM 2747 C C . LEU B 1 50 ? -4.031 -19.375 -17.672 1 97.94 50 LEU B C 1
ATOM 2749 O O . LEU B 1 50 ? -3.83 -18.219 -18.078 1 97.94 50 LEU B O 1
ATOM 2753 N N . ILE B 1 51 ? -4.719 -19.625 -16.625 1 97.94 51 ILE B N 1
ATOM 2754 C CA . ILE B 1 51 ? -5.352 -18.562 -15.852 1 97.94 51 ILE B CA 1
ATOM 2755 C C . ILE B 1 51 ? -4.281 -17.688 -15.211 1 97.94 51 ILE B C 1
ATOM 2757 O O . ILE B 1 51 ? -4.371 -16.453 -15.25 1 97.94 51 ILE B O 1
ATOM 2761 N N . SER B 1 52 ? -3.281 -18.312 -14.641 1 98.06 52 SER B N 1
ATOM 2762 C CA . SER B 1 52 ? -2.203 -17.562 -14 1 98.06 52 SER B CA 1
ATOM 2763 C C . SER B 1 52 ? -1.451 -16.719 -15.016 1 98.06 52 SER B C 1
ATOM 2765 O O . SER B 1 52 ? -1.053 -15.586 -14.703 1 98.06 52 SER B O 1
ATOM 2767 N N . PHE B 1 53 ? -1.271 -17.266 -16.141 1 97.06 53 PHE B N 1
ATOM 2768 C CA . PHE B 1 53 ? -0.6 -16.516 -17.188 1 97.06 53 PHE B CA 1
ATOM 2769 C C . PHE B 1 53 ? -1.436 -15.312 -17.609 1 97.06 53 PHE B C 1
ATOM 2771 O O . PHE B 1 53 ? -0.899 -14.227 -17.844 1 97.06 53 PHE B O 1
ATOM 2778 N N . LEU B 1 54 ? -2.68 -15.5 -17.75 1 97.19 54 LEU B N 1
ATOM 2779 C CA . LEU B 1 54 ? -3.578 -14.406 -18.094 1 97.19 54 LEU B CA 1
ATOM 2780 C C . LEU B 1 54 ? -3.529 -13.305 -17.047 1 97.19 54 LEU B C 1
ATOM 2782 O O . LEU B 1 54 ? -3.492 -12.117 -17.375 1 97.19 54 LEU B O 1
ATOM 2786 N N . ILE B 1 55 ? -3.49 -13.68 -15.766 1 97.69 55 ILE B N 1
ATOM 2787 C CA . ILE B 1 55 ? -3.416 -12.719 -14.664 1 97.69 55 ILE B CA 1
ATOM 2788 C C . ILE B 1 55 ? -2.086 -11.977 -14.719 1 97.69 55 ILE B C 1
ATOM 2790 O O . ILE B 1 55 ? -2.033 -10.766 -14.484 1 97.69 55 ILE B O 1
ATOM 2794 N N . MET B 1 56 ? -1.077 -12.656 -15.055 1 96.81 56 MET B N 1
ATOM 2795 C CA . MET B 1 56 ? 0.248 -12.047 -15.141 1 96.81 56 MET B CA 1
ATOM 2796 C C . MET B 1 56 ? 0.331 -11.078 -16.312 1 96.81 56 MET B C 1
ATOM 2798 O O . MET B 1 56 ? 0.833 -9.961 -16.172 1 96.81 56 MET B O 1
ATOM 2802 N N . ALA B 1 57 ? -0.208 -11.438 -17.453 1 95.06 57 ALA B N 1
ATOM 2803 C CA . ALA B 1 57 ? 0.012 -10.75 -18.719 1 95.06 57 ALA B CA 1
ATOM 2804 C C . ALA B 1 57 ? -0.795 -9.453 -18.797 1 95.06 57 ALA B C 1
ATOM 2806 O O . ALA B 1 57 ? -0.332 -8.453 -19.344 1 95.06 57 ALA B O 1
ATOM 2807 N N . TYR B 1 58 ? -2.021 -9.484 -18.25 1 95.31 58 TYR B N 1
ATOM 2808 C CA . TYR B 1 58 ? -2.98 -8.398 -18.422 1 95.31 58 TYR B CA 1
ATOM 2809 C C . TYR B 1 58 ? -3.789 -8.172 -17.156 1 95.31 58 TYR B C 1
ATOM 2811 O O . TYR B 1 58 ? -4.066 -9.117 -16.406 1 95.31 58 TYR B O 1
ATOM 2819 N N . PRO B 1 59 ? -4.055 -6.871 -16.875 1 96.44 59 PRO B N 1
ATOM 2820 C CA . PRO B 1 59 ? -4.844 -6.605 -15.672 1 96.44 59 PRO B CA 1
ATOM 2821 C C . PRO B 1 59 ? -6.316 -6.973 -15.844 1 96.44 59 PRO B C 1
ATOM 2823 O O . PRO B 1 59 ? -7.188 -6.109 -15.711 1 96.44 59 PRO B O 1
ATOM 2826 N N . VAL B 1 60 ? -6.582 -8.273 -15.953 1 96.38 60 VAL B N 1
ATOM 2827 C CA . VAL B 1 60 ? -7.961 -8.75 -16.047 1 96.38 60 VAL B CA 1
ATOM 2828 C C . VAL B 1 60 ? -8.711 -8.391 -14.758 1 96.38 60 VAL B C 1
ATOM 2830 O O . VAL B 1 60 ? -9.938 -8.32 -14.75 1 96.38 60 VAL B O 1
ATOM 2833 N N . SER B 1 61 ? -7.926 -8.18 -13.719 1 96.75 61 SER B N 1
ATOM 2834 C CA . SER B 1 61 ? -8.469 -7.785 -12.422 1 96.75 61 SER B CA 1
ATOM 2835 C C . SER B 1 61 ? -9.281 -6.5 -12.531 1 96.75 61 SER B C 1
ATOM 2837 O O . SER B 1 61 ? -10.227 -6.293 -11.773 1 96.75 61 SER B O 1
ATOM 2839 N N . ASP B 1 62 ? -8.93 -5.609 -13.43 1 96.5 62 ASP B N 1
ATOM 2840 C CA . ASP B 1 62 ? -9.594 -4.316 -13.578 1 96.5 62 ASP B CA 1
ATOM 2841 C C . ASP B 1 62 ? -11.07 -4.492 -13.922 1 96.5 62 ASP B C 1
ATOM 2843 O O . ASP B 1 62 ? -11.906 -3.664 -13.547 1 96.5 62 ASP B O 1
ATOM 2847 N N . TYR B 1 63 ? -11.406 -5.582 -14.555 1 95.5 63 TYR B N 1
ATOM 2848 C CA . TYR B 1 63 ? -12.789 -5.805 -14.977 1 95.5 63 TYR B CA 1
ATOM 2849 C C . TYR B 1 63 ? -13.656 -6.188 -13.781 1 95.5 63 TYR B C 1
ATOM 2851 O O . TYR B 1 63 ? -14.867 -5.938 -13.789 1 95.5 63 TYR B O 1
ATOM 2859 N N . LEU B 1 64 ? -13.055 -6.77 -12.812 1 97 64 LEU B N 1
ATOM 2860 C CA . LEU B 1 64 ? -13.766 -7.09 -11.586 1 97 64 LEU B CA 1
ATOM 2861 C C . LEU B 1 64 ? -13.805 -5.879 -10.656 1 97 64 LEU B C 1
ATOM 2863 O O . LEU B 1 64 ? -14.789 -5.684 -9.93 1 97 64 LEU B O 1
ATOM 2867 N N . MET B 1 65 ? -12.805 -5.062 -10.664 1 98.19 65 MET B N 1
ATOM 2868 C CA . MET B 1 65 ? -12.609 -3.986 -9.703 1 98.19 65 MET B CA 1
ATOM 2869 C C . MET B 1 65 ? -13.281 -2.703 -10.172 1 98.19 65 MET B C 1
ATOM 2871 O O . MET B 1 65 ? -13.891 -1.986 -9.375 1 98.19 65 MET B O 1
ATOM 2875 N N . GLN B 1 66 ? -13.273 -2.428 -11.43 1 97.12 66 GLN B N 1
ATOM 2876 C CA . GLN B 1 66 ? -13.664 -1.124 -11.953 1 97.12 66 GLN B CA 1
ATOM 2877 C C . GLN B 1 66 ? -15.141 -0.849 -11.695 1 97.12 66 GLN B C 1
ATOM 2879 O O . GLN B 1 66 ? -15.523 0.28 -11.375 1 97.12 66 GLN B O 1
ATOM 2884 N N . PRO B 1 67 ? -16.031 -1.831 -11.844 1 97.75 67 PRO B N 1
ATOM 2885 C CA . PRO B 1 67 ? -17.422 -1.553 -11.516 1 97.75 67 PRO B CA 1
ATOM 2886 C C . PRO B 1 67 ? -17.609 -1.093 -10.07 1 97.75 67 PRO B C 1
ATOM 2888 O O . PRO B 1 67 ? -18.469 -0.246 -9.797 1 97.75 67 PRO B O 1
ATOM 2891 N N . LEU B 1 68 ? -16.859 -1.629 -9.188 1 98.5 68 LEU B N 1
ATOM 2892 C CA . LEU B 1 68 ? -16.906 -1.228 -7.789 1 98.5 68 LEU B CA 1
ATOM 2893 C C . LEU B 1 68 ? -16.438 0.209 -7.617 1 98.5 68 LEU B C 1
ATOM 2895 O O . LEU B 1 68 ? -17.078 1.01 -6.941 1 98.5 68 LEU B O 1
ATOM 2899 N N . GLU B 1 69 ? -15.328 0.553 -8.266 1 98.25 69 GLU B N 1
ATOM 2900 C CA . GLU B 1 69 ? -14.695 1.86 -8.109 1 98.25 69 GLU B CA 1
ATOM 2901 C C . GLU B 1 69 ? -15.516 2.953 -8.789 1 98.25 69 GLU B C 1
ATOM 2903 O O . GLU B 1 69 ? -15.516 4.105 -8.344 1 98.25 69 GLU B O 1
ATOM 2908 N N . ASN B 1 70 ? -16.266 2.596 -9.812 1 96.62 70 ASN B N 1
ATOM 2909 C CA . ASN B 1 70 ? -17.031 3.561 -10.594 1 96.62 70 ASN B CA 1
ATOM 2910 C C . ASN B 1 70 ? -18.422 3.768 -10.016 1 96.62 70 ASN B C 1
ATOM 2912 O O . ASN B 1 70 ? -19.156 4.645 -10.469 1 96.62 70 ASN B O 1
ATOM 2916 N N . ARG B 1 71 ? -18.75 2.941 -9.07 1 97.5 71 ARG B N 1
ATOM 2917 C CA . ARG B 1 71 ? -20.141 2.91 -8.633 1 97.5 71 ARG B CA 1
ATOM 2918 C C . ARG B 1 71 ? -20.531 4.23 -7.98 1 97.5 71 ARG B C 1
ATOM 2920 O O . ARG B 1 71 ? -21.641 4.723 -8.188 1 97.5 71 ARG B O 1
ATOM 2927 N N . PHE B 1 72 ? -19.688 4.785 -7.168 1 97.25 72 PHE B N 1
ATOM 2928 C CA . PHE B 1 72 ? -19.859 6.082 -6.523 1 97.25 72 PHE B CA 1
ATOM 2929 C C . PHE B 1 72 ? -18.734 7.031 -6.91 1 97.25 72 PHE B C 1
ATOM 2931 O O . PHE B 1 72 ? -17.562 6.695 -6.773 1 97.25 72 PHE B O 1
ATOM 2938 N N . SER B 1 73 ? -19.062 8.227 -7.371 1 93.94 73 SER B N 1
ATOM 2939 C CA . SER B 1 73 ? -18.062 9.227 -7.746 1 93.94 73 SER B CA 1
ATOM 2940 C C . SER B 1 73 ? -17.875 10.258 -6.641 1 93.94 73 SER B C 1
ATOM 2942 O O . SER B 1 73 ? -18.781 10.484 -5.832 1 93.94 73 SER B O 1
ATOM 2944 N N . LYS B 1 74 ? -16.672 10.781 -6.652 1 92.88 74 LYS B N 1
ATOM 2945 C CA . LYS B 1 74 ? -16.469 11.938 -5.781 1 92.88 74 LYS B CA 1
ATOM 2946 C C . LYS B 1 74 ? -17.484 13.047 -6.094 1 92.88 74 LYS B C 1
ATOM 2948 O O . LYS B 1 74 ? -17.766 13.312 -7.262 1 92.88 74 LYS B O 1
ATOM 2953 N N . PRO B 1 75 ? -17.984 13.656 -5.055 1 91.19 75 PRO B N 1
ATOM 2954 C CA . PRO B 1 75 ? -18.938 14.742 -5.324 1 91.19 75 PRO B CA 1
ATOM 2955 C C . PRO B 1 75 ? -18.297 15.922 -6.051 1 91.19 75 PRO B C 1
ATOM 2957 O O . PRO B 1 75 ? -17.156 16.297 -5.742 1 91.19 75 PRO B O 1
ATOM 2960 N N . GLU B 1 76 ? -18.953 16.391 -6.996 1 85.62 76 GLU B N 1
ATOM 2961 C C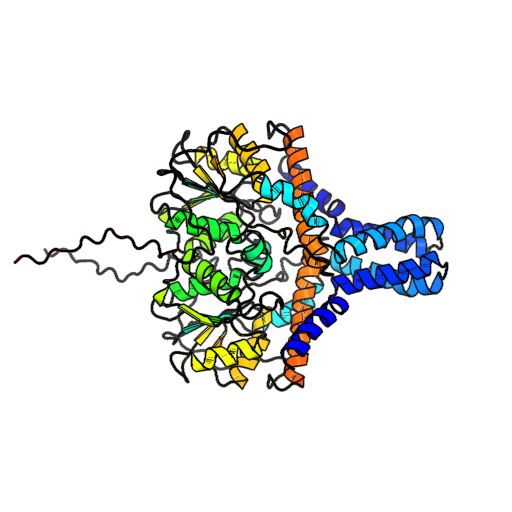A . GLU B 1 76 ? -18.484 17.594 -7.699 1 85.62 76 GLU B CA 1
ATOM 2962 C C . GLU B 1 76 ? -18.484 18.812 -6.781 1 85.62 76 GLU B C 1
ATOM 2964 O O . GLU B 1 76 ? -17.562 19.625 -6.84 1 85.62 76 GLU B O 1
ATOM 2969 N N . VAL B 1 77 ? -19.562 18.812 -6 1 89.5 77 VAL B N 1
ATOM 2970 C CA . VAL B 1 77 ? -19.703 19.891 -5.02 1 89.5 77 VAL B CA 1
ATOM 2971 C C . VAL B 1 77 ? -19.922 19.297 -3.631 1 89.5 77 VAL B C 1
ATOM 2973 O O . VAL B 1 77 ? -20.828 18.484 -3.43 1 89.5 77 VAL B O 1
ATOM 2976 N N . LEU B 1 78 ? -19.031 19.703 -2.75 1 93.5 78 LEU B N 1
ATOM 2977 C CA . LEU B 1 78 ? -19.172 19.266 -1.366 1 93.5 78 LEU B CA 1
ATOM 2978 C C . LEU B 1 78 ? -20.219 20.109 -0.642 1 93.5 78 LEU B C 1
ATOM 2980 O O . LEU B 1 78 ? -20.375 21.312 -0.927 1 93.5 78 LEU B O 1
ATOM 2984 N N . PRO B 1 79 ? -20.984 19.484 0.273 1 94.56 79 PRO B N 1
ATOM 2985 C CA . PRO B 1 79 ? -21.922 20.281 1.063 1 94.56 79 PRO B CA 1
ATOM 2986 C C . PRO B 1 79 ? -21.25 21.438 1.794 1 94.56 79 PRO B C 1
ATOM 2988 O O . PRO B 1 79 ? -20.094 21.328 2.217 1 94.56 79 PRO B O 1
ATOM 2991 N N . ASP B 1 80 ? -22.031 22.484 1.908 1 93.5 80 ASP B N 1
ATOM 2992 C CA . ASP B 1 80 ? -21.5 23.656 2.6 1 93.5 80 ASP B CA 1
ATOM 2993 C C . ASP B 1 80 ? -21.188 23.328 4.059 1 93.5 80 ASP B C 1
ATOM 2995 O O . ASP B 1 80 ? -20.172 23.781 4.594 1 93.5 80 ASP B O 1
ATOM 2999 N N . GLN B 1 81 ? -22.109 22.562 4.594 1 94.75 81 GLN B N 1
ATOM 3000 C CA . GLN B 1 81 ? -21.938 22.172 5.992 1 94.75 81 GLN B CA 1
ATOM 3001 C C . GLN B 1 81 ? -22.094 20.672 6.164 1 94.75 81 GLN B C 1
ATOM 3003 O O . GLN B 1 81 ? -22.953 20.047 5.52 1 94.75 81 GLN B O 1
ATOM 3008 N N . ILE B 1 82 ? -21.203 20.188 7.008 1 97.56 82 ILE B N 1
ATOM 3009 C CA . ILE B 1 82 ? -21.312 18.781 7.367 1 97.56 82 ILE B CA 1
ATOM 3010 C C . ILE B 1 82 ? -21.188 18.625 8.883 1 97.56 82 ILE B C 1
ATOM 3012 O O . ILE B 1 82 ? -20.75 19.547 9.578 1 97.56 82 ILE B O 1
ATOM 3016 N N . ASP B 1 83 ? -21.672 17.484 9.344 1 98.44 83 ASP B N 1
ATOM 3017 C CA . ASP B 1 83 ? -21.656 17.234 10.781 1 98.44 83 ASP B CA 1
ATOM 3018 C C . ASP B 1 83 ? -20.469 16.344 11.172 1 98.44 83 ASP B C 1
ATOM 3020 O O . ASP B 1 83 ? -20.203 16.141 12.352 1 98.44 83 ASP B O 1
ATOM 3024 N N . GLY B 1 84 ? -19.703 15.859 10.148 1 98.75 84 GLY B N 1
ATOM 3025 C CA . GLY B 1 84 ? -18.516 15.055 10.43 1 98.75 84 GLY B CA 1
ATOM 3026 C C . GLY B 1 84 ? -17.953 14.359 9.203 1 98.75 84 GLY B C 1
ATOM 3027 O O . GLY B 1 84 ? -18.625 14.297 8.172 1 98.75 84 GLY B O 1
ATOM 3028 N N . ILE B 1 85 ? -16.781 13.984 9.297 1 98.88 85 ILE B N 1
ATOM 3029 C CA . ILE B 1 85 ? -16.078 13.164 8.312 1 98.88 85 ILE B CA 1
ATOM 3030 C C . ILE B 1 85 ? -15.875 11.75 8.859 1 98.88 85 ILE B C 1
ATOM 3032 O O . ILE B 1 85 ? -15.164 11.562 9.844 1 98.88 85 ILE B O 1
ATOM 3036 N N . ILE B 1 86 ? -16.516 10.773 8.297 1 98.88 86 ILE B N 1
ATOM 3037 C CA . ILE B 1 86 ? -16.359 9.383 8.703 1 98.88 86 ILE B CA 1
ATOM 3038 C C . ILE B 1 86 ? -15.266 8.719 7.879 1 98.88 86 ILE B C 1
ATOM 3040 O O . ILE B 1 86 ? -15.305 8.758 6.645 1 98.88 86 ILE B O 1
ATOM 3044 N N . VAL B 1 87 ? -14.289 8.172 8.516 1 98.81 87 VAL B N 1
ATOM 3045 C CA . VAL B 1 87 ? -13.203 7.43 7.883 1 98.81 87 VAL B CA 1
ATOM 3046 C C . VAL B 1 87 ? -13.258 5.965 8.305 1 98.81 87 VAL B C 1
ATOM 3048 O O . VAL B 1 87 ? -13.102 5.648 9.492 1 98.81 87 VAL B O 1
ATOM 3051 N N . LEU B 1 88 ? -13.5 5.094 7.359 1 98.31 88 LEU B N 1
ATOM 3052 C CA . LEU B 1 88 ? -13.492 3.672 7.688 1 98.31 88 LEU B CA 1
ATOM 3053 C C . LEU B 1 88 ? -12.07 3.123 7.719 1 98.31 88 LEU B C 1
ATOM 3055 O O . LEU B 1 88 ? -11.25 3.479 6.875 1 98.31 88 LEU B O 1
ATOM 3059 N N . GLY B 1 89 ? -11.812 2.242 8.688 1 95.94 89 GLY B N 1
ATOM 3060 C CA . GLY B 1 89 ? -10.516 1.602 8.812 1 95.94 89 GLY B CA 1
ATOM 3061 C C . GLY B 1 89 ? -10.156 0.737 7.621 1 95.94 89 GLY B C 1
ATOM 3062 O O . GLY B 1 89 ? -10.961 0.594 6.691 1 95.94 89 GLY B O 1
ATOM 3063 N N . GLY B 1 90 ? -8.992 0.241 7.629 1 93.12 90 GLY B N 1
ATOM 3064 C CA . GLY B 1 90 ? -8.484 -0.562 6.527 1 93.12 90 GLY B CA 1
ATOM 3065 C C . GLY B 1 90 ? -7.301 0.073 5.82 1 93.12 90 GLY B C 1
ATOM 3066 O O . GLY B 1 90 ? -6.703 -0.536 4.934 1 93.12 90 GLY B O 1
ATOM 3067 N N . GLY B 1 91 ? -7.004 1.258 6.234 1 95.12 91 GLY B N 1
ATOM 3068 C CA . GLY B 1 91 ? -5.871 1.967 5.664 1 95.12 91 GLY B CA 1
ATOM 3069 C C . GLY B 1 91 ? -4.594 1.784 6.461 1 95.12 91 GLY B C 1
ATOM 3070 O O . GLY B 1 91 ? -3.521 2.223 6.035 1 95.12 91 GLY B O 1
ATOM 3071 N N . GLU B 1 92 ? -4.703 1.14 7.613 1 93.44 92 GLU B N 1
ATOM 3072 C CA . GLU B 1 92 ? -3.57 0.894 8.5 1 93.44 92 GLU B CA 1
ATOM 3073 C C . GLU B 1 92 ? -3.051 -0.533 8.352 1 93.44 92 GLU B C 1
ATOM 3075 O O . GLU B 1 92 ? -3.748 -1.4 7.82 1 93.44 92 GLU B O 1
ATOM 3080 N N . ASP B 1 93 ? -1.86 -0.653 8.672 1 92.94 93 ASP B N 1
ATOM 3081 C CA . ASP B 1 93 ? -1.269 -1.984 8.766 1 92.94 93 ASP B CA 1
ATOM 3082 C C . ASP B 1 93 ? -0.957 -2.346 10.211 1 92.94 93 ASP B C 1
ATOM 3084 O O . ASP B 1 93 ? 0.142 -2.076 10.703 1 92.94 93 ASP B O 1
ATOM 3088 N N . LEU B 1 94 ? -1.891 -2.969 10.867 1 89 94 LEU B N 1
ATOM 3089 C CA . LEU B 1 94 ? -1.833 -3.209 12.305 1 89 94 LEU B CA 1
ATOM 3090 C C . LEU B 1 94 ? -0.648 -4.102 12.656 1 89 94 LEU B C 1
ATOM 3092 O O . LEU B 1 94 ? 0.145 -3.768 13.539 1 89 94 LEU B O 1
ATOM 3096 N N . LYS B 1 95 ? -0.53 -5.172 11.969 1 89 95 LYS B N 1
ATOM 3097 C CA . LYS B 1 95 ? 0.492 -6.152 12.312 1 89 95 LYS B CA 1
ATOM 3098 C C . LYS B 1 95 ? 1.891 -5.555 12.203 1 89 95 LYS B C 1
ATOM 3100 O O . LYS B 1 95 ? 2.732 -5.766 13.078 1 89 95 LYS B O 1
ATOM 3105 N N . ARG B 1 96 ? 2.156 -4.832 11.18 1 92.75 96 ARG B N 1
ATOM 3106 C CA . ARG B 1 96 ? 3.461 -4.195 11.023 1 92.75 96 ARG B CA 1
ATOM 3107 C C . ARG B 1 96 ? 3.656 -3.09 12.055 1 92.75 96 ARG B C 1
ATOM 3109 O O . ARG B 1 96 ? 4.773 -2.861 12.523 1 92.75 96 ARG B O 1
ATOM 3116 N N . SER B 1 97 ? 2.58 -2.383 12.297 1 93.19 97 SER B N 1
ATOM 3117 C CA . SER B 1 97 ? 2.658 -1.337 13.312 1 93.19 97 SER B CA 1
ATOM 3118 C C . SER B 1 97 ? 3.062 -1.91 14.664 1 93.19 97 SER B C 1
ATOM 3120 O O . SER B 1 97 ? 3.916 -1.348 15.359 1 93.19 97 SER B O 1
ATOM 3122 N N . LEU B 1 98 ? 2.465 -2.982 14.992 1 89.06 98 LEU B N 1
ATOM 3123 C CA . LEU B 1 98 ? 2.793 -3.635 16.25 1 89.06 98 LEU B CA 1
ATOM 3124 C C . LEU B 1 98 ? 4.195 -4.227 16.219 1 89.06 98 LEU B C 1
ATOM 3126 O O . LEU B 1 98 ? 4.934 -4.16 17.203 1 89.06 98 LEU B O 1
ATOM 3130 N N . SER B 1 99 ? 4.562 -4.762 15.117 1 91.31 99 SER B N 1
ATOM 3131 C CA . SER B 1 99 ? 5.855 -5.414 14.953 1 91.31 99 SER B CA 1
ATOM 3132 C C . SER B 1 99 ? 7 -4.422 15.117 1 91.31 99 SER B C 1
ATOM 3134 O O . SER B 1 99 ? 8.047 -4.754 15.672 1 91.31 99 SER B O 1
ATOM 3136 N N . TRP B 1 100 ? 6.809 -3.262 14.641 1 93 100 TRP B N 1
ATOM 3137 C CA . TRP B 1 100 ? 7.91 -2.303 14.586 1 93 100 TRP B CA 1
ATOM 3138 C C . TRP B 1 100 ? 7.645 -1.121 15.516 1 93 100 TRP B C 1
ATOM 3140 O O . TRP B 1 100 ? 8.438 -0.18 15.57 1 93 100 TRP B O 1
ATOM 3150 N N . GLN B 1 101 ? 6.48 -1.119 16.172 1 90.19 101 GLN B N 1
ATOM 3151 C CA . GLN B 1 101 ? 6.094 -0.108 17.156 1 90.19 101 GLN B CA 1
ATOM 3152 C C . GLN B 1 101 ? 6.059 1.281 16.531 1 90.19 101 GLN B C 1
ATOM 3154 O O . GLN B 1 101 ? 6.57 2.244 17.094 1 90.19 101 GLN B O 1
ATOM 3159 N N . VAL B 1 102 ? 5.609 1.348 15.312 1 92.12 102 VAL B N 1
ATOM 3160 C CA . VAL B 1 102 ? 5.379 2.582 14.57 1 92.12 102 VAL B CA 1
ATOM 3161 C C . VAL B 1 102 ? 4.07 2.479 13.789 1 92.12 102 VAL B C 1
ATOM 3163 O O . VAL B 1 102 ? 3.734 1.412 13.273 1 92.12 102 VAL B O 1
ATOM 3166 N N . ALA B 1 103 ? 3.281 3.561 13.773 1 93.94 103 ALA B N 1
ATOM 3167 C CA . ALA B 1 103 ? 2.045 3.553 12.992 1 93.94 103 ALA B CA 1
ATOM 3168 C C . ALA B 1 103 ? 2.338 3.434 11.5 1 93.94 103 ALA B C 1
ATOM 3170 O O . ALA B 1 103 ? 3.016 4.289 10.922 1 93.94 103 ALA B O 1
ATOM 3171 N N . GLU B 1 104 ? 1.841 2.393 10.922 1 95.56 104 GLU B N 1
ATOM 3172 C CA . GLU B 1 104 ? 2.098 2.109 9.516 1 95.56 104 GLU B CA 1
ATOM 3173 C C . GLU B 1 104 ? 0.804 2.121 8.703 1 95.56 104 GLU B C 1
ATOM 3175 O O . GLU B 1 104 ? -0.231 1.641 9.172 1 95.56 104 GLU B O 1
ATOM 3180 N N . LEU B 1 105 ? 0.941 2.67 7.508 1 97 105 LEU B N 1
ATOM 3181 C CA . LEU B 1 105 ? -0.145 2.586 6.535 1 97 105 LEU B CA 1
ATOM 3182 C C . LEU B 1 105 ? -0.155 1.225 5.848 1 97 105 LEU B C 1
ATOM 3184 O O . LEU B 1 105 ? 0.884 0.568 5.746 1 97 105 LEU B O 1
ATOM 3188 N N . GLY B 1 106 ? -1.312 0.823 5.469 1 93.62 106 GLY B N 1
ATOM 3189 C CA . GLY B 1 106 ? -1.474 -0.262 4.512 1 93.62 106 GLY B CA 1
ATOM 3190 C C . GLY B 1 106 ? -1.827 0.219 3.117 1 93.62 106 GLY B C 1
ATOM 3191 O O . GLY B 1 106 ? -1.589 1.379 2.775 1 93.62 106 GLY B O 1
ATOM 3192 N N . LEU B 1 107 ? -2.309 -0.664 2.33 1 91.19 107 LEU B N 1
ATOM 3193 C CA . LEU B 1 107 ? -2.629 -0.367 0.938 1 91.19 107 LEU B CA 1
ATOM 3194 C C . LEU B 1 107 ? -3.752 0.659 0.847 1 91.19 107 LEU B C 1
ATOM 3196 O O . LEU B 1 107 ? -3.887 1.351 -0.166 1 91.19 107 LEU B O 1
ATOM 3200 N N . GLY B 1 108 ? -4.527 0.817 1.836 1 96 108 GLY B N 1
ATOM 3201 C CA . GLY B 1 108 ? -5.621 1.776 1.832 1 96 108 GLY B CA 1
ATOM 3202 C C . GLY B 1 108 ? -5.246 3.109 2.449 1 96 108 GLY B C 1
ATOM 3203 O O . GLY B 1 108 ? -6.109 3.834 2.947 1 96 108 GLY B O 1
ATOM 3204 N N . GLY B 1 109 ? -3.965 3.412 2.439 1 97.56 109 GLY B N 1
ATOM 3205 C CA . GLY B 1 109 ? -3.465 4.609 3.09 1 97.56 109 GLY B CA 1
ATOM 3206 C C . GLY B 1 109 ? -4.094 5.887 2.559 1 97.56 109 GLY B C 1
ATOM 3207 O O . GLY B 1 109 ? -4.129 6.902 3.254 1 97.56 109 GLY B O 1
ATOM 3208 N N . ASP B 1 110 ? -4.645 5.852 1.331 1 98.5 110 ASP B N 1
ATOM 3209 C CA . ASP B 1 110 ? -5.277 7.016 0.718 1 98.5 110 ASP B CA 1
ATOM 3210 C C . ASP B 1 110 ? -6.484 7.477 1.533 1 98.5 110 ASP B C 1
ATOM 3212 O O . ASP B 1 110 ? -6.93 8.617 1.397 1 98.5 110 ASP B O 1
ATOM 3216 N N . ARG B 1 111 ? -7.043 6.617 2.371 1 98.5 111 ARG B N 1
ATOM 3217 C CA . ARG B 1 111 ? -8.141 7.012 3.248 1 98.5 111 ARG B CA 1
ATOM 3218 C C . ARG B 1 111 ? -7.711 8.125 4.203 1 98.5 111 ARG B C 1
ATOM 3220 O O . ARG B 1 111 ? -8.492 9.023 4.508 1 98.5 111 ARG B O 1
ATOM 3227 N N . TYR B 1 112 ? -6.488 8.078 4.602 1 98.38 112 TYR B N 1
ATOM 3228 C CA . TYR B 1 112 ? -5.953 9.102 5.484 1 98.38 112 TYR B CA 1
ATOM 3229 C C . TYR B 1 112 ? -5.688 10.398 4.719 1 98.38 112 TYR B C 1
ATOM 3231 O O . TYR B 1 112 ? -5.898 11.492 5.242 1 98.38 112 TYR B O 1
ATOM 3239 N N . VAL B 1 113 ? -5.234 10.281 3.477 1 98.06 113 VAL B N 1
ATOM 3240 C CA . VAL B 1 113 ? -5.031 11.461 2.639 1 98.06 113 VAL B CA 1
ATOM 3241 C C . VAL B 1 113 ? -6.371 12.141 2.371 1 98.06 113 VAL B C 1
ATOM 3243 O O . VAL B 1 113 ? -6.477 13.367 2.434 1 98.06 113 VAL B O 1
ATOM 3246 N N . GLY B 1 114 ? -7.379 11.305 2.076 1 98.06 114 GLY B N 1
ATOM 3247 C CA . GLY B 1 114 ? -8.719 11.844 1.91 1 98.06 114 GLY B CA 1
ATOM 3248 C C . GLY B 1 114 ? -9.234 12.555 3.15 1 98.06 114 GLY B C 1
ATOM 3249 O O . GLY B 1 114 ? -9.828 13.625 3.059 1 98.06 114 GLY B O 1
ATOM 3250 N N . ALA B 1 115 ? -9.008 11.945 4.277 1 98.56 115 ALA B N 1
ATOM 3251 C CA . ALA B 1 115 ? -9.406 12.555 5.539 1 98.56 115 ALA B CA 1
ATOM 3252 C C . ALA B 1 115 ? -8.734 13.914 5.727 1 98.56 115 ALA B C 1
ATOM 3254 O O . ALA B 1 115 ? -9.383 14.883 6.125 1 98.56 115 ALA B O 1
ATOM 3255 N N . ALA B 1 116 ? -7.457 13.961 5.438 1 98.06 116 ALA B N 1
ATOM 3256 C CA . ALA B 1 116 ? -6.707 15.203 5.574 1 98.06 116 ALA B CA 1
ATOM 3257 C C . ALA B 1 116 ? -7.258 16.281 4.645 1 98.06 116 ALA B C 1
ATOM 3259 O O . ALA B 1 116 ? -7.402 17.438 5.043 1 98.06 116 ALA B O 1
ATOM 3260 N N . SER B 1 117 ? -7.539 15.898 3.441 1 97.25 117 SER B N 1
ATOM 3261 C CA . SER B 1 117 ? -8.094 16.828 2.461 1 97.25 117 SER B CA 1
ATOM 3262 C C . SER B 1 117 ? -9.414 17.422 2.949 1 97.25 117 SER B C 1
ATOM 3264 O O . SER B 1 117 ? -9.594 18.641 2.938 1 97.25 117 SER B O 1
ATOM 3266 N N . LEU B 1 118 ? -10.273 16.578 3.406 1 98.19 118 LEU B N 1
ATOM 3267 C CA . LEU B 1 118 ? -11.586 17.016 3.863 1 98.19 118 LEU B CA 1
ATOM 3268 C C . LEU B 1 118 ? -11.477 17.812 5.156 1 98.19 118 LEU B C 1
ATOM 3270 O O . LEU B 1 118 ? -12.227 18.781 5.367 1 98.19 118 LEU B O 1
ATOM 3274 N N . ALA B 1 119 ? -10.578 17.391 6.004 1 98.12 119 ALA B N 1
ATOM 3275 C CA . ALA B 1 119 ? -10.391 18.109 7.262 1 98.12 119 ALA B CA 1
ATOM 3276 C C . ALA B 1 119 ? -9.914 19.547 7.012 1 98.12 119 ALA B C 1
ATOM 3278 O O . ALA B 1 119 ? -10.258 20.453 7.766 1 98.12 119 ALA B O 1
ATOM 3279 N N . SER B 1 120 ? -9.078 19.688 6.055 1 96.06 120 SER B N 1
ATOM 3280 C CA . SER B 1 120 ? -8.641 21.016 5.672 1 96.06 120 SER B CA 1
ATOM 3281 C C . SER B 1 120 ? -9.789 21.844 5.102 1 96.06 120 SER B C 1
ATOM 3283 O O . SER B 1 120 ? -9.891 23.047 5.363 1 96.06 120 SER B O 1
ATOM 3285 N N . TYR B 1 121 ? -10.664 21.188 4.371 1 95.56 121 TYR B N 1
ATOM 3286 C CA . TYR B 1 121 ? -11.805 21.844 3.75 1 95.56 121 TYR B CA 1
ATOM 3287 C C . TYR B 1 121 ? -12.867 22.188 4.793 1 95.56 121 TYR B C 1
ATOM 3289 O O . TYR B 1 121 ? -13.508 23.234 4.707 1 95.56 121 TYR B O 1
ATOM 3297 N N . TYR B 1 122 ? -13.078 21.344 5.754 1 97.62 122 TYR B N 1
ATOM 3298 C CA . TYR B 1 122 ? -14.016 21.516 6.859 1 97.62 122 TYR B CA 1
ATOM 3299 C C . TYR B 1 122 ? -13.273 21.641 8.188 1 97.62 122 TYR B C 1
ATOM 3301 O O . TYR B 1 122 ? -13.281 20.703 8.992 1 97.62 122 TYR B O 1
ATOM 3309 N N . PRO B 1 123 ? -12.734 22.766 8.547 1 96.12 123 PRO B N 1
ATOM 3310 C CA . PRO B 1 123 ? -11.836 22.891 9.688 1 96.12 123 PRO B CA 1
ATOM 3311 C C . PRO B 1 123 ? -12.539 22.641 11.023 1 96.12 123 PRO B C 1
ATOM 3313 O O . PRO B 1 123 ? -11.883 22.312 12.016 1 96.12 123 PRO B O 1
ATOM 3316 N N . ASP B 1 124 ? -13.891 22.734 11 1 96.44 124 ASP B N 1
ATOM 3317 C CA . ASP B 1 124 ? -14.602 22.609 12.273 1 96.44 124 ASP B CA 1
ATOM 3318 C C . ASP B 1 124 ? -15.281 21.25 12.398 1 96.44 124 ASP B C 1
ATOM 3320 O O . ASP B 1 124 ? -15.828 20.922 13.453 1 96.44 124 ASP B O 1
ATOM 3324 N N . ALA B 1 125 ? -15.289 20.453 11.383 1 98.12 125 ALA B N 1
ATOM 3325 C CA . ALA B 1 125 ? -15.977 19.172 11.406 1 98.12 125 ALA B CA 1
ATOM 3326 C C . ALA B 1 125 ? -15.164 18.125 12.164 1 98.12 125 ALA B C 1
ATOM 3328 O O . ALA B 1 125 ? -13.945 18.031 12 1 98.12 125 ALA B O 1
ATOM 3329 N N . PRO B 1 126 ? -15.805 17.359 13.031 1 98.69 126 PRO B N 1
ATOM 3330 C CA . PRO B 1 126 ? -15.094 16.234 13.633 1 98.69 126 PRO B CA 1
ATOM 3331 C C . PRO B 1 126 ? -14.734 15.156 12.609 1 98.69 126 PRO B C 1
ATOM 3333 O O . PRO B 1 126 ? -15.398 15.031 11.578 1 98.69 126 PRO B O 1
ATOM 3336 N N . VAL B 1 127 ? -13.633 14.484 12.891 1 98.81 127 VAL B N 1
ATOM 3337 C CA . VAL B 1 127 ? -13.203 13.328 12.102 1 98.81 127 VAL B CA 1
ATOM 3338 C C . VAL B 1 127 ? -13.477 12.047 12.883 1 98.81 127 VAL B C 1
ATOM 3340 O O . VAL B 1 127 ? -12.922 11.836 13.969 1 98.81 127 VAL B O 1
ATOM 3343 N N . ILE B 1 128 ? -14.336 11.219 12.367 1 98.81 128 ILE B N 1
ATOM 3344 C CA . ILE B 1 128 ? -14.844 10.031 13.031 1 98.81 128 ILE B CA 1
ATOM 3345 C C . ILE B 1 128 ? -14.258 8.781 12.375 1 98.81 128 ILE B C 1
ATOM 3347 O O . ILE B 1 128 ? -14.562 8.477 11.219 1 98.81 128 ILE B O 1
ATOM 3351 N N . PHE B 1 129 ? -13.445 8.117 13.148 1 98.31 129 PHE B N 1
ATOM 3352 C CA . PHE B 1 129 ? -12.82 6.895 12.656 1 98.31 129 PHE B CA 1
ATOM 3353 C C . PHE B 1 129 ? -13.531 5.66 13.195 1 98.31 129 PHE B C 1
ATOM 3355 O O . PHE B 1 129 ? -13.906 5.621 14.375 1 98.31 129 PHE B O 1
ATOM 3362 N N . SER B 1 130 ? -13.648 4.703 12.266 1 97.19 130 SER B N 1
ATOM 3363 C CA . SER B 1 130 ? -14.172 3.416 12.711 1 97.19 130 SER B CA 1
ATOM 3364 C C . SER B 1 130 ? -13.352 2.262 12.148 1 97.19 130 SER B C 1
ATOM 3366 O O . SER B 1 130 ? -13.172 2.154 10.938 1 97.19 130 SER B O 1
ATOM 3368 N N . GLY B 1 131 ? -12.82 1.49 12.977 1 92.38 131 GLY B N 1
ATOM 3369 C CA . GLY B 1 131 ? -12.094 0.297 12.57 1 92.38 131 GLY B CA 1
ATOM 3370 C C . GLY B 1 131 ? -11.523 -0.483 13.734 1 92.38 131 GLY B C 1
ATOM 3371 O O . GLY B 1 131 ? -10.906 0.095 14.633 1 92.38 131 GLY B O 1
ATOM 3372 N N . GLY B 1 132 ? -11.766 -1.638 13.828 1 78.69 132 GLY B N 1
ATOM 3373 C CA . GLY B 1 132 ? -11.18 -2.52 14.828 1 78.69 132 GLY B CA 1
ATOM 3374 C C . GLY B 1 132 ? -10.398 -3.668 14.219 1 78.69 132 GLY B C 1
ATOM 3375 O O . GLY B 1 132 ? -10.367 -3.832 13 1 78.69 132 GLY B O 1
ATOM 3376 N N . SER B 1 133 ? -9.5 -4.215 15.188 1 64.5 133 SER B N 1
ATOM 3377 C CA . SER B 1 133 ? -8.594 -5.254 14.711 1 64.5 133 SER B CA 1
ATOM 3378 C C . SER B 1 133 ? -9.359 -6.496 14.258 1 64.5 133 SER B C 1
ATOM 3380 O O . SER B 1 133 ? -10.297 -6.934 14.93 1 64.5 133 SER B O 1
ATOM 3382 N N . GLY B 1 134 ? -9.164 -6.781 13.031 1 57.84 134 GLY B N 1
ATOM 3383 C CA . GLY B 1 134 ? -9.672 -8.062 12.578 1 57.84 134 GLY B CA 1
ATOM 3384 C C . GLY B 1 134 ? -8.844 -9.242 13.055 1 57.84 134 GLY B C 1
ATOM 3385 O O . GLY B 1 134 ? -9.18 -10.391 12.789 1 57.84 134 GLY B O 1
ATOM 3386 N N . LEU B 1 135 ? -7.688 -8.844 13.719 1 56.41 135 LEU B N 1
ATOM 3387 C CA . LEU B 1 135 ? -6.855 -9.93 14.227 1 56.41 135 LEU B CA 1
ATOM 3388 C C . LEU B 1 135 ? -7.355 -10.406 15.586 1 56.41 135 LEU B C 1
ATOM 3390 O O . LEU B 1 135 ? -7.543 -9.594 16.5 1 56.41 135 LEU B O 1
ATOM 3394 N N . MET B 1 136 ? -7.492 -11.672 15.586 1 50.59 136 MET B N 1
ATOM 3395 C CA . MET B 1 136 ? -8.055 -12.289 16.781 1 50.59 136 MET B CA 1
ATOM 3396 C C . MET B 1 136 ? -7.219 -11.953 18.016 1 50.59 136 MET B C 1
ATOM 3398 O O . MET B 1 136 ? -7.766 -11.688 19.078 1 50.59 136 MET B O 1
ATOM 3402 N N . SER B 1 137 ? -5.887 -12.039 17.766 1 49.41 137 SER B N 1
ATOM 3403 C CA . SER B 1 137 ? -4.988 -11.875 18.906 1 49.41 137 SER B CA 1
ATOM 3404 C C . SER B 1 137 ? -4.961 -10.422 19.375 1 49.41 137 SER B C 1
ATOM 3406 O O . SER B 1 137 ? -4.496 -10.133 20.484 1 49.41 137 SER B O 1
ATOM 3408 N N . LEU B 1 138 ? -5.512 -9.586 18.594 1 53.31 138 LEU B N 1
ATOM 3409 C CA . LEU B 1 138 ? -5.445 -8.172 18.938 1 53.31 138 LEU B CA 1
ATOM 3410 C C . LEU B 1 138 ? -6.844 -7.582 19.094 1 53.31 138 LEU B C 1
ATOM 3412 O O . LEU B 1 138 ? -7.012 -6.359 19.062 1 53.31 138 LEU B O 1
ATOM 3416 N N . GLN B 1 139 ? -7.703 -8.547 19.188 1 53.56 139 GLN B N 1
ATOM 3417 C CA . GLN B 1 139 ? -9.078 -8.117 19.422 1 53.56 139 GLN B CA 1
ATOM 3418 C C . GLN B 1 139 ? -9.219 -7.445 20.781 1 53.56 139 GLN B C 1
ATOM 3420 O O . GLN B 1 139 ? -8.523 -7.812 21.734 1 53.56 139 GLN B O 1
ATOM 3425 N N . ASN B 1 140 ? -9.789 -6.289 20.844 1 53.41 140 ASN B N 1
ATOM 3426 C CA . ASN B 1 140 ? -10.141 -5.547 22.047 1 53.41 140 ASN B CA 1
ATOM 3427 C C . ASN B 1 140 ? -9 -4.66 22.531 1 53.41 140 ASN B C 1
ATOM 3429 O O . ASN B 1 140 ? -8.945 -4.273 23.688 1 53.41 140 ASN B O 1
ATOM 3433 N N . THR B 1 141 ? -7.828 -4.66 21.844 1 55.12 141 THR B N 1
ATOM 3434 C CA . THR B 1 141 ? -6.719 -3.875 22.375 1 55.12 141 THR B CA 1
ATOM 3435 C C . THR B 1 141 ? -6.766 -2.447 21.844 1 55.12 141 THR B C 1
ATOM 3437 O O . THR B 1 141 ? -5.918 -1.622 22.188 1 55.12 141 THR B O 1
ATOM 3440 N N . GLU B 1 142 ? -7.887 -2.043 21.328 1 66.44 142 GLU B N 1
ATOM 3441 C CA . GLU B 1 142 ? -7.988 -0.7 20.766 1 66.44 142 GLU B CA 1
ATOM 3442 C C . GLU B 1 142 ? -6.777 -0.377 19.891 1 66.44 142 GLU B C 1
ATOM 3444 O O . GLU B 1 142 ? -6.406 0.79 19.734 1 66.44 142 GLU B O 1
ATOM 3449 N N . GLY B 1 143 ? -6.066 -1.454 19.375 1 78.06 143 GLY B N 1
ATOM 3450 C CA . GLY B 1 143 ? -4.832 -1.278 18.625 1 78.06 143 GLY B CA 1
ATOM 3451 C C . GLY B 1 143 ? -5.027 -0.503 17.344 1 78.06 143 GLY B C 1
ATOM 3452 O O . GLY B 1 143 ? -4.297 0.453 17.062 1 78.06 143 GLY B O 1
ATOM 3453 N N . GLU B 1 144 ? -6.102 -0.839 16.625 1 87.31 144 GLU B N 1
ATOM 3454 C CA . GLU B 1 144 ? -6.352 -0.154 15.359 1 87.31 144 GLU B CA 1
ATOM 3455 C C . GLU B 1 144 ? -6.676 1.319 15.586 1 87.31 144 GLU B C 1
ATOM 3457 O O . GLU B 1 144 ? -6.195 2.186 14.852 1 87.31 144 GLU B O 1
ATOM 3462 N N . GLY B 1 145 ? -7.496 1.555 16.578 1 91.44 145 GLY B N 1
ATOM 3463 C CA . GLY B 1 145 ? -7.852 2.928 16.906 1 91.44 145 GLY B CA 1
ATOM 3464 C C . GLY B 1 145 ? -6.652 3.777 17.281 1 91.44 145 GLY B C 1
ATOM 3465 O O . GLY B 1 145 ? -6.566 4.945 16.906 1 91.44 145 GLY B O 1
ATOM 3466 N N . ALA B 1 146 ? -5.75 3.193 18.047 1 91.75 146 ALA B N 1
ATOM 3467 C CA . ALA B 1 146 ? -4.547 3.906 18.469 1 91.75 146 ALA B CA 1
ATOM 3468 C C . ALA B 1 146 ? -3.676 4.266 17.266 1 91.75 146 ALA B C 1
ATOM 3470 O O . ALA B 1 146 ? -3.15 5.379 17.188 1 91.75 146 ALA B O 1
ATOM 3471 N N . ILE B 1 147 ? -3.561 3.357 16.359 1 94.25 147 ILE B N 1
ATOM 3472 C CA . ILE B 1 147 ? -2.773 3.584 15.148 1 94.25 147 ILE B CA 1
ATOM 3473 C C . ILE B 1 147 ? -3.428 4.676 14.305 1 94.25 147 ILE B C 1
ATOM 3475 O O . ILE B 1 147 ? -2.75 5.59 13.828 1 94.25 147 ILE B O 1
ATOM 3479 N N . ALA B 1 148 ? -4.711 4.562 14.18 1 96.25 148 ALA B N 1
ATOM 3480 C CA . ALA B 1 148 ? -5.445 5.559 13.398 1 96.25 148 ALA B CA 1
ATOM 3481 C C . ALA B 1 148 ? -5.293 6.949 14.016 1 96.25 148 ALA B C 1
ATOM 3483 O O . ALA B 1 148 ? -5.062 7.926 13.297 1 96.25 148 ALA B O 1
ATOM 3484 N N . ARG B 1 149 ? -5.445 7.023 15.305 1 96.06 149 ARG B N 1
ATOM 3485 C CA . ARG B 1 149 ? -5.277 8.289 16.016 1 96.06 149 ARG B CA 1
ATOM 3486 C C . ARG B 1 149 ? -3.908 8.898 15.727 1 96.06 149 ARG B C 1
ATOM 3488 O O . ARG B 1 149 ? -3.803 10.086 15.406 1 96.06 149 ARG B O 1
ATOM 3495 N N . GLN B 1 150 ? -2.928 8.086 15.789 1 95.81 150 GLN B N 1
ATOM 3496 C CA . GLN B 1 150 ? -1.562 8.547 15.562 1 95.81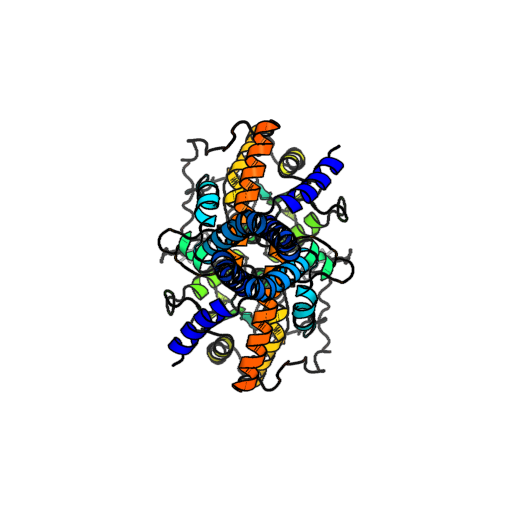 150 GLN B CA 1
ATOM 3497 C C . GLN B 1 150 ? -1.371 9.008 14.117 1 95.81 150 GLN B C 1
ATOM 3499 O O . GLN B 1 150 ? -0.773 10.062 13.875 1 95.81 150 GLN B O 1
ATOM 3504 N N . LEU B 1 151 ? -1.838 8.258 13.219 1 97.56 151 LEU B N 1
ATOM 3505 C CA . LEU B 1 151 ? -1.696 8.617 11.812 1 97.56 151 LEU B CA 1
ATOM 3506 C C . LEU B 1 151 ? -2.428 9.922 11.508 1 97.56 151 LEU B C 1
ATOM 3508 O O . LEU B 1 151 ? -1.868 10.82 10.867 1 97.56 151 LEU B O 1
ATOM 3512 N N . LEU B 1 152 ? -3.654 10.031 11.992 1 98.19 152 LEU B N 1
ATOM 3513 C CA . LEU B 1 152 ? -4.469 11.211 11.719 1 98.19 152 LEU B CA 1
ATOM 3514 C C . LEU B 1 152 ? -3.844 12.453 12.328 1 98.19 152 LEU B C 1
ATOM 3516 O O . LEU B 1 152 ? -3.842 13.523 11.711 1 98.19 152 LEU B O 1
ATOM 3520 N N . THR B 1 153 ? -3.301 12.352 13.484 1 97.38 153 THR B N 1
ATOM 3521 C CA . THR B 1 153 ? -2.674 13.508 14.125 1 97.38 153 THR B CA 1
ATOM 3522 C C . THR B 1 153 ? -1.347 13.844 13.453 1 97.38 153 THR B C 1
ATOM 3524 O O . THR B 1 153 ? -1.01 15.016 13.289 1 97.38 153 THR B O 1
ATOM 3527 N N . THR B 1 154 ? -0.636 12.789 13.031 1 96.69 154 THR B N 1
ATOM 3528 C CA . THR B 1 154 ? 0.645 12.992 12.367 1 96.69 154 THR B CA 1
ATOM 3529 C C . THR B 1 154 ? 0.461 13.781 11.07 1 96.69 154 THR B C 1
ATOM 3531 O O . THR B 1 154 ? 1.29 14.625 10.727 1 96.69 154 THR B O 1
ATOM 3534 N N . ILE B 1 155 ? -0.667 13.555 10.469 1 96.88 155 ILE B N 1
ATOM 3535 C CA . ILE B 1 155 ? -0.853 14.211 9.188 1 96.88 155 ILE B CA 1
ATOM 3536 C C . ILE B 1 155 ? -1.634 15.508 9.375 1 96.88 155 ILE B C 1
ATOM 3538 O O . ILE B 1 155 ? -2.25 16.016 8.438 1 96.88 155 ILE B O 1
ATOM 3542 N N . GLY B 1 156 ? -1.792 16 10.586 1 94.38 156 GLY B N 1
ATOM 3543 C CA . GLY B 1 156 ? -2.141 17.406 10.781 1 94.38 156 GLY B CA 1
ATOM 3544 C C . GLY B 1 156 ? -3.543 17.594 11.328 1 94.38 156 GLY B C 1
ATOM 3545 O O . GLY B 1 156 ? -4.02 18.719 11.438 1 94.38 156 GLY B O 1
ATOM 3546 N N . ILE B 1 157 ? -4.246 16.594 11.633 1 97.44 157 ILE B N 1
ATOM 3547 C CA . ILE B 1 157 ? -5.59 16.734 12.18 1 97.44 157 ILE B CA 1
ATOM 3548 C C . ILE B 1 157 ? -5.516 16.844 13.703 1 97.44 157 ILE B C 1
ATOM 3550 O O . ILE B 1 157 ? -4.922 16 14.367 1 97.44 157 ILE B O 1
ATOM 3554 N N . ASP B 1 158 ? -6.16 17.906 14.195 1 96.88 158 ASP B N 1
ATOM 3555 C CA . ASP B 1 158 ? -6.133 18.172 15.633 1 96.88 158 ASP B CA 1
ATOM 3556 C C . ASP B 1 158 ? -6.766 17.031 16.422 1 96.88 158 ASP B C 1
ATOM 3558 O O . ASP B 1 158 ? -7.832 16.531 16.062 1 96.88 158 ASP B O 1
ATOM 3562 N N . GLU B 1 159 ? -6.125 16.656 17.484 1 96.56 159 GLU B N 1
ATOM 3563 C CA . GLU B 1 159 ? -6.559 15.539 18.328 1 96.56 159 GLU B CA 1
ATOM 3564 C C . GLU B 1 159 ? -7.965 15.773 18.875 1 96.56 159 GLU B C 1
ATOM 3566 O O . GLU B 1 159 ? -8.75 14.828 19 1 96.56 159 GLU B O 1
ATOM 3571 N N . GLN B 1 160 ? -8.352 16.953 19.156 1 97.25 160 GLN B N 1
ATOM 3572 C CA . GLN B 1 160 ? -9.625 17.297 19.781 1 97.25 160 GLN B CA 1
ATOM 3573 C C . GLN B 1 160 ? -10.781 17.078 18.812 1 97.25 160 GLN B C 1
ATOM 3575 O O . GLN B 1 160 ? -11.938 16.984 19.234 1 97.25 160 GLN B O 1
ATOM 3580 N N . ARG B 1 161 ? -10.461 16.969 17.516 1 98.12 161 ARG B N 1
ATOM 3581 C CA . ARG B 1 161 ? -11.484 16.797 16.5 1 98.12 161 ARG B CA 1
ATOM 3582 C C . ARG B 1 161 ? -11.805 15.312 16.297 1 98.12 161 ARG B C 1
ATOM 3584 O O . ARG B 1 161 ? -12.758 14.961 15.602 1 98.12 161 ARG B O 1
ATOM 3591 N N . LEU B 1 162 ? -11.016 14.461 16.953 1 98.38 162 LEU B N 1
ATOM 3592 C CA . LEU B 1 162 ? -11.086 13.039 16.609 1 98.38 162 LEU B CA 1
ATOM 3593 C C . LEU B 1 162 ? -12.102 12.32 17.484 1 98.38 162 LEU B C 1
ATOM 3595 O O . LEU B 1 162 ? -12.133 12.523 18.703 1 98.38 162 LEU B O 1
ATOM 3599 N N . ILE B 1 163 ? -12.969 11.562 16.906 1 98.19 163 ILE B N 1
ATOM 3600 C CA . ILE B 1 163 ? -13.797 10.539 17.516 1 98.19 163 ILE B CA 1
ATOM 3601 C C . ILE B 1 163 ? -13.398 9.156 17 1 98.19 163 ILE B C 1
ATOM 3603 O O . ILE B 1 163 ? -13.586 8.852 15.828 1 98.19 163 ILE B O 1
ATOM 3607 N N . ILE B 1 164 ? -12.844 8.305 17.922 1 96.75 164 ILE B N 1
ATOM 3608 C CA . ILE B 1 164 ? -12.258 7.043 17.484 1 96.75 164 ILE B CA 1
ATOM 3609 C C . ILE B 1 164 ? -13.102 5.879 18.016 1 96.75 164 ILE B C 1
ATOM 3611 O O . ILE B 1 164 ? -13.297 5.746 19.219 1 96.75 164 ILE B O 1
ATOM 3615 N N . GLU B 1 165 ? -13.656 5.109 17.109 1 95.88 165 GLU B N 1
ATOM 3616 C CA . GLU B 1 165 ? -14.281 3.826 17.406 1 95.88 165 GLU B CA 1
ATOM 3617 C C . GLU B 1 165 ? -13.398 2.664 16.969 1 95.88 165 GLU B C 1
ATOM 3619 O O . GLU B 1 165 ? -12.969 2.605 15.812 1 95.88 165 GLU B O 1
ATOM 3624 N N . SER B 1 166 ? -13.023 1.752 17.891 1 92.31 166 SER B N 1
ATOM 3625 C CA . SER B 1 166 ? -12.047 0.721 17.562 1 92.31 166 SER B CA 1
ATOM 3626 C C . SER B 1 166 ? -12.539 -0.662 17.969 1 92.31 166 SER B C 1
ATOM 3628 O O . SER B 1 166 ? -11.75 -1.593 18.109 1 92.31 166 SER B O 1
ATOM 3630 N N . LEU B 1 167 ? -13.82 -0.881 18.109 1 88.75 167 LEU B N 1
ATOM 3631 C CA . LEU B 1 167 ? -14.359 -2.146 18.594 1 88.75 167 LEU B CA 1
ATOM 3632 C C . LEU B 1 167 ? -14.938 -2.965 17.438 1 88.75 167 LEU B C 1
ATOM 3634 O O . LEU B 1 167 ? -15.18 -4.164 17.578 1 88.75 167 LEU B O 1
ATOM 3638 N N . SER B 1 168 ? -15.188 -2.322 16.328 1 92.12 168 SER B N 1
ATOM 3639 C CA . SER B 1 168 ? -15.844 -2.984 15.211 1 92.12 168 SER B CA 1
ATOM 3640 C C . SER B 1 168 ? -14.969 -4.09 14.633 1 92.12 168 SER B C 1
ATOM 3642 O O . SER B 1 168 ? -13.742 -3.963 14.586 1 92.12 168 SER B O 1
ATOM 3644 N N . ARG B 1 169 ? -15.547 -5.078 14.203 1 87 169 ARG B N 1
ATOM 3645 C CA . ARG B 1 169 ? -14.836 -6.207 13.617 1 87 169 ARG B CA 1
ATOM 3646 C C . ARG B 1 169 ? -15.133 -6.34 12.133 1 87 169 ARG B C 1
ATOM 3648 O O . ARG B 1 169 ? -14.508 -7.145 11.438 1 87 169 ARG B O 1
ATOM 3655 N N . ASN B 1 170 ? -16.156 -5.758 11.688 1 90.19 170 ASN B N 1
ATOM 3656 C CA . ASN B 1 170 ? -16.562 -5.746 10.281 1 90.19 170 ASN B CA 1
ATOM 3657 C C . ASN B 1 170 ? -17.25 -4.434 9.906 1 90.19 170 ASN B C 1
ATOM 3659 O O . ASN B 1 170 ? -17.453 -3.57 10.766 1 90.19 170 ASN B O 1
ATOM 3663 N N . THR B 1 171 ? -17.562 -4.305 8.656 1 93.94 171 THR B N 1
ATOM 3664 C CA . THR B 1 171 ? -18.078 -3.037 8.148 1 93.94 171 THR B CA 1
ATOM 3665 C C . THR B 1 171 ? -19.469 -2.746 8.727 1 93.94 171 THR B C 1
ATOM 3667 O O . THR B 1 171 ? -19.812 -1.588 8.969 1 93.94 171 THR B O 1
ATOM 3670 N N . TYR B 1 172 ? -20.281 -3.814 8.945 1 95.44 172 TYR B N 1
ATOM 3671 C CA . TYR B 1 172 ? -21.578 -3.629 9.562 1 95.44 172 TYR B CA 1
ATOM 3672 C C . TYR B 1 172 ? -21.453 -3.031 10.961 1 95.44 172 TYR B C 1
ATOM 3674 O O . TYR B 1 172 ? -22.156 -2.076 11.305 1 95.44 172 TYR B O 1
ATOM 3682 N N . GLU B 1 173 ? -20.484 -3.568 11.68 1 94.81 173 GLU B N 1
ATOM 3683 C CA . GLU B 1 173 ? -20.234 -3.102 13.039 1 94.81 173 GLU B CA 1
ATOM 3684 C C . GLU B 1 173 ? -19.641 -1.701 13.039 1 94.81 173 GLU B C 1
ATOM 3686 O O . GLU B 1 173 ? -19.812 -0.943 14 1 94.81 173 GLU B O 1
ATOM 3691 N N . ASN B 1 174 ? -18.922 -1.341 12 1 96.5 174 ASN B N 1
ATOM 3692 C CA . ASN B 1 174 ? -18.406 0.024 11.914 1 96.5 174 ASN B CA 1
ATOM 3693 C C . ASN B 1 174 ? -19.516 1.05 12.117 1 96.5 174 ASN B C 1
ATOM 3695 O O . ASN B 1 174 ? -19.438 1.888 13.016 1 96.5 174 ASN B O 1
ATOM 3699 N N . PHE B 1 175 ? -20.531 0.888 11.367 1 97.94 175 PHE B N 1
ATOM 3700 C CA . PHE B 1 175 ? -21.625 1.863 11.398 1 97.94 175 PHE B CA 1
ATOM 3701 C C . PHE B 1 175 ? -22.469 1.686 12.648 1 97.94 175 PHE B C 1
ATOM 3703 O O . PHE B 1 175 ? -22.938 2.666 13.234 1 97.94 175 PHE B O 1
ATOM 3710 N N . LYS B 1 176 ? -22.656 0.484 13.062 1 97.19 176 LYS B N 1
ATOM 3711 C CA . LYS B 1 176 ? -23.406 0.211 14.289 1 97.19 176 LYS B CA 1
ATOM 3712 C C . LYS B 1 176 ? -22.766 0.919 15.484 1 97.19 176 LYS B C 1
ATOM 3714 O O . LYS B 1 176 ? -23.469 1.535 16.281 1 97.19 176 LYS B O 1
ATOM 3719 N N . TYR B 1 177 ? -21.453 0.901 15.531 1 96.5 177 TYR B N 1
ATOM 3720 C CA . TYR B 1 177 ? -20.766 1.388 16.734 1 96.5 177 TYR B CA 1
ATOM 3721 C C . TYR B 1 177 ? -20.5 2.885 16.625 1 96.5 177 TYR B C 1
ATOM 3723 O O . TYR B 1 177 ? -20.344 3.561 17.656 1 96.5 177 TYR B O 1
ATOM 3731 N N . ILE B 1 178 ? -20.484 3.457 15.414 1 97.31 178 ILE B N 1
ATOM 3732 C CA . ILE B 1 178 ? -20.25 4.895 15.344 1 97.31 178 ILE B CA 1
ATOM 3733 C C . ILE B 1 178 ? -21.578 5.637 15.484 1 97.31 178 ILE B C 1
ATOM 3735 O O . ILE B 1 178 ? -21.594 6.824 15.828 1 97.31 178 ILE B O 1
ATOM 3739 N N . LYS B 1 179 ? -22.688 5.016 15.242 1 97.69 179 LYS B N 1
ATOM 3740 C CA . LYS B 1 179 ? -23.984 5.684 15.242 1 97.69 179 LYS B CA 1
ATOM 3741 C C . LYS B 1 179 ? -24.219 6.426 16.547 1 97.69 179 LYS B C 1
ATOM 3743 O O . LYS B 1 179 ? -24.531 7.621 16.547 1 97.69 179 LYS B O 1
ATOM 3748 N N . PRO B 1 180 ? -24 5.812 17.734 1 97.38 180 PRO B N 1
ATOM 3749 C CA . PRO B 1 180 ? -24.219 6.527 18.984 1 97.38 180 PRO B CA 1
ATOM 3750 C C . PRO B 1 180 ? -23.188 7.613 19.25 1 97.38 180 PRO B C 1
ATOM 3752 O O . PRO B 1 180 ? -23.359 8.445 20.141 1 97.38 180 PRO B O 1
ATOM 3755 N N . LEU B 1 181 ? -22.047 7.562 18.5 1 97.25 181 LEU B N 1
ATOM 3756 C CA . LEU B 1 181 ? -20.953 8.508 18.703 1 97.25 181 LEU B CA 1
ATOM 3757 C C . LEU B 1 181 ? -21.109 9.727 17.812 1 97.25 181 LEU B C 1
ATOM 3759 O O . LEU B 1 181 ? -20.406 10.719 17.969 1 97.25 181 LEU B O 1
ATOM 3763 N N . LEU B 1 182 ? -22.047 9.664 16.844 1 98 182 LEU B N 1
ATOM 3764 C CA . LEU B 1 182 ? -22.234 10.758 15.898 1 98 182 LEU B CA 1
ATOM 3765 C C . LEU B 1 182 ? -22.734 12.016 16.609 1 98 182 LEU B C 1
ATOM 3767 O O . LEU B 1 182 ? -23.625 11.938 17.469 1 98 182 LEU B O 1
ATOM 3771 N N . PRO B 1 183 ? -22.219 13.125 16.25 1 96.94 183 PRO B N 1
ATOM 3772 C CA . PRO B 1 183 ? -22.625 14.375 16.891 1 96.94 183 PRO B CA 1
ATOM 3773 C C . PRO B 1 183 ? -24.109 14.688 16.703 1 96.94 183 PRO B C 1
ATOM 3775 O O . PRO B 1 183 ? -24.734 15.273 17.578 1 96.94 183 PRO B O 1
ATOM 3778 N N . LYS B 1 184 ? -24.656 14.344 15.555 1 96.62 184 LYS B N 1
ATOM 3779 C CA . LYS B 1 184 ? -26.062 14.539 15.234 1 96.62 184 LYS B CA 1
ATOM 3780 C C . LYS B 1 184 ? -26.672 13.273 14.617 1 96.62 184 LYS B C 1
ATOM 3782 O O . LYS B 1 184 ? -26.141 12.734 13.648 1 96.62 184 LYS B O 1
ATOM 3787 N N . ASP B 1 185 ? -27.734 12.867 15.086 1 92.75 185 ASP B N 1
ATOM 3788 C CA . ASP B 1 185 ? -28.391 11.656 14.625 1 92.75 185 ASP B CA 1
ATOM 3789 C C . ASP B 1 185 ? -28.812 11.781 13.156 1 92.75 185 ASP B C 1
ATOM 3791 O O . ASP B 1 185 ? -28.641 10.852 12.375 1 92.75 185 ASP B O 1
ATOM 3795 N N . LYS B 1 186 ? -29.359 12.945 12.875 1 93.81 186 LYS B N 1
ATOM 3796 C CA . LYS B 1 186 ? -29.797 13.164 11.5 1 93.81 186 LYS B CA 1
ATOM 3797 C C . LYS B 1 186 ? -28.875 14.148 10.773 1 93.81 186 LYS B C 1
ATOM 3799 O O . LYS B 1 186 ? -29.344 14.984 10.008 1 93.81 186 LYS B O 1
ATOM 3804 N N . GLY B 1 187 ? -27.609 13.961 11.023 1 96.75 187 GLY B N 1
ATOM 3805 C CA . GLY B 1 187 ? -26.625 14.836 10.398 1 96.75 187 GLY B CA 1
ATOM 3806 C C . GLY B 1 187 ? -26.156 14.328 9.047 1 96.75 187 GLY B C 1
ATOM 3807 O O . GLY B 1 187 ? -26.531 13.234 8.625 1 96.75 187 GLY B O 1
ATOM 3808 N N . THR B 1 188 ? -25.422 15.234 8.375 1 96.88 188 THR B N 1
ATOM 3809 C CA . THR B 1 188 ? -24.766 14.891 7.113 1 96.88 188 THR B CA 1
ATOM 3810 C C . THR B 1 188 ? -23.297 14.57 7.332 1 96.88 188 THR B C 1
ATOM 3812 O O . THR B 1 188 ? -22.547 15.398 7.867 1 96.88 188 THR B O 1
ATOM 3815 N N . TYR B 1 189 ? -22.906 13.383 6.914 1 98.5 189 TYR B N 1
ATOM 3816 C CA . TYR B 1 189 ? -21.547 12.938 7.121 1 98.5 189 TYR B CA 1
ATOM 3817 C C . TYR B 1 189 ? -20.875 12.586 5.793 1 98.5 189 TYR B C 1
ATOM 3819 O O . TYR B 1 189 ? -21.5 11.961 4.93 1 98.5 189 TYR B O 1
ATOM 3827 N N . VAL B 1 190 ? -19.703 13.078 5.547 1 98.62 190 VAL B N 1
ATOM 3828 C CA . VAL B 1 190 ? -18.922 12.648 4.391 1 98.62 190 VAL B CA 1
ATOM 3829 C C . VAL B 1 190 ? -18.188 11.352 4.715 1 98.62 190 VAL B C 1
ATOM 3831 O O . VAL B 1 190 ? -17.5 11.25 5.738 1 98.62 190 VAL B O 1
ATOM 3834 N N . LEU B 1 191 ? -18.375 10.344 3.902 1 98.75 191 LEU B N 1
ATOM 3835 C CA . LEU B 1 191 ? -17.828 9.008 4.121 1 98.75 191 LEU B CA 1
ATOM 3836 C C . LEU B 1 191 ? -16.578 8.797 3.273 1 98.75 191 LEU B C 1
ATOM 3838 O O . LEU B 1 191 ? -16.641 8.828 2.043 1 98.75 191 LEU B O 1
ATOM 3842 N N . VAL B 1 192 ? -15.453 8.594 3.938 1 98.81 192 VAL B N 1
ATOM 3843 C CA . VAL B 1 192 ? -14.18 8.344 3.268 1 98.81 192 VAL B CA 1
ATOM 3844 C C . VAL B 1 192 ? -13.82 6.859 3.381 1 98.81 192 VAL B C 1
ATOM 3846 O O . VAL B 1 192 ? -13.641 6.34 4.484 1 98.81 192 VAL B O 1
ATOM 3849 N N . THR B 1 193 ? -13.695 6.207 2.357 1 98.62 193 THR B N 1
ATOM 3850 C CA . THR B 1 193 ? -13.156 4.855 2.26 1 98.62 193 THR B CA 1
ATOM 3851 C C . THR B 1 193 ? -12.711 4.551 0.832 1 98.62 193 THR B C 1
ATOM 3853 O O . THR B 1 193 ? -12.836 5.398 -0.056 1 98.62 193 THR B O 1
ATOM 3856 N N . SER B 1 194 ? -12.078 3.43 0.65 1 98.56 194 SER B N 1
ATOM 3857 C CA . SER B 1 194 ? -11.617 3.033 -0.678 1 98.56 194 SER B CA 1
ATOM 3858 C C . SER B 1 194 ? -12.781 2.961 -1.663 1 98.56 194 SER B C 1
ATOM 3860 O O . SER B 1 194 ? -13.867 2.5 -1.314 1 98.56 194 SER B O 1
ATOM 3862 N N . ALA B 1 195 ? -12.523 3.359 -2.893 1 98.5 195 ALA B N 1
ATOM 3863 C CA . ALA B 1 195 ? -13.562 3.449 -3.916 1 98.5 195 ALA B CA 1
ATOM 3864 C C . ALA B 1 195 ? -14.273 2.111 -4.094 1 98.5 195 ALA B C 1
ATOM 3866 O O . ALA B 1 195 ? -15.5 2.062 -4.203 1 98.5 195 ALA B O 1
ATOM 3867 N N . PHE B 1 196 ? -13.57 1.042 -4.062 1 98.38 196 PHE B N 1
ATOM 3868 C CA . PHE B 1 196 ? -14.156 -0.273 -4.301 1 98.38 196 PHE B CA 1
ATOM 3869 C C . PHE B 1 196 ? -15.016 -0.702 -3.123 1 98.38 196 PHE B C 1
ATOM 3871 O O . PHE B 1 196 ? -15.844 -1.605 -3.252 1 98.38 196 PHE B O 1
ATOM 3878 N N . HIS B 1 197 ? -14.828 -0.091 -1.98 1 98.62 197 HIS B N 1
ATOM 3879 C CA . HIS B 1 197 ? -15.523 -0.444 -0.75 1 98.62 197 HIS B CA 1
ATOM 3880 C C . HIS B 1 197 ? -16.766 0.426 -0.549 1 98.62 197 HIS B C 1
ATOM 3882 O O . HIS B 1 197 ? -17.578 0.16 0.337 1 98.62 197 HIS B O 1
ATOM 3888 N N . MET B 1 198 ? -16.938 1.414 -1.395 1 98.75 198 MET B N 1
ATOM 3889 C CA . MET B 1 198 ? -17.953 2.457 -1.189 1 98.75 198 MET B CA 1
ATOM 3890 C C . MET B 1 198 ? -19.359 1.897 -1.357 1 98.75 198 MET B C 1
ATOM 3892 O O . MET B 1 198 ? -20.234 2.182 -0.548 1 98.75 198 MET B O 1
ATOM 3896 N N . PRO B 1 199 ? -19.609 0.989 -2.328 1 98.69 199 PRO B N 1
ATOM 3897 C CA . PRO B 1 199 ? -20.969 0.488 -2.486 1 98.69 199 PRO B CA 1
ATOM 3898 C C . PRO B 1 199 ? -21.484 -0.258 -1.252 1 98.69 199 PRO B C 1
ATOM 3900 O O . PRO B 1 199 ? -22.578 0.021 -0.761 1 98.69 199 PRO B O 1
ATOM 3903 N N . ARG B 1 200 ? -20.719 -1.104 -0.755 1 98.44 200 ARG B N 1
ATOM 3904 C CA . ARG B 1 200 ? -21.125 -1.87 0.419 1 98.44 200 ARG B CA 1
ATOM 3905 C C . ARG B 1 200 ? -21.281 -0.964 1.636 1 98.44 200 ARG B C 1
ATOM 3907 O O . ARG B 1 200 ? -22.234 -1.1 2.398 1 98.44 200 ARG B O 1
ATOM 3914 N N . SER B 1 201 ? -20.359 -0.032 1.772 1 98.62 201 SER B N 1
ATOM 3915 C CA . SER B 1 201 ? -20.375 0.874 2.916 1 98.62 201 SER B CA 1
ATOM 3916 C C . SER B 1 201 ? -21.609 1.767 2.908 1 98.62 201 SER B C 1
ATOM 3918 O O . SER B 1 201 ? -22.266 1.921 3.932 1 98.62 201 SER B O 1
ATOM 3920 N N . VAL B 1 202 ? -21.906 2.312 1.737 1 98.56 202 VAL B N 1
ATOM 3921 C CA . VAL B 1 202 ? -23.078 3.172 1.615 1 98.56 202 VAL B CA 1
ATOM 3922 C C . VAL B 1 202 ? -24.344 2.359 1.879 1 98.56 202 VAL B C 1
ATOM 3924 O O . VAL B 1 202 ? -25.266 2.826 2.562 1 98.56 202 VAL B O 1
ATOM 3927 N N . GLY B 1 203 ? -24.406 1.146 1.322 1 98.38 203 GLY B N 1
ATOM 3928 C CA . GLY B 1 203 ? -25.547 0.286 1.568 1 98.38 203 GLY B CA 1
ATOM 3929 C C . GLY B 1 203 ? -25.797 0.033 3.043 1 98.38 203 GLY B C 1
ATOM 3930 O O . GLY B 1 203 ? -26.938 0.08 3.502 1 98.38 203 GLY B O 1
ATOM 3931 N N . ILE B 1 204 ? -24.797 -0.201 3.812 1 98.31 204 ILE B N 1
ATOM 3932 C CA . ILE B 1 204 ? -24.891 -0.486 5.238 1 98.31 204 ILE B CA 1
ATOM 3933 C C . ILE B 1 204 ? -25.312 0.776 5.988 1 98.31 204 ILE B C 1
ATOM 3935 O O . ILE B 1 204 ? -26.188 0.727 6.863 1 98.31 204 ILE B O 1
ATOM 3939 N N . ALA B 1 205 ? -24.672 1.883 5.633 1 98.31 205 ALA B N 1
ATOM 3940 C CA . ALA B 1 205 ? -25.031 3.154 6.262 1 98.31 205 ALA B CA 1
ATOM 3941 C C . ALA B 1 205 ? -26.516 3.453 6.09 1 98.31 205 ALA B C 1
ATOM 3943 O O . ALA B 1 205 ? -27.203 3.818 7.051 1 98.31 205 ALA B O 1
ATOM 3944 N N . ARG B 1 206 ? -26.969 3.244 4.863 1 97.25 206 ARG B N 1
ATOM 3945 C CA . ARG B 1 206 ? -28.391 3.477 4.562 1 97.25 206 ARG B CA 1
ATOM 3946 C C . ARG B 1 206 ? -29.281 2.576 5.406 1 97.25 206 ARG B C 1
ATOM 3948 O O . ARG B 1 206 ? -30.266 3.035 5.977 1 97.25 206 ARG B O 1
ATOM 3955 N N . MET B 1 207 ? -28.953 1.383 5.539 1 97.06 207 MET B N 1
ATOM 3956 C CA . MET B 1 207 ? -29.734 0.417 6.312 1 97.06 207 MET B CA 1
ATOM 3957 C C . MET B 1 207 ? -29.781 0.813 7.781 1 97.06 207 MET B C 1
ATOM 3959 O O . MET B 1 207 ? -30.766 0.538 8.469 1 97.06 207 MET B O 1
ATOM 3963 N N . GLN B 1 208 ? -28.781 1.473 8.195 1 97.19 208 GLN B N 1
ATOM 3964 C CA . GLN B 1 208 ? -28.688 1.821 9.609 1 97.19 208 GLN B CA 1
ATOM 3965 C C . GLN B 1 208 ? -29.109 3.271 9.844 1 97.19 208 GLN B C 1
ATOM 3967 O O . GLN B 1 208 ? -28.938 3.797 10.953 1 97.19 208 GLN B O 1
ATOM 3972 N N . GLY B 1 209 ? -29.547 3.982 8.836 1 96.62 209 GLY B N 1
ATOM 3973 C CA . GLY B 1 209 ? -30.141 5.301 8.945 1 96.62 209 GLY B CA 1
ATOM 3974 C C . GLY B 1 209 ? -29.125 6.414 9.07 1 96.62 209 GLY B C 1
ATOM 3975 O O . GLY B 1 209 ? -29.391 7.453 9.672 1 96.62 209 GLY B O 1
ATOM 3976 N N . ILE B 1 210 ? -27.938 6.191 8.602 1 97.62 210 ILE B N 1
ATOM 3977 C CA . ILE B 1 210 ? -26.906 7.215 8.602 1 97.62 210 ILE B CA 1
ATOM 3978 C C . ILE B 1 210 ? -26.797 7.84 7.211 1 97.62 210 ILE B C 1
ATOM 3980 O O . ILE B 1 210 ? -26.5 7.145 6.234 1 97.62 210 ILE B O 1
ATOM 3984 N N . LYS B 1 211 ? -27.016 9.125 7.09 1 95.94 211 LYS B N 1
ATOM 3985 C CA . LYS B 1 211 ? -26.906 9.836 5.816 1 95.94 211 LYS B CA 1
ATOM 3986 C C . LYS B 1 211 ? -25.438 10.164 5.5 1 95.94 211 LYS B C 1
ATOM 3988 O O . LYS B 1 211 ? -24.812 10.961 6.199 1 95.94 211 LYS B O 1
ATOM 3993 N N . VAL B 1 212 ? -24.969 9.555 4.395 1 97.62 212 VAL B N 1
ATOM 3994 C CA . VAL B 1 212 ? -23.562 9.766 4.07 1 97.62 212 VAL B CA 1
ATOM 3995 C C . VAL B 1 212 ? -23.438 10.336 2.66 1 97.62 212 VAL B C 1
ATOM 3997 O O . VAL B 1 212 ? -24.234 10.016 1.78 1 97.62 212 VAL B O 1
ATOM 4000 N N . VAL B 1 213 ? -22.484 11.242 2.461 1 97.75 213 VAL B N 1
ATOM 4001 C CA . VAL B 1 213 ? -21.984 11.695 1.167 1 97.75 213 VAL B CA 1
ATOM 4002 C C . VAL B 1 213 ? -20.688 10.961 0.824 1 97.75 213 VAL B C 1
ATOM 4004 O O . VAL B 1 213 ? -19.656 11.172 1.463 1 97.75 213 VAL B O 1
ATOM 4007 N N . PRO B 1 214 ? -20.734 10.109 -0.165 1 98.38 214 PRO B N 1
ATOM 4008 C CA . PRO B 1 214 ? -19.562 9.289 -0.477 1 98.38 214 PRO B CA 1
ATOM 4009 C C . PRO B 1 214 ? -18.391 10.125 -0.982 1 98.38 214 PRO B C 1
ATOM 4011 O O . PRO B 1 214 ? -18.562 11.008 -1.819 1 98.38 214 PRO B O 1
ATOM 4014 N N . PHE B 1 215 ? -17.219 9.883 -0.51 1 98.19 215 PHE B N 1
ATOM 4015 C CA . PHE B 1 215 ? -15.953 10.445 -0.95 1 98.19 215 PHE B CA 1
ATOM 4016 C C . PHE B 1 215 ? -14.922 9.344 -1.18 1 98.19 215 PHE B C 1
ATOM 4018 O O . PHE B 1 215 ? -14.055 9.109 -0.338 1 98.19 215 PHE B O 1
ATOM 4025 N N . PRO B 1 216 ? -15.023 8.695 -2.33 1 98.25 216 PRO B N 1
ATOM 4026 C CA . PRO B 1 216 ? -14.148 7.555 -2.627 1 98.25 216 PRO B CA 1
ATOM 4027 C C . PRO B 1 216 ? -12.695 7.965 -2.84 1 98.25 216 PRO B C 1
ATOM 4029 O O . PRO B 1 216 ? -12.422 9.023 -3.418 1 98.25 216 PRO B O 1
ATOM 4032 N N . VAL B 1 217 ? -11.766 7.191 -2.318 1 97.88 217 VAL B N 1
ATOM 4033 C CA . VAL B 1 217 ? -10.328 7.316 -2.494 1 97.88 217 VAL B CA 1
ATOM 4034 C C . VAL B 1 217 ? -9.727 5.949 -2.822 1 97.88 217 VAL B C 1
ATOM 4036 O O . VAL B 1 217 ? -10.453 4.98 -3.045 1 97.88 217 VAL B O 1
ATOM 4039 N N . ASP B 1 218 ? -8.43 5.836 -2.928 1 98 218 ASP B N 1
ATOM 4040 C CA . ASP B 1 218 ? -7.727 4.562 -3.061 1 98 218 ASP B CA 1
ATOM 4041 C C . ASP B 1 218 ? -8.203 3.795 -4.289 1 98 218 ASP B C 1
ATOM 4043 O O . ASP B 1 218 ? -8.633 2.645 -4.18 1 98 218 ASP B O 1
ATOM 4047 N N . TYR B 1 219 ? -8.148 4.457 -5.43 1 97.56 219 TYR B N 1
ATOM 4048 C CA . TYR B 1 219 ? -8.414 3.775 -6.691 1 97.56 219 TYR B CA 1
ATOM 4049 C C . TYR B 1 219 ? -7.27 2.83 -7.047 1 97.56 219 TYR B C 1
ATOM 4051 O O . TYR B 1 219 ? -6.098 3.16 -6.852 1 97.56 219 TYR B O 1
ATOM 4059 N N . ARG B 1 220 ? -7.652 1.677 -7.605 1 97 220 ARG B N 1
ATOM 4060 C CA . ARG B 1 220 ? -6.637 0.637 -7.75 1 97 220 ARG B CA 1
ATOM 4061 C C . ARG B 1 220 ? -6.539 0.165 -9.195 1 97 220 ARG B C 1
ATOM 4063 O O . ARG B 1 220 ? -5.699 -0.673 -9.523 1 97 220 ARG B O 1
ATOM 4070 N N . THR B 1 221 ? -7.352 0.719 -10.086 1 96.88 221 THR B N 1
ATOM 4071 C CA . THR B 1 221 ? -7.363 0.248 -11.461 1 96.88 221 THR B CA 1
ATOM 4072 C C . THR B 1 221 ? -6.805 1.312 -12.406 1 96.88 221 THR B C 1
ATOM 4074 O O . THR B 1 221 ? -6.648 2.471 -12.016 1 96.88 221 THR B O 1
ATOM 4077 N N . ASP B 1 222 ? -6.488 0.804 -13.562 1 91.5 222 ASP B N 1
ATOM 4078 C CA . ASP B 1 222 ? -6.039 1.687 -14.641 1 91.5 222 ASP B CA 1
ATOM 4079 C C . ASP B 1 222 ? -7.215 2.148 -15.492 1 91.5 222 ASP B C 1
ATOM 4081 O O . ASP B 1 222 ? -8.141 1.377 -15.758 1 91.5 222 ASP B O 1
ATOM 4085 N N . SER B 1 223 ? -7.152 3.436 -15.867 1 89.56 223 SER B N 1
ATOM 4086 C CA . SER B 1 223 ? -8.062 3.852 -16.938 1 89.56 223 SER B CA 1
ATOM 4087 C C . SER B 1 223 ? -7.742 3.145 -18.25 1 89.56 223 SER B C 1
ATOM 4089 O O . SER B 1 223 ? -6.691 2.512 -18.375 1 89.56 223 SER B O 1
ATOM 4091 N N . GLU B 1 224 ? -8.68 3.229 -19.172 1 87.81 224 GLU B N 1
ATOM 4092 C CA . GLU B 1 224 ? -8.531 2.553 -20.453 1 87.81 224 GLU B CA 1
ATOM 4093 C C . GLU B 1 224 ? -7.215 2.932 -21.141 1 87.81 224 GLU B C 1
ATOM 4095 O O . GLU B 1 224 ? -6.547 2.08 -21.734 1 87.81 224 GLU B O 1
ATOM 4100 N N . ASN B 1 225 ? -6.789 4.16 -21.031 1 86.5 225 ASN B N 1
ATOM 4101 C CA . ASN B 1 225 ? -5.598 4.672 -21.703 1 86.5 225 ASN B CA 1
ATOM 4102 C C . ASN B 1 225 ? -4.32 4.105 -21.078 1 86.5 225 ASN B C 1
ATOM 4104 O O . ASN B 1 225 ? -3.281 4.047 -21.734 1 86.5 225 ASN B O 1
ATOM 4108 N N . TYR B 1 226 ? -4.465 3.654 -19.859 1 86.94 226 TYR B N 1
ATOM 4109 C CA . TYR B 1 226 ? -3.271 3.205 -19.141 1 86.94 226 TYR B CA 1
ATOM 4110 C C . TYR B 1 226 ? -3.307 1.699 -18.922 1 86.94 226 TYR B C 1
ATOM 4112 O O . TYR B 1 226 ? -2.352 1.121 -18.391 1 86.94 226 TYR B O 1
ATOM 4120 N N . ARG B 1 227 ? -4.395 1.103 -19.312 1 89.19 227 ARG B N 1
ATOM 4121 C CA . ARG B 1 227 ? -4.523 -0.345 -19.188 1 89.19 227 ARG B CA 1
ATOM 4122 C C . ARG B 1 227 ? -3.789 -1.067 -20.312 1 89.19 227 ARG B C 1
ATOM 4124 O O . ARG B 1 227 ? -4.203 -1 -21.469 1 89.19 227 ARG B O 1
ATOM 4131 N N . THR B 1 228 ? -2.664 -1.677 -20.047 1 88.62 228 THR B N 1
ATOM 4132 C CA . THR B 1 228 ? -1.833 -2.336 -21.047 1 88.62 228 THR B CA 1
ATOM 4133 C C . THR B 1 228 ? -1.299 -3.664 -20.516 1 88.62 228 THR B C 1
ATOM 4135 O O . THR B 1 228 ? -1.405 -3.949 -19.312 1 88.62 228 THR B O 1
ATOM 4138 N N . VAL B 1 229 ? -0.815 -4.402 -21.5 1 89.5 229 VAL B N 1
ATOM 4139 C CA . VAL B 1 229 ? -0.068 -5.602 -21.125 1 89.5 229 VAL B CA 1
ATOM 4140 C C . VAL B 1 229 ? 1.17 -5.211 -20.328 1 89.5 229 VAL B C 1
ATOM 4142 O O . VAL B 1 229 ? 1.929 -4.328 -20.734 1 89.5 229 VAL B O 1
ATOM 4145 N N . GLY B 1 230 ? 1.311 -5.766 -19.109 1 87.31 230 GLY B N 1
ATOM 4146 C CA . GLY B 1 230 ? 2.396 -5.301 -18.266 1 87.31 230 GLY B CA 1
ATOM 4147 C C . GLY B 1 230 ? 3.193 -6.434 -17.641 1 87.31 230 GLY B C 1
ATOM 4148 O O . GLY B 1 230 ? 4.277 -6.211 -17.094 1 87.31 230 GLY B O 1
ATOM 4149 N N . PHE B 1 231 ? 2.701 -7.66 -17.703 1 91.5 231 PHE B N 1
ATOM 4150 C CA . PHE B 1 231 ? 3.365 -8.828 -17.141 1 91.5 231 PHE B CA 1
ATOM 4151 C C . PHE B 1 231 ? 3.717 -8.586 -15.672 1 91.5 231 PHE B C 1
ATOM 4153 O O . PHE B 1 231 ? 4.875 -8.734 -15.273 1 91.5 231 PHE B O 1
ATOM 4160 N N . ASP B 1 232 ? 2.77 -8.219 -14.969 1 93.56 232 ASP B N 1
ATOM 4161 C CA . ASP B 1 232 ? 2.916 -7.938 -13.539 1 93.56 232 ASP B CA 1
ATOM 4162 C C . ASP B 1 232 ? 1.936 -8.766 -12.719 1 93.56 232 ASP B C 1
ATOM 4164 O O . ASP B 1 232 ? 0.891 -8.266 -12.297 1 93.56 232 ASP B O 1
ATOM 4168 N N . PHE B 1 233 ? 2.393 -10.016 -12.43 1 97.12 233 PHE B N 1
ATOM 4169 C CA . PHE B 1 233 ? 1.521 -10.969 -11.758 1 97.12 233 PHE B CA 1
ATOM 4170 C C . PHE B 1 233 ? 1.129 -10.461 -10.375 1 97.12 233 PHE B C 1
ATOM 4172 O O . PHE B 1 233 ? -0.046 -10.5 -10 1 97.12 233 PHE B O 1
ATOM 4179 N N . ASN B 1 234 ? 2.062 -9.953 -9.625 1 96.69 234 ASN B N 1
ATOM 4180 C CA . ASN B 1 234 ? 1.83 -9.555 -8.242 1 96.69 234 ASN B CA 1
ATOM 4181 C C . ASN B 1 234 ? 0.814 -8.422 -8.148 1 96.69 234 ASN B C 1
ATOM 4183 O O . ASN B 1 234 ? -0.12 -8.477 -7.348 1 96.69 234 ASN B O 1
ATOM 4187 N N . ARG B 1 235 ? 1 -7.383 -8.867 1 95.19 235 ARG B N 1
ATOM 4188 C CA . ARG B 1 235 ? 0.085 -6.246 -8.852 1 95.19 235 ARG B CA 1
ATOM 4189 C C . ARG B 1 235 ? -1.319 -6.668 -9.273 1 95.19 235 ARG B C 1
ATOM 4191 O O . ARG B 1 235 ? -2.303 -6.297 -8.625 1 95.19 235 ARG B O 1
ATOM 4198 N N . ASN B 1 236 ? -1.378 -7.406 -10.367 1 97.44 236 ASN B N 1
ATOM 4199 C CA . ASN B 1 236 ? -2.678 -7.852 -10.859 1 97.44 236 ASN B CA 1
ATOM 4200 C C . ASN B 1 236 ? -3.385 -8.742 -9.844 1 97.44 236 ASN B C 1
ATOM 4202 O O . ASN B 1 236 ? -4.598 -8.648 -9.664 1 97.44 236 ASN B O 1
ATOM 4206 N N . LEU B 1 237 ? -2.6 -9.617 -9.227 1 98.12 237 LEU B N 1
ATOM 4207 C CA . LEU B 1 237 ? -3.162 -10.5 -8.211 1 98.12 237 LEU B CA 1
ATOM 4208 C C . LEU B 1 237 ? -3.697 -9.695 -7.031 1 98.12 237 LEU B C 1
ATOM 4210 O O . LEU B 1 237 ? -4.77 -9.992 -6.508 1 98.12 237 LEU B O 1
ATOM 4214 N N . THR B 1 238 ? -3.01 -8.703 -6.582 1 97.69 238 THR B N 1
ATOM 4215 C CA . THR B 1 238 ? -3.406 -7.867 -5.457 1 97.69 238 THR B CA 1
ATOM 4216 C C . THR B 1 238 ? -4.734 -7.168 -5.746 1 97.69 238 THR B C 1
ATOM 4218 O O . THR B 1 238 ? -5.637 -7.172 -4.91 1 97.69 238 THR B O 1
ATOM 4221 N N . THR B 1 239 ? -4.828 -6.617 -6.922 1 97.81 239 THR B N 1
ATOM 4222 C CA . THR B 1 239 ? -6.059 -5.945 -7.324 1 97.81 239 THR B CA 1
ATOM 4223 C C . THR B 1 239 ? -7.203 -6.949 -7.445 1 97.81 239 THR B C 1
ATOM 4225 O O . THR B 1 239 ? -8.32 -6.676 -7.004 1 97.81 239 THR B O 1
ATOM 4228 N N . LEU B 1 240 ? -6.891 -8.078 -7.996 1 98.06 240 LEU B N 1
ATOM 4229 C CA . LEU B 1 240 ? -7.887 -9.133 -8.148 1 98.06 240 LEU B CA 1
ATOM 4230 C C . LEU B 1 240 ? -8.438 -9.57 -6.797 1 98.06 240 LEU B C 1
ATOM 4232 O O . LEU B 1 240 ? -9.648 -9.727 -6.633 1 98.06 240 LEU B O 1
ATOM 4236 N N . GLU B 1 241 ? -7.582 -9.75 -5.867 1 97 241 GLU B N 1
ATOM 4237 C CA . GLU B 1 241 ? -8 -10.227 -4.551 1 97 241 GLU B CA 1
ATOM 4238 C C . GLU B 1 241 ? -8.891 -9.203 -3.85 1 97 241 GLU B C 1
ATOM 4240 O O . GLU B 1 241 ? -9.875 -9.57 -3.201 1 97 241 GLU B O 1
ATOM 4245 N N . ALA B 1 242 ? -8.531 -7.977 -3.957 1 96.94 242 ALA B N 1
ATOM 4246 C CA . ALA B 1 242 ? -9.359 -6.938 -3.348 1 96.94 242 ALA B CA 1
ATOM 4247 C C . ALA B 1 242 ? -10.758 -6.918 -3.955 1 96.94 242 ALA B C 1
ATOM 4249 O O . ALA B 1 242 ? -11.758 -6.883 -3.23 1 96.94 242 ALA B O 1
ATOM 4250 N N . GLY B 1 243 ? -10.781 -6.906 -5.289 1 97.88 243 GLY B N 1
ATOM 4251 C CA . GLY B 1 243 ? -12.078 -6.938 -5.953 1 97.88 243 GLY B CA 1
ATOM 4252 C C . GLY B 1 243 ? -12.883 -8.18 -5.621 1 97.88 243 GLY B C 1
ATOM 4253 O O . GLY B 1 243 ? -14.086 -8.086 -5.344 1 97.88 243 GLY B O 1
ATOM 4254 N N . TRP B 1 244 ? -12.211 -9.289 -5.668 1 97.12 244 TRP B N 1
ATOM 4255 C CA . TRP B 1 244 ? -12.828 -10.578 -5.359 1 97.12 244 TRP B CA 1
ATOM 4256 C C . TRP B 1 244 ? -13.422 -10.578 -3.957 1 97.12 244 TRP B C 1
ATOM 4258 O O . TRP B 1 244 ? -14.57 -10.977 -3.762 1 97.12 244 TRP B O 1
ATOM 4268 N N . ARG B 1 245 ? -12.734 -10.102 -3.041 1 95.56 245 ARG B N 1
ATOM 4269 C CA . ARG B 1 245 ? -13.18 -10.039 -1.652 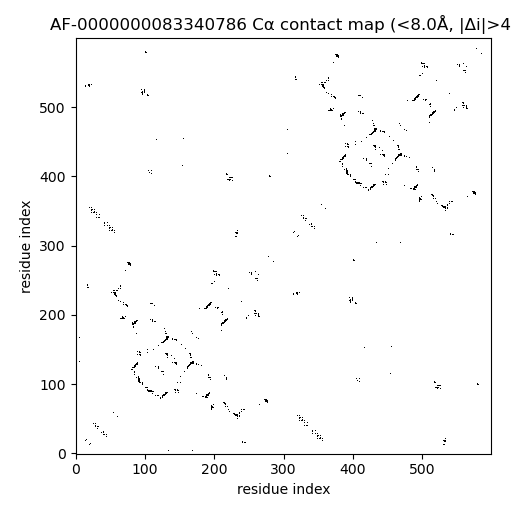1 95.56 245 ARG B CA 1
ATOM 4270 C C . ARG B 1 245 ? -14.391 -9.117 -1.506 1 95.56 245 ARG B C 1
ATOM 4272 O O . ARG B 1 245 ? -15.328 -9.43 -0.769 1 95.56 245 ARG B O 1
ATOM 4279 N N . GLU B 1 246 ? -14.352 -8.047 -2.176 1 97.5 246 GLU B N 1
ATOM 4280 C CA . GLU B 1 246 ? -15.445 -7.094 -2.053 1 97.5 246 GLU B CA 1
ATOM 4281 C C . GLU B 1 246 ? -16.734 -7.648 -2.652 1 97.5 246 GLU B C 1
ATOM 4283 O O . GLU B 1 246 ? -17.812 -7.477 -2.084 1 97.5 246 GLU B O 1
ATOM 4288 N N . TRP B 1 247 ? -16.609 -8.328 -3.779 1 97.81 247 TRP B N 1
ATOM 4289 C CA . TRP B 1 247 ? -17.812 -8.922 -4.371 1 97.81 247 TRP B CA 1
ATOM 4290 C C . TRP B 1 247 ? -18.391 -10.008 -3.469 1 97.81 247 TRP B C 1
ATOM 4292 O O . TRP B 1 247 ? -19.609 -10.125 -3.336 1 97.81 247 TRP B O 1
ATOM 4302 N N . ILE B 1 248 ? -17.531 -10.773 -2.859 1 95.88 248 ILE B N 1
ATOM 4303 C CA . ILE B 1 248 ? -17.984 -11.773 -1.892 1 95.88 248 ILE B CA 1
ATOM 4304 C C . ILE B 1 248 ? -18.672 -11.078 -0.715 1 95.88 248 ILE B C 1
ATOM 4306 O O . ILE B 1 248 ? -19.734 -11.508 -0.263 1 95.88 248 ILE B O 1
ATOM 4310 N N . GLY B 1 249 ? -18.047 -9.977 -0.224 1 95.19 249 GLY B N 1
ATOM 4311 C CA . GLY B 1 249 ? -18.641 -9.219 0.868 1 95.19 249 GLY B CA 1
ATOM 4312 C C . GLY B 1 249 ? -20 -8.648 0.529 1 95.19 249 GLY B C 1
ATOM 4313 O O . GLY B 1 249 ? -20.938 -8.75 1.323 1 95.19 249 GLY B O 1
ATOM 4314 N N . LEU B 1 250 ? -20.125 -8.078 -0.674 1 97.94 250 LEU B N 1
ATOM 4315 C CA . LEU B 1 250 ? -21.406 -7.555 -1.137 1 97.94 250 LEU B CA 1
ATOM 4316 C C . LEU B 1 250 ? -22.469 -8.648 -1.15 1 97.94 250 LEU B C 1
ATOM 4318 O O . LEU B 1 250 ? -23.594 -8.438 -0.684 1 97.94 250 LEU B O 1
ATOM 4322 N N . THR B 1 251 ? -22.125 -9.82 -1.614 1 97.62 251 THR B N 1
ATOM 4323 C CA . THR B 1 251 ? -23.047 -10.945 -1.729 1 97.62 251 THR B CA 1
ATOM 4324 C C . THR B 1 251 ? -23.453 -11.453 -0.35 1 97.62 251 THR B C 1
ATOM 4326 O O . THR B 1 251 ? -24.641 -11.648 -0.081 1 97.62 251 THR B O 1
ATOM 4329 N N . ALA B 1 252 ? -22.5 -11.602 0.508 1 94.06 252 ALA B N 1
ATOM 4330 C CA . ALA B 1 252 ? -22.766 -12.078 1.861 1 94.06 252 ALA B CA 1
ATOM 4331 C C . ALA B 1 252 ? -23.672 -11.102 2.613 1 94.06 252 ALA B C 1
ATOM 4333 O O . ALA B 1 252 ? -24.625 -11.516 3.289 1 94.06 252 ALA B O 1
ATOM 4334 N N . TYR B 1 253 ? -23.422 -9.805 2.496 1 96.06 253 TYR B N 1
ATOM 4335 C CA . TYR B 1 253 ? -24.156 -8.797 3.244 1 96.06 253 TYR B CA 1
ATOM 4336 C C . TYR B 1 253 ? -25.578 -8.664 2.713 1 96.06 253 TYR B C 1
ATOM 4338 O O . TYR B 1 253 ? -26.516 -8.438 3.48 1 96.06 253 TYR B O 1
ATOM 4346 N N . TYR B 1 254 ? -25.719 -8.82 1.412 1 97.31 254 TYR B N 1
ATOM 4347 C CA . TYR B 1 254 ? -27.062 -8.812 0.832 1 97.31 254 TYR B CA 1
ATOM 4348 C C . TYR B 1 254 ? -27.875 -10 1.333 1 97.31 254 TYR B C 1
ATOM 4350 O O . TYR B 1 254 ? -29.016 -9.828 1.786 1 97.31 254 TYR B O 1
ATOM 4358 N N . PHE B 1 255 ? -27.328 -11.188 1.378 1 96.69 255 PHE B N 1
ATOM 4359 C CA . PHE B 1 255 ? -28.047 -12.398 1.734 1 96.69 255 PHE B CA 1
ATOM 4360 C C . PHE B 1 255 ? -28.281 -12.469 3.238 1 96.69 255 PHE B C 1
ATOM 4362 O O . PHE B 1 255 ? -29.219 -13.141 3.697 1 96.69 255 PHE B O 1
ATOM 4369 N N . THR B 1 256 ? -27.438 -11.727 4.02 1 95.25 256 THR B N 1
ATOM 4370 C CA . THR B 1 256 ? -27.625 -11.727 5.465 1 95.25 256 THR B CA 1
ATOM 4371 C C . THR B 1 256 ? -28.453 -10.523 5.906 1 95.25 256 THR B C 1
ATOM 4373 O O . THR B 1 256 ? -28.609 -10.281 7.105 1 95.25 256 THR B O 1
ATOM 4376 N N . GLY B 1 257 ? -28.938 -9.656 4.992 1 96.25 257 GLY B N 1
ATOM 4377 C CA . GLY B 1 257 ? -29.875 -8.578 5.281 1 96.25 257 GLY B CA 1
ATOM 4378 C C . GLY B 1 257 ? -29.188 -7.324 5.805 1 96.25 257 GLY B C 1
ATOM 4379 O O . GLY B 1 257 ? -29.844 -6.469 6.402 1 96.25 257 GLY B O 1
ATOM 4380 N N . LYS B 1 258 ? -27.953 -7.246 5.531 1 96.25 258 LYS B N 1
ATOM 4381 C CA . LYS B 1 258 ? -27.203 -6.094 6.027 1 96.25 258 LYS B CA 1
ATOM 4382 C C . LYS B 1 258 ? -27.25 -4.941 5.031 1 96.25 258 LYS B C 1
ATOM 4384 O O . LYS B 1 258 ? -26.938 -3.801 5.379 1 96.25 258 LYS B O 1
ATOM 4389 N N . THR B 1 259 ? -27.578 -5.223 3.795 1 96.69 259 THR B N 1
ATOM 4390 C CA . THR B 1 259 ? -27.859 -4.215 2.773 1 96.69 259 THR B CA 1
ATOM 4391 C C . THR B 1 259 ? -29.156 -4.527 2.045 1 96.69 259 THR B C 1
ATOM 4393 O O . THR B 1 259 ? -29.578 -5.684 1.975 1 96.69 259 THR B O 1
ATOM 4396 N N . ALA B 1 260 ? -29.797 -3.52 1.564 1 96.88 260 ALA B N 1
ATOM 4397 C CA . ALA B 1 260 ? -31.078 -3.688 0.867 1 96.88 260 ALA B CA 1
ATOM 4398 C C . ALA B 1 260 ? -30.859 -4.117 -0.581 1 96.88 260 ALA B C 1
ATOM 4400 O O . ALA B 1 260 ? -31.688 -4.816 -1.162 1 96.88 260 ALA B O 1
ATOM 4401 N N . ASP B 1 261 ? -29.75 -3.711 -1.199 1 97.12 261 ASP B N 1
ATOM 4402 C CA . ASP B 1 261 ? -29.391 -4.031 -2.578 1 97.12 261 ASP B CA 1
ATOM 4403 C C . ASP B 1 261 ? -28.094 -4.836 -2.633 1 97.12 261 ASP B C 1
ATOM 4405 O O . ASP B 1 261 ? -27.172 -4.617 -1.83 1 97.12 261 ASP B O 1
ATOM 4409 N N . TRP B 1 262 ? -28.047 -5.707 -3.559 1 98.06 262 TRP B N 1
ATOM 4410 C CA . TRP B 1 262 ? -26.828 -6.492 -3.754 1 98.06 262 TRP B CA 1
ATOM 4411 C C . TRP B 1 262 ? -25.656 -5.594 -4.133 1 98.06 262 TRP B C 1
ATOM 4413 O O . TRP B 1 262 ? -24.531 -5.801 -3.67 1 98.06 262 TRP B O 1
ATOM 4423 N N . PHE B 1 263 ? -25.984 -4.625 -4.957 1 98.19 263 PHE B N 1
ATOM 4424 C CA . PHE B 1 263 ? -25.016 -3.654 -5.449 1 98.19 263 PHE B CA 1
ATOM 4425 C C . PHE B 1 263 ? -25.547 -2.232 -5.285 1 98.19 263 PHE B C 1
ATOM 4427 O O . PHE B 1 263 ? -26.031 -1.628 -6.25 1 98.19 263 PHE B O 1
ATOM 4434 N N . PRO B 1 264 ? -25.438 -1.673 -4.039 1 98.06 264 PRO B N 1
ATOM 4435 C CA . PRO B 1 264 ? -26 -0.351 -3.75 1 98.06 264 PRO B CA 1
ATOM 4436 C C . PRO B 1 264 ? -25.531 0.716 -4.738 1 98.06 264 PRO B C 1
ATOM 4438 O O . PRO B 1 264 ? -24.359 0.723 -5.145 1 98.06 264 PRO B O 1
ATOM 4441 N N . LYS B 1 265 ? -26.453 1.617 -5.16 1 95.94 265 LYS B N 1
ATOM 4442 C CA . LYS B 1 265 ? -26.203 2.658 -6.152 1 95.94 265 LYS B CA 1
ATOM 4443 C C . LYS B 1 265 ? -26.438 4.047 -5.562 1 95.94 265 LYS B C 1
ATOM 4445 O O . LYS B 1 265 ? -27.062 4.184 -4.512 1 95.94 265 LYS B O 1
ATOM 4450 N N . PRO B 1 266 ? -25.812 5.137 -6.18 1 93.44 266 PRO B N 1
ATOM 4451 C CA . PRO B 1 266 ? -26.047 6.504 -5.707 1 93.44 266 PRO B CA 1
ATOM 4452 C C . PRO B 1 266 ? -27.531 6.887 -5.738 1 93.44 266 PRO B C 1
ATOM 4454 O O . PRO B 1 266 ? -28.266 6.418 -6.605 1 93.44 266 PRO B O 1
ATOM 4457 N N . ASN B 1 267 ? -27.875 7.715 -4.621 1 80.06 267 ASN B N 1
ATOM 4458 C CA . ASN B 1 267 ? -29.234 8.234 -4.621 1 80.06 267 ASN B CA 1
ATOM 4459 C C . ASN B 1 267 ? -29.359 9.461 -5.52 1 80.06 267 ASN B C 1
ATOM 4461 O O . ASN B 1 267 ? -28.406 10.227 -5.672 1 80.06 267 ASN B O 1
ATOM 4465 N N . GLY B 1 268 ? -29.844 9.609 -6.816 1 61.75 268 GLY B N 1
ATOM 4466 C CA . GLY B 1 268 ? -30.109 10.711 -7.73 1 61.75 268 GLY B CA 1
ATOM 4467 C C . GLY B 1 268 ? -29.859 12.07 -7.113 1 61.75 268 GLY B C 1
ATOM 4468 O O . GLY B 1 268 ? -29.812 13.086 -7.82 1 61.75 268 GLY B O 1
ATOM 4469 N N . GLU B 1 269 ? -29.938 12.414 -5.883 1 46.38 269 GLU B N 1
ATOM 4470 C CA . GLU B 1 269 ? -30.078 13.734 -5.289 1 46.38 269 GLU B CA 1
ATOM 4471 C C . GLU B 1 269 ? -28.734 14.461 -5.215 1 46.38 269 GLU B C 1
ATOM 4473 O O . GLU B 1 269 ? -28.656 15.578 -4.711 1 46.38 269 GLU B O 1
ATOM 4478 N N . THR B 1 270 ? -27.656 14.047 -5.488 1 46.94 270 THR B N 1
ATOM 4479 C CA . THR B 1 270 ? -26.531 14.805 -4.945 1 46.94 270 THR B CA 1
ATOM 4480 C C . THR B 1 270 ? -26.297 16.062 -5.762 1 46.94 270 THR B C 1
ATOM 4482 O O . THR B 1 270 ? -25.156 16.562 -5.836 1 46.94 270 THR B O 1
ATOM 4485 N N . LYS B 1 271 ? -27.234 16.688 -6.551 1 39.84 271 LYS B N 1
ATOM 4486 C CA . LYS B 1 271 ? -26.828 17.875 -7.312 1 39.84 271 LYS B CA 1
ATOM 4487 C C . LYS B 1 271 ? -26.812 19.109 -6.426 1 39.84 271 LYS B C 1
ATOM 4489 O O . LYS B 1 271 ? -27.172 20.203 -6.867 1 39.84 271 LYS B O 1
ATOM 4494 N N . SER B 1 272 ? -26.656 19.078 -5.113 1 37.72 272 SER B N 1
ATOM 4495 C CA . SER B 1 272 ? -26.719 20.406 -4.516 1 37.72 272 SER B CA 1
ATOM 4496 C C . SER B 1 272 ? -25.516 21.266 -4.91 1 37.72 272 SER B C 1
ATOM 4498 O O . SER B 1 272 ? -24.5 20.734 -5.359 1 37.72 272 SER B O 1
ATOM 4500 N N . GLY B 1 273 ? -25.562 22.719 -4.812 1 34.69 273 GLY B N 1
ATOM 4501 C CA . GLY B 1 273 ? -24.719 23.875 -5.059 1 34.69 273 GLY B CA 1
ATOM 4502 C C . GLY B 1 273 ? -23.359 23.781 -4.418 1 34.69 273 GLY B C 1
ATOM 4503 O O . GLY B 1 273 ? -23.141 24.281 -3.312 1 34.69 273 GLY B O 1
ATOM 4504 N N . GLY B 1 274 ? -22.75 22.641 -4.461 1 40 274 GLY B N 1
ATOM 4505 C CA . GLY B 1 274 ? -21.531 22.5 -3.688 1 40 274 GLY B CA 1
ATOM 4506 C C . GLY B 1 274 ? -20.297 23.047 -4.395 1 40 274 GLY B C 1
ATOM 4507 O O . GLY B 1 274 ? -20.391 23.516 -5.531 1 40 274 GLY B O 1
ATOM 4508 N N . LYS B 1 275 ? -19.266 23.469 -3.666 1 39.56 275 LYS B N 1
ATOM 4509 C CA . LYS B 1 275 ? -17.984 23.953 -4.168 1 39.56 275 LYS B CA 1
ATOM 4510 C C . LYS B 1 275 ? -17.281 22.891 -5 1 39.56 275 LYS B C 1
ATOM 4512 O O . LYS B 1 275 ? -17.234 21.719 -4.613 1 39.56 275 LYS B O 1
ATOM 4517 N N . ILE B 1 276 ? -16.891 23.281 -6.137 1 37.81 276 ILE B N 1
ATOM 4518 C CA . ILE B 1 276 ? -16.219 22.422 -7.094 1 37.81 276 ILE B CA 1
ATOM 4519 C C . ILE B 1 276 ? -14.828 22.047 -6.566 1 37.81 276 ILE B C 1
ATOM 4521 O O . ILE B 1 276 ? -14.055 22.938 -6.172 1 37.81 276 ILE B O 1
ATOM 4525 N N . ILE B 1 277 ? -14.656 20.766 -6.191 1 42.66 277 ILE B N 1
ATOM 4526 C CA . ILE B 1 277 ? -13.312 20.297 -5.867 1 42.66 277 ILE B CA 1
ATOM 4527 C C . ILE B 1 277 ? -12.43 20.359 -7.113 1 42.66 277 ILE B C 1
ATOM 4529 O O . ILE B 1 277 ? -12.773 19.781 -8.148 1 42.66 277 ILE B O 1
ATOM 4533 N N . LYS B 1 278 ? -11.727 21.484 -7.293 1 39.97 278 LYS B N 1
ATOM 4534 C CA . LYS B 1 278 ? -10.859 21.641 -8.453 1 39.97 278 LYS B CA 1
ATOM 4535 C C . LYS B 1 278 ? -9.938 20.438 -8.633 1 39.97 278 LYS B C 1
ATOM 4537 O O . LYS B 1 278 ? -9.344 19.953 -7.66 1 39.97 278 LYS B O 1
ATOM 4542 N N . GLY B 1 279 ? -10.133 19.734 -9.672 1 40.62 279 GLY B N 1
ATOM 4543 C CA . GLY B 1 279 ? -9.367 18.562 -10.078 1 40.62 279 GLY B CA 1
ATOM 4544 C C . GLY B 1 279 ? -7.879 18.844 -10.195 1 40.62 279 GLY B C 1
ATOM 4545 O O . GLY B 1 279 ? -7.457 20 -10.234 1 40.62 279 GLY B O 1
ATOM 4546 N N . PHE B 1 280 ? -7.055 17.766 -10.266 1 41.62 280 PHE B N 1
ATOM 4547 C CA . PHE B 1 280 ? -5.602 17.656 -10.227 1 41.62 280 PHE B CA 1
ATOM 4548 C C . PHE B 1 280 ? -4.961 18.656 -11.188 1 41.62 280 PHE B C 1
ATOM 4550 O O . PHE B 1 280 ? -3.986 19.328 -10.844 1 41.62 280 PHE B O 1
ATOM 4557 N N . TYR B 1 281 ? -5.246 18.5 -12.477 1 37.53 281 TYR B N 1
ATOM 4558 C CA . TYR B 1 281 ? -4.438 19.109 -13.531 1 37.53 281 TYR B CA 1
ATOM 4559 C C . TYR B 1 281 ? -4.949 20.5 -13.883 1 37.53 281 TYR B C 1
ATOM 4561 O O . TYR B 1 281 ? -4.668 21.016 -14.969 1 37.53 281 TYR B O 1
ATOM 4569 N N . ASP B 1 282 ? -5.836 21.047 -13.094 1 34.72 282 ASP B N 1
ATOM 4570 C CA . ASP B 1 282 ? -6.18 22.406 -13.523 1 34.72 282 ASP B CA 1
ATOM 4571 C C . ASP B 1 282 ? -5.039 23.375 -13.234 1 34.72 282 ASP B C 1
ATOM 4573 O O . ASP B 1 282 ? -4.52 23.422 -12.117 1 34.72 282 ASP B O 1
ATOM 4577 N N . ASP B 1 283 ? -4.328 23.891 -14.125 1 37.94 283 ASP B N 1
ATOM 4578 C CA . ASP B 1 283 ? -3.291 24.906 -14.109 1 37.94 283 ASP B CA 1
ATOM 4579 C C . ASP B 1 283 ? -3.582 25.969 -13.055 1 37.94 283 ASP B C 1
ATOM 4581 O O . ASP B 1 283 ? -2.66 26.609 -12.523 1 37.94 283 ASP B O 1
ATOM 4585 N N . GLN B 1 284 ? -4.906 26.5 -12.977 1 32.94 284 GLN B N 1
ATOM 4586 C CA . GLN B 1 284 ? -5.219 27.641 -12.133 1 32.94 284 GLN B CA 1
ATOM 4587 C C . GLN B 1 284 ? -5.418 27.219 -10.68 1 32.94 284 GLN B C 1
ATOM 4589 O O . GLN B 1 284 ? -5.977 27.953 -9.875 1 32.94 284 GLN B O 1
ATOM 4594 N N . ALA B 1 285 ? -5.258 26.094 -10.359 1 34.84 285 ALA B N 1
ATOM 4595 C CA . ALA B 1 285 ? -5.562 25.703 -8.984 1 34.84 285 ALA B CA 1
ATOM 4596 C C . ALA B 1 285 ? -4.691 26.469 -7.988 1 34.84 285 ALA B C 1
ATOM 4598 O O . ALA B 1 285 ? -3.498 26.203 -7.859 1 34.84 285 ALA B O 1
ATOM 4599 N N . LYS B 1 286 ? -4.961 27.75 -7.719 1 33.59 286 LYS B N 1
ATOM 4600 C CA . LYS B 1 286 ? -4.488 28.5 -6.562 1 33.59 286 LYS B CA 1
ATOM 4601 C C . LYS B 1 286 ? -4.738 27.734 -5.266 1 33.59 286 LYS B C 1
ATOM 4603 O O . LYS B 1 286 ? -5.801 27.125 -5.09 1 33.59 286 LYS B O 1
ATOM 4608 N N . PRO B 1 287 ? -3.752 27.359 -4.496 1 32.22 287 PRO B N 1
ATOM 4609 C CA . PRO B 1 287 ? -4.062 26.844 -3.164 1 32.22 287 PRO B CA 1
ATOM 4610 C C . PRO B 1 287 ? -5.266 27.531 -2.525 1 32.22 287 PRO B C 1
ATOM 4612 O O . PRO B 1 287 ? -5.598 28.656 -2.889 1 32.22 287 PRO B O 1
ATOM 4615 N N . PHE B 1 288 ? -6.117 26.875 -1.848 1 29.94 288 PHE B N 1
ATOM 4616 C CA . PHE B 1 288 ? -7.145 27.5 -1.034 1 29.94 288 PHE B CA 1
ATOM 4617 C C . PHE B 1 288 ? -6.602 28.766 -0.359 1 29.94 288 PHE B C 1
ATOM 4619 O O . PHE B 1 288 ? -5.809 28.672 0.58 1 29.94 288 PHE B O 1
ATOM 4626 N N . ILE B 1 289 ? -6.059 29.797 -1.057 1 29.2 289 ILE B N 1
ATOM 4627 C CA . ILE B 1 289 ? -5.734 31.031 -0.354 1 29.2 289 ILE B CA 1
ATOM 4628 C C . ILE B 1 289 ? -6.969 31.547 0.378 1 29.2 289 ILE B C 1
ATOM 4630 O O . ILE B 1 289 ? -8.023 31.75 -0.232 1 29.2 289 ILE B O 1
ATOM 4634 N N . ASN B 1 290 ? -7.039 31.188 1.718 1 27.72 290 ASN B N 1
ATOM 4635 C CA . ASN B 1 290 ? -7.98 31.953 2.525 1 27.72 290 ASN B CA 1
ATOM 4636 C C . ASN B 1 290 ? -7.977 33.438 2.143 1 27.72 290 ASN B C 1
ATOM 4638 O O . ASN B 1 290 ? -6.984 34.125 2.363 1 27.72 290 ASN B O 1
ATOM 4642 N N . GLU B 1 291 ? -8.562 33.812 1.171 1 29.91 291 GLU B N 1
ATOM 4643 C CA . GLU B 1 291 ? -8.727 35.156 0.688 1 29.91 291 GLU B CA 1
ATOM 4644 C C . GLU B 1 291 ? -9.242 36.094 1.792 1 29.91 291 GLU B C 1
ATOM 4646 O O . GLU B 1 291 ? -9.516 37.25 1.551 1 29.91 291 GLU B O 1
ATOM 4651 N N . SER B 1 292 ? -9.617 35.5 2.988 1 30.16 292 SER B N 1
ATOM 4652 C CA . SER B 1 292 ? -10.312 36.5 3.812 1 30.16 292 SER B CA 1
ATOM 4653 C C . SER B 1 292 ? -9.328 37.5 4.43 1 30.16 292 SER B C 1
ATOM 4655 O O . SER B 1 292 ? -9.602 38.062 5.488 1 30.16 292 SER B O 1
ATOM 4657 N N . THR B 1 293 ? -7.949 37.406 4.113 1 30.52 293 THR B N 1
ATOM 4658 C CA . THR B 1 293 ? -7.305 38.469 4.875 1 30.52 293 THR B CA 1
ATOM 4659 C C . THR B 1 293 ? -7.727 39.844 4.348 1 30.52 293 THR B C 1
ATOM 4661 O O . THR B 1 293 ? -7.527 40.156 3.17 1 30.52 293 THR B O 1
ATOM 4664 N N . PRO B 1 294 ? -8.602 40.531 5.102 1 30.84 294 PRO B N 1
ATOM 4665 C CA . PRO B 1 294 ? -9.078 41.875 4.766 1 30.84 294 PRO B CA 1
ATOM 4666 C C . PRO B 1 294 ? -7.941 42.812 4.414 1 30.84 294 PRO B C 1
ATOM 4668 O O . PRO B 1 294 ? -6.883 42.781 5.047 1 30.84 294 PRO B O 1
ATOM 4671 N N . GLN B 1 295 ? -7.742 43.094 3.162 1 30.33 295 GLN B N 1
ATOM 4672 C CA . GLN B 1 295 ? -6.887 44.188 2.691 1 30.33 295 GLN B CA 1
ATOM 4673 C C . GLN B 1 295 ? -7.137 45.469 3.484 1 30.3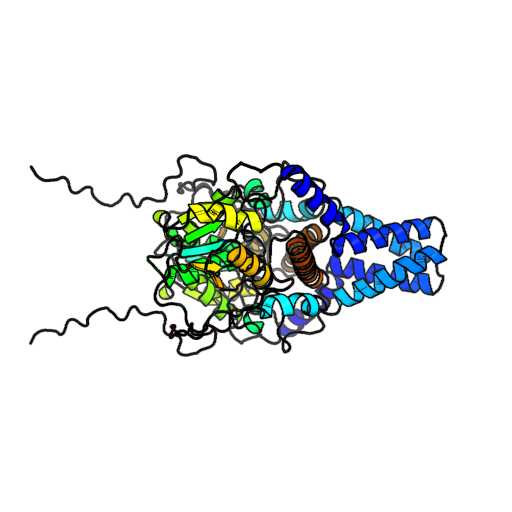3 295 GLN B C 1
ATOM 4675 O O . GLN B 1 295 ? -8.258 45.969 3.508 1 30.33 295 GLN B O 1
ATOM 4680 N N . THR B 1 296 ? -6.418 45.656 4.633 1 31.95 296 THR B N 1
ATOM 4681 C CA . THR B 1 296 ? -6.43 46.906 5.355 1 31.95 296 THR B CA 1
ATOM 4682 C C . THR B 1 296 ? -6.109 48.062 4.414 1 31.95 296 THR B C 1
ATOM 4684 O O . THR B 1 296 ? -5.07 48.062 3.75 1 31.95 296 THR B O 1
ATOM 4687 N N . THR B 1 297 ? -7.113 48.625 3.838 1 30.12 297 THR B N 1
ATOM 4688 C CA . THR B 1 297 ? -7.078 49.906 3.096 1 30.12 297 THR B CA 1
ATOM 4689 C C . THR B 1 297 ? -6.297 50.969 3.865 1 30.12 297 THR B C 1
ATOM 4691 O O . THR B 1 297 ? -6.617 51.25 5.02 1 30.12 297 THR B O 1
ATOM 4694 N N . PRO B 1 298 ? -5.023 51.125 3.477 1 26.31 298 PRO B N 1
ATOM 4695 C CA . PRO B 1 298 ? -4.359 52.25 4.145 1 26.31 298 PRO B CA 1
ATOM 4696 C C . PRO B 1 298 ? -5.184 53.531 4.094 1 26.31 298 PRO B C 1
ATOM 4698 O O . PRO B 1 298 ? -5.805 53.812 3.074 1 26.31 298 PRO B O 1
ATOM 4701 N N . VAL B 1 299 ? -5.668 54 5.219 1 28.44 299 VAL B N 1
ATOM 4702 C CA . VAL B 1 299 ? -6.262 55.344 5.422 1 28.44 299 VAL B CA 1
ATOM 4703 C C . VAL B 1 299 ? -5.332 56.406 4.855 1 28.44 299 VAL B C 1
ATOM 4705 O O . VAL B 1 299 ? -4.133 56.406 5.141 1 28.44 299 VAL B O 1
ATOM 4708 N N . GLU B 1 300 ? -5.773 57.094 3.795 1 24.55 300 GLU B N 1
ATOM 4709 C CA . GLU B 1 300 ? -5.25 58.438 3.568 1 24.55 300 GLU B CA 1
ATOM 4710 C C . GLU B 1 300 ? -5.453 59.312 4.797 1 24.55 300 GLU B C 1
ATOM 4712 O O . GLU B 1 300 ? -6.52 59.312 5.414 1 24.55 300 GLU B O 1
#

Solvent-accessible surface area (backbone atoms only — not comparable to full-atom values): 31780 Å² total; per-residue (Å²): 109,72,65,56,52,52,54,47,49,55,57,48,40,46,68,60,34,60,60,36,41,51,46,51,42,38,42,54,16,37,53,27,46,76,70,64,36,56,68,62,14,47,68,39,34,44,57,49,31,52,52,48,44,46,38,18,39,28,57,64,28,38,72,63,28,44,62,36,37,63,53,52,64,60,57,57,28,47,70,91,70,62,58,24,36,36,36,51,55,67,21,55,26,61,67,37,14,65,43,68,51,41,76,38,57,28,82,32,36,28,34,57,51,50,49,29,44,48,42,67,74,36,76,83,39,32,41,34,36,26,28,25,40,76,45,76,92,42,49,86,60,43,52,40,30,52,37,48,51,51,50,46,40,43,33,62,45,60,72,90,38,56,43,79,39,27,77,22,67,48,76,67,39,29,52,62,65,41,54,85,68,45,87,48,78,89,35,46,27,39,36,28,30,40,14,55,51,40,35,56,49,52,26,32,30,53,67,69,61,44,52,67,46,61,39,49,30,51,70,82,48,61,30,80,92,68,57,56,78,67,48,40,28,59,64,24,47,54,44,29,41,53,28,52,50,44,55,51,47,28,50,53,33,28,77,70,65,50,22,90,45,64,74,41,69,72,75,89,68,76,77,57,97,27,58,69,66,79,60,69,81,51,85,76,69,65,70,89,63,77,70,74,69,74,78,78,72,78,79,126,109,70,66,56,52,50,55,46,49,55,56,49,40,47,67,61,34,59,58,34,42,51,46,51,42,38,41,54,18,38,52,29,44,76,69,65,36,56,69,62,14,48,68,38,34,44,57,50,31,53,53,49,43,49,39,18,39,29,58,63,28,38,71,62,28,43,62,34,38,63,51,54,64,60,57,58,28,48,70,93,70,61,57,24,36,37,34,53,54,67,21,54,26,60,68,38,14,65,43,67,50,41,77,36,56,27,83,32,36,27,34,57,52,51,48,28,44,49,42,68,74,38,76,84,39,35,40,34,36,28,28,25,40,75,43,76,93,44,48,84,60,42,53,42,30,52,37,49,52,51,50,45,40,42,33,61,43,62,71,89,38,55,42,78,39,27,77,22,66,48,74,68,37,28,52,62,64,40,55,85,69,45,86,49,77,89,36,44,26,39,35,30,31,39,14,54,52,42,34,56,50,52,27,32,32,51,68,70,61,43,52,66,45,62,39,49,29,50,71,82,47,59,30,79,92,65,56,54,78,65,46,40,29,59,64,24,48,53,43,30,41,54,29,51,50,43,55,51,48,26,50,52,32,29,78,69,65,49,21,90,45,63,73,40,70,73,74,89,68,75,77,60,94,27,58,67,67,79,60,70,84,50,86,77,70,64,70,88,64,77,70,74,67,75,77,77,71,78,79,127

Radius of gyration: 25.1 Å; Cα contacts (8 Å, |Δi|>4): 1098; chains: 2; bounding box: 62×99×67 Å

Nearest PDB structures (foldseek):
  4l07-assembly1_A  TM=4.009E-01  e=4.982E-01  Pseudomonas putida S16
  8oy6-assembly2_B  TM=4.478E-01  e=9.458E-01  Methanosarcina mazei Go1
  5zcw-assembly1_A  TM=3.508E-01  e=7.704E+00  Methanosarcina mazei
  8rio-assembly1_A  TM=2.696E-01  e=8.166E+00  Paracoccus denitrificans PD1222
  2fq1-assembly1_B  TM=4.083E-01  e=1.729E-01  Escherichia coli

Secondary structure (DSSP, 8-state):
-HHHHHHHHHHHHHHH-HHHHHHHHHHHHHHHHHTT-HHHHHHHHHHHHHHHHHHHHS-THHHHHHHHHHSSPPPSEE-S--SEEEEES-SB-HHHHHHHTS--B-TTTHHHHHHHHHHHHSTTS-EEEE-----GGGTTS-HHHHHHHHHHHHTT--GGGEEEE----SHHHHHHHHGGG-S-TT-EEEEEEEGGGHHHHHHHHHHTT-EEEEEEE---S--TTT------HHHHHHHHHHHHHHHHHHHHHHHTTS-SSSS----TT-----EE---TT-TT------TTS-------/-HHHHHHHHHHHHHHH-HHHHHHHHHHHHHHHHHTT-HHHHHHHHHHHHHHHHHHHHS-THHHHHHHHHHSSPPPSEE-S--SEEEEES-SB-HHHHHHHTS--B-TTTHHHHHHHHHHHHSTTS-EEEE-----GGGTTTTHHHHHHHHHHHHTT--GGGEEEE----SHHHHHHHHGGG-S-TT-EEEEEEEGGGHHHHHHHHHHTT-EEEEEEE---S--TTT------HHHHHHHHHHHHHHHHHHHHHHHTTS-SSSS----TT-----EE---TT-TT------TTS-------

pLDDT: mean 86.56, std 20.61, range [24.03, 98.88]

Foldseek 3Di:
DVLVVLVVVVVVCCCVAPVNVLVVLVVVLVVCVVVVVPVVSCVRVVVSVVVLQCLLFFLPLCVLQVCLLVQADAFQFDDPDFQAAEQEDDQWDLVVCVVVVHTGGDLFVVSLVLQLVVCVVVVQHAYEYFEADSDPVCAPVCRRQVSVLVSNVVSPRDSVSYHTHHRDNDLLVRLVVCCVVGPDNQTEYEYGGASSQQQVNVQLCVVVRHHYHYHHDSDLDDDPVPGHGDSHSPSSSVSNRVSSVNLVVLCVCCVVVSGVDSGHHDDVPSPPPGHGPDDDPDPPPDPVPPVPPPPPDPDD/DVLVVLVVVVVVCCCVQPVNVLVVLVVVLVVCVVVVVPVVSCVRVVVSVVVLQVLLFFLPLCVLQVCLLVQADAFQFDDPDFQAAEQEDDQWDLVVCVVVVHTGTDLFVVSLVLQLVVCVVVVQHAYEYFEADSDPVCQPVCSRQVSVLVSNVVSPRDSVSYHTHHRDNDLLVRLVVCCVVGPDNQTEYEYGGASSQQQVNVQLCVVVRHHYHYHHDSDLDDDPVPGHGDSHSPSSSVSNRVSSVNLVVLCVCCVVVSGVDSGHHDDVPPPPPGDGPDDDPDPPPDPVPPVPPPPPDPDD

InterPro domains:
  IPR003848 Domain of unknown function DUF218 [PF02698] (83-249)
  IPR003848 Domain of unknown function DUF218 [cd06259] (83-250)
  IPR014729 Rossmann-like alpha/beta/alpha sandwich fold [G3DSA:3.40.50.620] (79-216)
  IPR051599 Cell Envelope Integrity and Synthesis Associated Protein [PTHR30336] (41-260)

Organism: NCBI:txid2580412